Protein AF-0000000080281221 (afdb_homodimer)

Radius of gyration: 30.7 Å; Cα contacts (8 Å, |Δi|>4): 871; chains: 2; bounding box: 110×99×77 Å

pLDDT: mean 84.86, std 16.42, range [33.06, 98.38]

Organism: Amycolatopsis orientalis (NCBI:txid31958)

InterPro domains:
  IPR000515 ABC transporter type 1, transmembrane domain MetI-like [PF00528] (114-313)
  IPR000515 ABC transporter type 1, transmembrane domain MetI-like [PS50928] (89-315)
  IPR000515 ABC transporter type 1, transmembrane domain MetI-like [cd06261] (89-308)
  IPR035906 MetI-like superfamily [G3DSA:1.10.3720.10] (68-326)
  IPR035906 MetI-like superfamily [SSF161098] (72-314)
  IPR051393 ABC transporter permease component [PTHR30193] (21-325)

Sequence (658 aa):
MTSTLESRAAASPSASTRTRKGNAARRRRTVFYFIAPAMLGFLIFFGYPLIATVYYSFTRYDLINAPEFIGFDNYIRMFTSEQLVGTAAYNTLWLVIVLTFCRVVFSLGVASIISRLKSGIGLVRTLCYLPSLAPPAAATLAFVFLFNPEYGPVNAFLRAVGIDGGLWFNDPAMSKPALTLLVMWGSGELMIIILAALLDVPQEQYEAAQLDGAGPVRRFWHVTLPSISPVLLFGVVNSMIFALQFFTQAIVAGSAAAGAADVAGNTRFIGAPQNSTLTYPVWLYVQGFRYFNMGYAAAMAVLLFIVSAGFTWILVRQLRKSQHQEEGGMTSTLESRAAASPSASTRTRKGNAARRRRTVFYFIAPAMLGFLIFFGYPLIATVYYSFTRYDLINAPEFIGFDNYIRMFTSEQLVGTAAYNTLWLVIVLTFCRVVFSLGVASIISRLKSGIGLVRTLCYLPSLAPPAAATLAFVFLFNPEYGPVNAFLRAVGIDGGLWFNDPAMSKPALTLLVMWGSGELMIIILAALLDVPQEQYEAAQLDGAGPVRRFWHVTLPSISPVLLFGVVNSMIFALQFFTQAIVAGSAAAGAADVAGNTRFIGAPQNSTLTYPVWLYVQGFRYFNMGYAAAMAVLLFIVSAGFTWILVRQLRKSQHQEEGG

Solvent-accessible surface area (backbone atoms only — not comparable to full-atom values): 33668 Å² total; per-residue (Å²): 140,82,82,78,80,75,80,78,77,79,79,77,74,61,66,68,59,51,56,51,49,53,50,50,52,50,48,48,50,50,52,45,60,64,43,41,60,55,48,50,51,47,50,46,64,46,46,42,48,56,52,49,30,56,55,39,18,27,21,53,26,52,88,79,54,76,71,38,83,54,54,63,51,39,57,50,37,57,76,72,71,43,64,64,53,51,48,10,45,48,39,25,50,49,36,27,51,52,36,22,51,51,38,46,53,48,26,49,51,52,20,55,56,56,73,68,51,88,69,65,55,68,59,53,52,45,48,45,35,51,44,44,49,39,37,57,60,44,48,41,51,30,48,54,49,37,43,27,56,85,80,8,62,53,29,52,52,30,46,74,73,72,38,85,65,63,47,29,46,58,26,53,84,33,27,56,58,46,52,36,52,54,51,46,49,36,37,16,65,58,18,51,53,48,29,54,45,59,70,62,52,58,64,63,59,55,51,54,39,42,73,74,65,46,49,74,69,52,41,41,66,68,45,50,47,62,73,34,39,68,60,50,50,46,48,44,36,54,34,31,49,51,31,63,50,44,37,62,47,33,54,53,46,4,30,49,24,29,50,73,65,44,81,80,72,67,87,73,46,82,10,18,27,92,45,44,37,21,18,45,45,45,49,34,46,41,34,32,49,70,67,32,38,32,6,46,22,26,34,49,32,51,53,50,32,53,54,37,42,52,48,47,51,54,42,52,54,51,54,50,51,51,51,48,48,59,69,70,94,139,83,82,77,80,76,80,79,75,79,77,77,75,62,65,68,58,51,55,53,50,53,49,48,50,51,50,48,49,48,51,46,60,64,43,41,61,55,48,51,50,46,49,46,62,46,46,42,50,56,52,49,30,55,54,39,17,26,20,52,26,51,86,78,54,78,71,38,82,55,55,63,51,40,58,51,37,57,75,72,70,42,64,63,54,52,48,10,44,48,41,26,49,48,37,26,52,52,37,22,51,52,38,46,53,48,25,50,52,52,21,55,54,56,73,69,52,89,67,64,57,67,59,53,52,46,50,43,35,52,43,42,50,39,39,56,60,45,46,42,53,30,49,52,48,37,44,26,55,86,80,10,61,53,29,53,53,31,46,75,73,74,39,85,62,63,45,30,45,59,24,54,84,33,26,55,56,46,51,38,52,55,51,47,48,36,37,17,67,59,18,50,53,49,29,52,45,58,70,63,53,59,66,64,60,56,52,54,40,43,73,73,63,46,50,72,69,52,40,43,68,68,45,50,47,63,71,36,38,69,59,50,49,45,47,44,38,54,33,31,49,51,31,62,51,42,36,60,48,33,54,54,46,5,30,50,23,29,50,71,66,44,82,81,72,68,87,72,47,82,10,18,26,92,47,42,36,21,19,44,46,45,48,33,46,41,34,31,47,70,69,33,38,33,6,46,23,26,33,48,32,50,52,53,31,53,54,37,42,50,47,48,50,53,43,51,53,51,53,50,52,52,52,49,47,58,68,72,93

Foldseek 3Di:
DPPPPPPPPDPPPPPVVVVVVVVVVVVVVVVCVVCVVVVVVVCCVPPVVLVVLVVLLQWFFQPPDDTDGNGCVLVVCLVPPDPLSVLQAVLLVCCLPVLLVCLLVLLLVLLVVLLPDDPPSVVSLCQQQVLLPDDLLRLLVVLLQQQCQPRHPVQVVCVVVPHRSDHQLLDLVRPSVSVSVSVSSNSSVLSVLLNVQQNPQDPVLVVVCVVVVDDPVRCCVPRRCVSCVLSSLLSSLVSSLCSLQPASSLQSSQVSNVVVVCVPPPNPDRCPPVNSSNHLVNVLCCCCPVVSSNSSSSSSVSVSVVVSVVSVVVNVVSVVVVVVVVVVD/DPPPPPPPPDPDPPPVVVVVVVVVVVVVVVVCVVCVVVVVVVCCVPPVVLVVLVVLLQWQFQPPDDTDGNGCVLVVCLPPPDDLSVVQAVLLVCCLPVLLVCLLVLLLVLLVVLLPDDPPSVVSLCQQQVLLPDDLLRLLVVLLQQQCQPRHPVQVVCVVVPHRSDHQLLDLVRPSVSVSVSVSSNSSVLSVLLNVQQNPQDVVLVVVCVVVVDDPVRCCVPRRCVSCVLSSLLSSLVSSLCSLQDASSLQSSQQSNVVVVCVPPPNPDRCPPVNSSNHLVNVLCCCCPVVSSNSSSSSSVSVSVVVSVVSVVVNVVSVVVVVVVVVVD

Nearest PDB structures (foldseek):
  7cad-assembly1_A  TM=8.422E-01  e=4.019E-13  Mycolicibacterium smegmatis MC2 155
  8hps-assembly1_A  TM=8.258E-01  e=4.380E-13  Mycolicibacterium smegmatis MC2 155
  8ja7-assembly1_A  TM=8.636E-01  e=4.681E-12  Mycobacterium tuberculosis H37Rv
  8hpl-assembly1_A  TM=8.543E-01  e=1.745E-10  Mycolicibacterium smegmatis MC2 155
  4tqv-assembly4_M  TM=8.030E-01  e=1.086E-10  Sphingomonas sp.

Secondary structure (DSSP, 8-state):
------------THHHHHHHHHHHHHHHHHHHHHHHHHHHHHHHHHHHHHHHHHHHTTEE--SSSPPEE-TTHHHHHHHHT-HHHHHHHHHHHHIIIIIHHHHHHHHHHHHHHHHT--S-HHHHHHHHHGGGGS-HHHHHHHHHHHT-TTT-HHHHHHHHTT-----GGGSHHHHHHHHHHHHHHT-HHHHHHHHHHHHTS-HHHHHHHHHTT--HHHHIIIIIHHHTHHHHHHHHHHHHHHHHT--HHHHHHHHHHHHHH-TT--TT-TT-STTTT--HHHHHHHHHHTS--HHHHHHHHHHHHHHHHHHHHHHHHHHHHH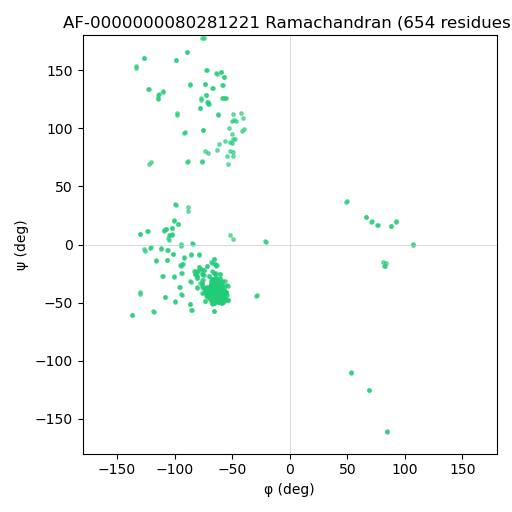HHHHHH-/------------THHHHHHHHHHHHHHHHHHHHHHHHHHHHHHHHHHHHHHHHHHHTTEE--SSSPPEE-TTHHHHHHHHT-HHHHHHHHHHHHIIIIIHHHHHHHHHHHHHHHHT--S-HHHHHHHHHGGGGS-HHHHHHHHHHHT-TTT-HHHHHHHHTT-----GGGSHHHHHHHHHHHHHHT-HHHHHHHHHHHHTS-HHHHHHHHHTT--HHHHIIIIIHHHTHHHHHHHHHHHHHHHHT--HHHHHHHHHHHHHH-TT--TT-TT-STTTT--HHHHHHHHHHTS--HHHHHHHHHHHHHHHHHHHHHHHHHHHHHHHHHHH-

Structure (mmCIF, N/CA/C/O backbone):
data_AF-0000000080281221-model_v1
#
loop_
_entity.id
_entity.type
_entity.pdbx_description
1 polymer 'Sugar ABC transporter permease'
#
loop_
_atom_site.group_PDB
_atom_site.id
_atom_site.type_symbol
_atom_site.label_atom_id
_atom_site.label_alt_id
_atom_site.label_comp_id
_atom_site.label_asym_id
_atom_site.label_entity_id
_atom_site.label_seq_id
_atom_site.pdbx_PDB_ins_code
_atom_site.Cartn_x
_atom_site.Cartn_y
_atom_site.Cartn_z
_atom_site.occupancy
_atom_site.B_iso_or_equiv
_atom_site.auth_seq_id
_atom_site.auth_comp_id
_atom_site.auth_asym_id
_atom_site.auth_atom_id
_atom_site.pdbx_PDB_model_num
ATOM 1 N N . MET A 1 1 ? 64.438 72.125 10.664 1 33.06 1 MET A N 1
ATOM 2 C CA . MET A 1 1 ? 64.062 70.875 11.328 1 33.06 1 MET A CA 1
ATOM 3 C C . MET A 1 1 ? 62.844 70.188 10.688 1 33.06 1 MET A C 1
ATOM 5 O O . MET A 1 1 ? 61.719 70.562 11.031 1 33.06 1 MET A O 1
ATOM 9 N N . THR A 1 2 ? 62.844 69.875 9.312 1 38.03 2 THR A N 1
ATOM 10 C CA . THR A 1 2 ? 61.938 69.312 8.305 1 38.03 2 THR A CA 1
ATOM 11 C C . THR A 1 2 ? 61.531 67.875 8.664 1 38.03 2 THR A C 1
ATOM 13 O O . THR A 1 2 ? 62.375 67 8.758 1 38.03 2 THR A O 1
ATOM 16 N N . SER A 1 3 ? 60.438 67.688 9.5 1 39.53 3 SER A N 1
ATOM 17 C CA . SER A 1 3 ? 59.812 66.438 9.938 1 39.53 3 SER A CA 1
ATOM 18 C C . SER A 1 3 ? 59.406 65.625 8.742 1 39.53 3 SER A C 1
ATOM 20 O O . SER A 1 3 ? 58.656 66.062 7.863 1 39.53 3 SER A O 1
ATOM 22 N N . THR A 1 4 ? 60.281 64.75 8.203 1 40.38 4 THR A N 1
ATOM 23 C CA . THR A 1 4 ? 60.125 63.688 7.188 1 40.38 4 THR A CA 1
ATOM 24 C C 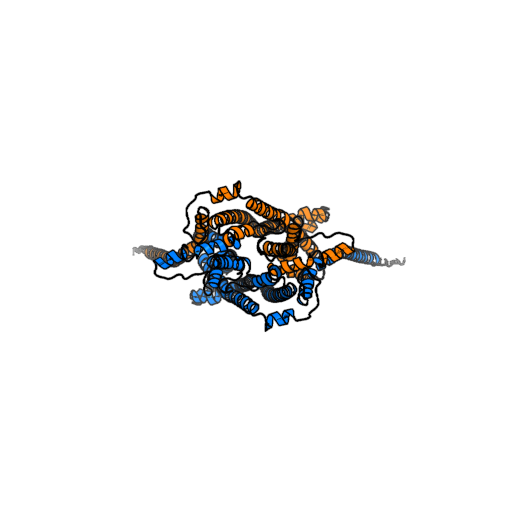. THR A 1 4 ? 59 62.719 7.586 1 40.38 4 THR A C 1
ATOM 26 O O . THR A 1 4 ? 59.125 62 8.57 1 40.38 4 THR A O 1
ATOM 29 N N . LEU A 1 5 ? 57.719 63.062 7.449 1 38.41 5 LEU A N 1
ATOM 30 C CA . LEU A 1 5 ? 56.531 62.188 7.562 1 38.41 5 LEU A CA 1
ATOM 31 C C . LEU A 1 5 ? 56.719 60.938 6.707 1 38.41 5 LEU A C 1
ATOM 33 O O . LEU A 1 5 ? 56.812 61.031 5.48 1 38.41 5 LEU A O 1
ATOM 37 N N . GLU A 1 6 ? 57.531 59.906 7.098 1 38.5 6 GLU A N 1
ATOM 38 C CA . GLU A 1 6 ? 57.656 58.594 6.465 1 38.5 6 GLU A CA 1
ATOM 39 C C . GLU A 1 6 ? 56.312 57.969 6.246 1 38.5 6 GLU A C 1
ATOM 41 O O . GLU A 1 6 ? 55.469 57.906 7.168 1 38.5 6 GLU A O 1
ATOM 46 N N . SER A 1 7 ? 55.781 57.906 5.012 1 40.94 7 SER A N 1
ATOM 47 C CA . SER A 1 7 ? 54.594 57.219 4.453 1 40.94 7 SER A CA 1
ATOM 48 C C . SER A 1 7 ? 54.562 55.75 4.848 1 40.94 7 SER A C 1
ATOM 50 O O . SER A 1 7 ? 55.531 55 4.59 1 40.94 7 SER A O 1
ATOM 52 N N . ARG A 1 8 ? 53.969 55.375 6.031 1 42.5 8 ARG A N 1
ATOM 53 C CA . ARG A 1 8 ? 53.625 54 6.387 1 42.5 8 ARG A CA 1
ATOM 54 C C . ARG A 1 8 ? 53.031 53.281 5.199 1 42.5 8 ARG A C 1
ATOM 56 O O . ARG A 1 8 ? 52 53.656 4.664 1 42.5 8 ARG A O 1
ATOM 63 N N . ALA A 1 9 ? 53.844 52.469 4.445 1 39.56 9 ALA A N 1
ATOM 64 C CA . ALA A 1 9 ? 53.5 51.5 3.406 1 39.56 9 ALA A CA 1
ATOM 65 C C . ALA A 1 9 ? 52.375 50.562 3.865 1 39.56 9 ALA A C 1
ATOM 67 O O . ALA A 1 9 ? 52.438 50 4.957 1 39.56 9 ALA A O 1
ATOM 68 N N . ALA A 1 10 ? 51.188 50.719 3.355 1 41.38 10 ALA A N 1
ATOM 69 C CA . ALA A 1 10 ? 50 49.875 3.438 1 41.38 10 ALA A CA 1
ATOM 70 C C . ALA A 1 10 ? 50.344 48.406 3.15 1 41.38 10 ALA A C 1
ATOM 72 O O . ALA A 1 10 ? 50.969 48.094 2.133 1 41.38 10 ALA A O 1
ATOM 73 N N . ALA A 1 11 ? 50.688 47.562 4.191 1 42.25 11 ALA A N 1
ATOM 74 C CA . ALA A 1 11 ? 50.844 46.094 4.121 1 42.25 11 ALA A CA 1
ATOM 75 C C . ALA A 1 11 ? 49.75 45.469 3.26 1 42.25 11 ALA A C 1
ATOM 77 O O . ALA A 1 11 ? 48.562 45.812 3.395 1 42.25 11 ALA A O 1
ATOM 78 N N . SER A 1 12 ? 50.062 44.969 2.062 1 40.88 12 SER A N 1
ATOM 79 C CA . SER A 1 12 ? 49.219 44.281 1.075 1 40.88 12 SER A CA 1
ATOM 80 C C . SER A 1 12 ? 48.469 43.125 1.696 1 40.88 12 SER A C 1
ATOM 82 O O . SER A 1 12 ? 49.062 42.25 2.334 1 40.88 12 SER A O 1
ATOM 84 N N . PRO A 1 13 ? 47.125 43.25 2.062 1 48.91 13 PRO A N 1
ATOM 85 C CA . PRO A 1 13 ? 46.25 42.188 2.559 1 48.91 13 PRO A CA 1
ATOM 86 C C . PRO A 1 13 ? 46.25 40.969 1.664 1 48.91 13 PRO A C 1
ATOM 88 O O . PRO A 1 13 ? 45.438 40.062 1.854 1 48.91 13 PRO A O 1
ATOM 91 N N . SER A 1 14 ? 47.094 40.812 0.634 1 47.09 14 SER A N 1
ATOM 92 C CA . SER A 1 14 ? 46.781 39.906 -0.45 1 47.09 14 SER A CA 1
ATOM 93 C C . SER A 1 14 ? 47 38.469 -0.034 1 47.09 14 SER A C 1
ATOM 95 O O . SER A 1 14 ? 46.406 37.531 -0.62 1 47.09 14 SER A O 1
ATOM 97 N N . ALA A 1 15 ? 48 38.125 0.758 1 53.97 15 ALA A N 1
ATOM 98 C CA . ALA A 1 15 ? 48.438 36.719 0.797 1 53.97 15 ALA A CA 1
ATOM 99 C C . ALA A 1 15 ? 47.469 35.906 1.645 1 53.97 15 ALA A C 1
ATOM 101 O O . ALA A 1 15 ? 47.219 34.719 1.342 1 53.97 15 ALA A O 1
ATOM 102 N N . SER A 1 16 ? 46.875 36.469 2.684 1 52.03 16 SER A N 1
ATOM 103 C CA . SER A 1 16 ? 46.125 35.656 3.641 1 52.03 16 SER A CA 1
ATOM 104 C C . SER A 1 16 ? 44.75 35.25 3.072 1 52.03 16 SER A C 1
ATOM 106 O O . SER A 1 16 ? 44.25 34.156 3.379 1 52.03 16 SER A O 1
ATOM 108 N N . THR A 1 17 ? 44.25 36.094 2.117 1 55.31 17 THR A N 1
ATOM 109 C CA . THR A 1 17 ? 42.938 35.781 1.586 1 55.31 17 THR A CA 1
ATOM 110 C C . THR A 1 17 ? 43.031 34.688 0.528 1 55.31 17 THR A C 1
ATOM 112 O O . THR A 1 17 ? 42.062 33.938 0.327 1 55.31 17 THR A O 1
ATOM 115 N N . ARG A 1 18 ? 44.25 34.625 -0.186 1 54.06 18 ARG A N 1
ATOM 116 C CA . ARG A 1 18 ? 44.406 33.625 -1.233 1 54.06 18 ARG A CA 1
ATOM 117 C C . ARG A 1 18 ? 44.562 32.25 -0.635 1 54.06 18 ARG A C 1
ATOM 119 O O . ARG A 1 18 ? 44.062 31.25 -1.187 1 54.06 18 ARG A O 1
ATOM 126 N N . THR A 1 19 ? 45.281 32.125 0.452 1 52.47 19 THR A N 1
ATOM 127 C CA . THR A 1 19 ? 45.531 30.828 1.073 1 52.47 19 THR A CA 1
ATOM 128 C C . THR A 1 19 ? 44.25 30.25 1.67 1 52.47 19 THR A C 1
ATOM 130 O O . THR A 1 19 ? 44.062 29.031 1.641 1 52.47 19 THR A O 1
ATOM 133 N N . ARG A 1 20 ? 43.375 31.125 2.096 1 57.66 20 ARG A N 1
ATOM 134 C CA . ARG A 1 20 ? 42.125 30.672 2.688 1 57.66 20 ARG A CA 1
ATOM 135 C C . ARG A 1 20 ? 41.156 30.188 1.612 1 57.66 20 ARG A C 1
ATOM 137 O O . ARG A 1 20 ? 40.438 29.219 1.82 1 57.66 20 ARG A O 1
ATOM 144 N N . LYS A 1 21 ? 41.25 30.859 0.473 1 60.06 21 LYS A N 1
ATOM 145 C CA . LYS A 1 21 ? 40.375 30.453 -0.631 1 60.06 21 LYS A CA 1
ATOM 146 C C . LYS A 1 21 ? 40.844 29.141 -1.257 1 60.06 21 LYS A C 1
ATOM 148 O O . LYS A 1 21 ? 40.031 28.312 -1.642 1 60.06 21 LYS A O 1
ATOM 153 N N . GLY A 1 22 ? 42.125 29 -1.42 1 56.84 22 GLY A N 1
ATOM 154 C CA . GLY A 1 22 ? 42.719 27.781 -1.947 1 56.84 22 GLY A CA 1
ATOM 155 C C . GLY A 1 22 ? 42.438 26.562 -1.086 1 56.84 22 GLY A C 1
ATOM 156 O O . GLY A 1 22 ? 42.156 25.469 -1.604 1 56.84 22 GLY A O 1
ATOM 157 N N . ASN A 1 23 ? 42.469 26.766 0.201 1 60.56 23 ASN A N 1
ATOM 158 C CA . ASN A 1 23 ? 42.219 25.688 1.15 1 60.56 23 ASN A CA 1
ATOM 159 C C . ASN A 1 23 ? 40.719 25.312 1.166 1 60.56 23 ASN A C 1
ATOM 161 O O . ASN A 1 23 ? 40.375 24.141 1.307 1 60.56 23 ASN A O 1
ATOM 165 N N . ALA A 1 24 ? 39.938 26.359 1.022 1 64.44 24 ALA A N 1
ATOM 166 C CA . ALA A 1 24 ? 38.5 26.078 0.96 1 64.44 24 ALA A CA 1
ATOM 167 C C . ALA A 1 24 ? 38.156 25.266 -0.28 1 64.44 24 ALA A C 1
ATOM 169 O O . ALA A 1 24 ? 37.344 24.359 -0.218 1 64.44 24 ALA A O 1
ATOM 170 N N . ALA A 1 25 ? 38.812 25.656 -1.381 1 63.56 25 ALA A N 1
ATOM 171 C CA . ALA A 1 25 ? 38.594 24.906 -2.617 1 63.56 25 ALA A CA 1
ATOM 172 C C . ALA A 1 25 ? 39.094 23.484 -2.494 1 63.56 25 ALA A C 1
ATOM 174 O O . ALA A 1 25 ? 38.469 22.547 -2.977 1 63.56 25 ALA A O 1
ATOM 175 N N . ARG A 1 26 ? 40.188 23.297 -1.937 1 61.19 26 ARG A N 1
ATOM 176 C CA . ARG A 1 26 ? 40.75 21.969 -1.719 1 61.19 26 ARG A CA 1
ATOM 177 C C . ARG A 1 26 ? 39.875 21.141 -0.781 1 61.19 26 ARG A C 1
ATOM 179 O O . ARG A 1 26 ? 39.688 19.953 -0.998 1 61.19 26 ARG A O 1
ATOM 186 N N . ARG A 1 27 ? 39.344 21.766 0.238 1 60.97 27 ARG A N 1
ATOM 187 C CA . ARG A 1 27 ? 38.469 21.094 1.167 1 60.97 27 ARG A CA 1
ATOM 188 C C . ARG A 1 27 ? 37.156 20.703 0.481 1 60.97 27 ARG A C 1
ATOM 190 O O . ARG A 1 27 ? 36.625 19.609 0.707 1 60.97 27 ARG A O 1
ATOM 197 N N . ARG A 1 28 ? 36.75 21.594 -0.352 1 62.09 28 ARG A N 1
ATOM 198 C CA . ARG A 1 28 ? 35.531 21.312 -1.094 1 62.09 28 ARG A CA 1
ATOM 199 C C . ARG A 1 28 ? 35.75 20.156 -2.057 1 62.09 28 ARG A C 1
ATOM 201 O O . ARG A 1 28 ? 34.844 19.312 -2.205 1 62.09 28 ARG A O 1
ATOM 208 N N . ARG A 1 29 ? 36.844 20.203 -2.697 1 61.72 29 ARG A N 1
ATOM 209 C CA . ARG A 1 29 ? 37.156 19.109 -3.613 1 61.72 29 ARG A CA 1
ATOM 210 C C . ARG A 1 29 ? 37.281 17.781 -2.865 1 61.72 29 ARG A C 1
ATOM 212 O O . ARG A 1 29 ? 36.875 16.734 -3.363 1 61.72 29 ARG A O 1
ATOM 219 N N . THR A 1 30 ? 37.812 17.812 -1.705 1 59.97 30 THR A N 1
ATOM 220 C CA . THR A 1 30 ? 37.938 16.609 -0.902 1 59.97 30 THR A CA 1
ATOM 221 C C . THR A 1 30 ? 36.594 16.078 -0.467 1 59.97 30 THR A C 1
ATOM 223 O O . THR A 1 30 ? 36.344 14.875 -0.513 1 59.97 30 THR A O 1
ATOM 226 N N . VAL A 1 31 ? 35.75 17 -0.066 1 60.19 31 VAL A N 1
ATOM 227 C CA . VAL A 1 31 ? 34.406 16.594 0.337 1 60.19 31 VAL A CA 1
ATOM 228 C C . VAL A 1 31 ? 33.688 16 -0.86 1 60.19 31 VAL A C 1
ATOM 230 O O . VAL A 1 31 ? 33 14.977 -0.74 1 60.19 31 VAL A O 1
ATOM 233 N N . PHE A 1 32 ? 33.969 16.688 -1.976 1 61.5 32 PHE A N 1
ATOM 234 C CA . PHE A 1 32 ? 33.312 16.188 -3.189 1 61.5 32 PHE A CA 1
ATOM 235 C C . PHE A 1 32 ? 33.875 14.805 -3.551 1 61.5 32 PHE A C 1
ATOM 237 O O . PHE A 1 32 ? 33.094 13.93 -3.982 1 61.5 32 PHE A O 1
ATOM 244 N N . TYR A 1 33 ? 35.125 14.641 -3.438 1 62.09 33 TYR A N 1
ATOM 245 C CA . TYR A 1 33 ? 35.719 13.359 -3.76 1 62.09 33 TYR A CA 1
ATOM 246 C C . TYR A 1 33 ? 35.25 12.266 -2.807 1 62.09 33 TYR A C 1
ATOM 248 O O . TYR A 1 33 ? 35.125 11.109 -3.197 1 62.09 33 TYR A O 1
ATOM 256 N N . PHE A 1 34 ? 34.938 12.633 -1.631 1 63.38 34 PHE A N 1
ATOM 257 C CA . PHE A 1 34 ? 34.469 11.633 -0.667 1 63.38 34 PHE A CA 1
ATOM 258 C C . PHE A 1 34 ? 33 11.336 -0.851 1 63.38 34 PHE A C 1
ATOM 260 O O . PHE A 1 34 ? 32.562 10.203 -0.623 1 63.38 34 PHE A O 1
ATOM 267 N N . ILE A 1 35 ? 32.375 12.32 -1.402 1 66.06 35 ILE A N 1
ATOM 268 C CA . ILE A 1 35 ? 30.922 12.141 -1.536 1 66.06 35 ILE A CA 1
ATOM 269 C C . ILE A 1 35 ? 30.609 11.555 -2.91 1 66.06 35 ILE A C 1
ATOM 271 O O . ILE A 1 35 ? 29.594 10.859 -3.076 1 66.06 35 ILE A O 1
ATOM 275 N N . ALA A 1 36 ? 31.594 11.648 -3.799 1 70.94 36 ALA A N 1
ATOM 276 C CA . ALA A 1 36 ? 31.344 11.273 -5.188 1 70.94 36 ALA A CA 1
ATOM 277 C C . ALA A 1 36 ? 31.109 9.773 -5.316 1 70.94 36 ALA A C 1
ATOM 279 O O . ALA A 1 36 ? 30.156 9.352 -5.969 1 70.94 36 ALA A O 1
ATOM 280 N N . PRO A 1 37 ? 31.969 8.969 -4.727 1 72.25 37 PRO A N 1
ATOM 281 C CA . PRO A 1 37 ? 31.672 7.535 -4.848 1 72.25 37 PRO A CA 1
ATOM 282 C C . PRO A 1 37 ? 30.312 7.152 -4.273 1 72.25 37 PRO A C 1
ATOM 284 O O . PRO A 1 37 ? 29.625 6.297 -4.836 1 72.25 37 PRO A O 1
ATOM 287 N N . ALA A 1 38 ? 30.031 7.781 -3.234 1 71.69 38 ALA A N 1
ATOM 288 C CA . ALA A 1 38 ? 28.734 7.512 -2.621 1 71.69 38 ALA A CA 1
ATOM 289 C C . ALA A 1 38 ? 27.594 7.98 -3.52 1 71.69 38 ALA A C 1
ATOM 291 O O . ALA A 1 38 ? 26.594 7.281 -3.678 1 71.69 38 ALA A O 1
ATOM 292 N N . MET A 1 39 ? 27.844 9.031 -4.148 1 75.88 39 MET A N 1
ATOM 293 C CA . MET A 1 39 ? 26.828 9.586 -5.039 1 75.88 39 MET A CA 1
ATOM 294 C C . MET A 1 39 ? 26.641 8.703 -6.27 1 75.88 39 MET A C 1
ATOM 296 O O . MET A 1 39 ? 25.516 8.484 -6.727 1 75.88 39 MET A O 1
ATOM 300 N N . LEU A 1 40 ? 27.75 8.273 -6.742 1 77.88 40 LEU A N 1
ATOM 301 C CA . LEU A 1 40 ? 27.672 7.383 -7.895 1 77.88 40 LEU A CA 1
ATOM 302 C C . LEU A 1 40 ? 26.969 6.078 -7.527 1 77.88 40 LEU A C 1
ATOM 304 O O . LEU A 1 40 ? 26.156 5.574 -8.297 1 77.88 40 LEU A O 1
ATOM 308 N N . GLY A 1 41 ? 27.328 5.594 -6.395 1 78.19 41 GLY A N 1
ATOM 309 C CA . GLY A 1 41 ? 26.656 4.398 -5.91 1 78.19 41 GLY A CA 1
ATOM 310 C C . GLY A 1 41 ? 25.156 4.574 -5.754 1 78.19 41 GLY A C 1
ATOM 311 O O . GLY A 1 41 ? 24.375 3.697 -6.137 1 78.19 41 GLY A O 1
ATOM 312 N N . PHE A 1 42 ? 24.828 5.715 -5.367 1 78.06 42 PHE A N 1
ATOM 313 C CA . PHE A 1 42 ? 23.406 6.016 -5.18 1 78.06 42 PHE A CA 1
ATOM 314 C C . PHE A 1 42 ? 22.703 6.133 -6.523 1 78.06 42 PHE A C 1
ATOM 316 O O . PHE A 1 42 ? 21.609 5.605 -6.695 1 78.06 42 PHE A O 1
ATOM 323 N N . LEU A 1 43 ? 23.391 6.801 -7.395 1 78.62 43 LEU A N 1
ATOM 324 C CA . LEU A 1 43 ? 22.797 6.98 -8.711 1 78.62 43 LEU A CA 1
ATOM 325 C C . LEU A 1 43 ? 22.594 5.637 -9.406 1 78.62 43 LEU A C 1
ATOM 327 O O . LEU A 1 43 ? 21.547 5.414 -10.031 1 78.62 43 LEU A O 1
ATOM 331 N N . ILE A 1 44 ? 23.484 4.793 -9.133 1 84.5 44 ILE A N 1
ATOM 332 C CA . ILE A 1 44 ? 23.391 3.467 -9.727 1 84.5 44 ILE A CA 1
ATOM 333 C C . ILE A 1 44 ? 22.312 2.654 -9.016 1 84.5 44 ILE A C 1
ATOM 335 O O . ILE A 1 44 ? 21.516 1.97 -9.664 1 84.5 44 ILE A O 1
ATOM 339 N N . PHE A 1 45 ? 22.281 2.771 -7.77 1 86.12 45 PHE A N 1
ATOM 340 C CA . PHE A 1 45 ? 21.328 2.01 -6.984 1 86.12 45 PHE A CA 1
ATOM 341 C C . PHE A 1 45 ? 19.891 2.41 -7.344 1 86.12 45 PHE A C 1
ATOM 343 O O . PHE A 1 45 ? 19.016 1.554 -7.453 1 86.12 45 PHE A O 1
ATOM 350 N N . PHE A 1 46 ? 19.672 3.652 -7.66 1 88.75 46 PHE A N 1
ATOM 351 C CA . PHE A 1 46 ? 18.312 4.137 -7.887 1 88.75 46 PHE A CA 1
ATOM 352 C C . PHE A 1 46 ? 17.969 4.117 -9.375 1 88.75 46 PHE A C 1
ATOM 354 O O . PHE A 1 46 ? 16.844 3.787 -9.75 1 88.75 46 PHE A O 1
ATOM 361 N N . GLY A 1 47 ? 18.953 4.418 -10.203 1 89.38 47 GLY A N 1
ATOM 362 C CA . GLY A 1 47 ? 18.703 4.57 -11.625 1 89.38 47 GLY A CA 1
ATOM 363 C C . GLY A 1 47 ? 18.781 3.264 -12.391 1 89.38 47 GLY A C 1
ATOM 364 O O . GLY A 1 47 ? 18.016 3.041 -13.328 1 89.38 47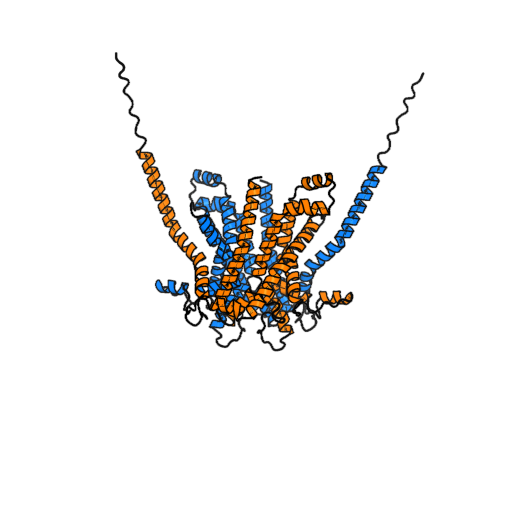 GLY A O 1
ATOM 365 N N . TYR A 1 48 ? 19.547 2.42 -11.984 1 90.38 48 TYR A N 1
ATOM 366 C CA . TYR A 1 48 ? 19.875 1.236 -12.766 1 90.38 48 TYR A CA 1
ATOM 367 C C . TYR A 1 48 ? 18.672 0.317 -12.906 1 90.38 48 TYR A C 1
ATOM 369 O O . TYR A 1 48 ? 18.391 -0.18 -13.992 1 90.38 48 TYR A O 1
ATOM 377 N N . PRO A 1 49 ? 17.969 0.012 -11.805 1 92.31 49 PRO A N 1
ATOM 378 C CA . PRO A 1 49 ? 16.812 -0.869 -11.953 1 92.31 49 PRO A CA 1
ATOM 379 C C . PRO A 1 49 ? 15.789 -0.337 -12.961 1 92.31 49 PRO A C 1
ATOM 381 O O . PRO A 1 49 ? 15.188 -1.115 -13.703 1 92.31 49 PRO A O 1
ATOM 384 N N . LEU A 1 50 ? 15.633 0.927 -12.992 1 91.56 50 LEU A N 1
ATOM 385 C CA . LEU A 1 50 ? 14.695 1.543 -13.93 1 91.56 50 LEU A CA 1
ATOM 386 C C . LEU A 1 50 ? 15.172 1.382 -15.367 1 91.56 50 LEU A C 1
ATOM 388 O O . LEU A 1 50 ? 14.398 1 -16.25 1 91.56 50 LEU A O 1
ATOM 392 N N . ILE A 1 51 ? 16.453 1.638 -15.555 1 92.56 51 ILE A N 1
ATOM 393 C CA . ILE A 1 51 ? 17.047 1.532 -16.891 1 92.56 51 ILE A CA 1
ATOM 394 C C . ILE A 1 51 ? 17 0.079 -17.344 1 92.56 51 ILE A C 1
ATOM 396 O O . ILE A 1 51 ? 16.719 -0.197 -18.516 1 92.56 51 ILE A O 1
ATOM 400 N N . ALA A 1 52 ? 17.312 -0.8 -16.484 1 92.06 52 ALA A N 1
ATOM 401 C CA . ALA A 1 52 ? 17.281 -2.225 -16.812 1 92.06 52 ALA A CA 1
ATOM 402 C C . ALA A 1 52 ? 15.883 -2.656 -17.219 1 92.06 52 ALA A C 1
ATOM 404 O O . ALA A 1 52 ? 15.719 -3.418 -18.188 1 92.06 52 ALA A O 1
ATOM 405 N N . THR A 1 53 ? 14.898 -2.232 -16.5 1 93.81 53 THR A N 1
ATOM 406 C CA . THR A 1 53 ? 13.516 -2.582 -16.828 1 93.81 53 THR A CA 1
ATOM 407 C C . THR A 1 53 ? 13.156 -2.08 -18.219 1 93.81 53 THR A C 1
ATOM 409 O O . THR A 1 53 ? 12.516 -2.791 -19 1 93.81 53 THR A O 1
ATOM 412 N N . VAL A 1 54 ? 13.562 -0.859 -18.547 1 95.69 54 VAL A N 1
ATOM 413 C CA . VAL A 1 54 ? 13.328 -0.298 -19.875 1 95.69 54 VAL A CA 1
ATOM 414 C C . VAL A 1 54 ? 14.039 -1.138 -20.938 1 95.69 54 VAL A C 1
ATOM 416 O O . VAL A 1 54 ? 13.469 -1.449 -21.984 1 95.69 54 VAL A O 1
ATOM 419 N N . TYR A 1 55 ? 15.234 -1.514 -20.641 1 95 55 TYR A N 1
ATOM 420 C CA . TYR A 1 55 ? 15.992 -2.35 -21.562 1 95 55 TYR A CA 1
ATOM 421 C C . TYR A 1 55 ? 15.273 -3.668 -21.828 1 95 55 TYR A C 1
ATOM 423 O O . TYR A 1 55 ? 15.094 -4.066 -22.984 1 95 55 TYR A O 1
ATOM 431 N N . TYR A 1 56 ? 14.844 -4.387 -20.797 1 95.12 56 TYR A N 1
ATOM 432 C CA . TYR A 1 56 ? 14.219 -5.695 -20.938 1 95.12 56 TYR A CA 1
ATOM 433 C C . TYR A 1 56 ? 12.867 -5.586 -21.625 1 95.12 56 TYR A C 1
ATOM 435 O O . TYR A 1 56 ? 12.383 -6.555 -22.219 1 95.12 56 TYR A O 1
ATOM 443 N N . SER A 1 57 ? 12.25 -4.367 -21.547 1 97 57 SER A N 1
ATOM 444 C CA . SER A 1 57 ? 10.969 -4.168 -22.219 1 97 57 SER A CA 1
ATOM 445 C C . SER A 1 57 ? 11.117 -4.277 -23.734 1 97 57 SER A C 1
ATOM 447 O O . SER A 1 57 ? 10.125 -4.48 -24.438 1 97 57 SER A O 1
ATOM 449 N N . PHE A 1 58 ? 12.336 -4.176 -24.234 1 97.75 58 PHE A N 1
ATOM 450 C CA . PHE A 1 58 ? 12.594 -4.285 -25.672 1 97.75 58 PHE A CA 1
ATOM 451 C C . PHE A 1 58 ? 13.156 -5.656 -26.016 1 97.75 58 PHE A C 1
ATOM 453 O O . PHE A 1 58 ? 13.664 -5.863 -27.125 1 97.75 58 PHE A O 1
ATOM 460 N N . THR A 1 59 ? 13.062 -6.617 -25.109 1 96.5 59 THR A N 1
ATOM 461 C CA . THR A 1 59 ? 13.656 -7.93 -25.328 1 96.5 59 THR A CA 1
ATOM 462 C C . THR A 1 59 ? 12.617 -9.031 -25.125 1 96.5 59 THR A C 1
ATOM 464 O O . THR A 1 59 ? 11.547 -8.789 -24.578 1 96.5 59 THR A O 1
ATOM 467 N N . ARG A 1 60 ? 13.016 -10.164 -25.719 1 95.31 60 ARG A N 1
ATOM 468 C CA . ARG A 1 60 ? 12.367 -11.414 -25.344 1 95.31 60 ARG A CA 1
ATOM 469 C C . ARG A 1 60 ? 13.117 -12.102 -24.203 1 95.31 60 ARG A C 1
ATOM 471 O O . ARG A 1 60 ? 14.211 -12.625 -24.422 1 95.31 60 ARG A O 1
ATOM 478 N N . TYR A 1 61 ? 12.68 -11.891 -23.047 1 91.69 61 TYR A N 1
ATOM 479 C CA . TYR A 1 61 ? 13.32 -12.445 -21.859 1 91.69 61 TYR A CA 1
ATOM 480 C C . TYR A 1 61 ? 12.344 -13.297 -21.062 1 91.69 61 TYR A C 1
ATOM 482 O O . TYR A 1 61 ? 11.188 -12.922 -20.875 1 91.69 61 TYR A O 1
ATOM 490 N N . ASP A 1 62 ? 12.797 -14.492 -20.641 1 88.56 62 ASP A N 1
ATOM 491 C CA . ASP A 1 62 ? 11.914 -15.391 -19.891 1 88.56 62 ASP A CA 1
ATOM 492 C C . ASP A 1 62 ? 12.594 -15.883 -18.609 1 88.56 62 ASP A C 1
ATOM 494 O O . ASP A 1 62 ? 12.125 -16.828 -17.984 1 88.56 62 ASP A O 1
ATOM 498 N N . LEU A 1 63 ? 13.75 -15.344 -18.219 1 82.56 63 LEU A N 1
ATOM 499 C CA . LEU A 1 63 ? 14.516 -15.641 -17.016 1 82.56 63 LEU A CA 1
ATOM 500 C C . LEU A 1 63 ? 15.375 -16.891 -17.203 1 82.56 63 LEU A C 1
ATOM 502 O O . LEU A 1 63 ? 16.312 -17.125 -16.438 1 82.56 63 LEU A O 1
ATOM 506 N N . ILE A 1 64 ? 15.07 -17.656 -18.141 1 82.75 64 ILE A N 1
ATOM 507 C CA . ILE A 1 64 ? 15.766 -18.922 -18.391 1 82.75 64 ILE A CA 1
ATOM 508 C C . ILE A 1 64 ? 16.781 -18.734 -19.516 1 82.75 64 ILE A C 1
ATOM 510 O O . ILE A 1 64 ? 17.953 -19.125 -19.375 1 82.75 64 ILE A O 1
ATOM 514 N N . ASN A 1 65 ? 16.297 -18.172 -20.547 1 88.19 65 ASN A N 1
ATOM 515 C CA . ASN A 1 65 ? 17.156 -17.906 -21.688 1 88.19 65 ASN A CA 1
ATOM 516 C C . ASN A 1 65 ? 17.656 -16.453 -21.703 1 88.19 65 ASN A C 1
ATOM 518 O O . ASN A 1 65 ? 17.047 -15.578 -21.094 1 88.19 65 ASN A O 1
ATOM 522 N N . ALA A 1 66 ? 18.734 -16.281 -22.406 1 90.69 66 ALA A N 1
ATOM 523 C CA . ALA A 1 66 ? 19.281 -14.938 -22.531 1 90.69 66 ALA A CA 1
ATOM 524 C C . ALA A 1 66 ? 18.312 -14.008 -23.25 1 90.69 66 ALA A C 1
ATOM 526 O O . ALA A 1 66 ? 17.609 -14.43 -24.156 1 90.69 66 ALA A O 1
ATOM 527 N N . PRO A 1 67 ? 18.375 -12.734 -22.812 1 93.19 67 PRO A N 1
ATOM 528 C CA . PRO A 1 67 ? 17.5 -11.766 -23.484 1 93.19 67 PRO A CA 1
ATOM 529 C C . PRO A 1 67 ? 17.875 -11.523 -24.938 1 93.19 67 PRO A C 1
ATOM 531 O O . PRO A 1 67 ? 19.062 -11.438 -25.266 1 93.19 67 PRO A O 1
ATOM 534 N N . GLU A 1 68 ? 16.844 -11.516 -25.766 1 96.25 68 GLU A N 1
ATOM 535 C CA . GLU A 1 68 ? 17 -11.195 -27.188 1 96.25 68 GLU A CA 1
ATOM 536 C C . GLU A 1 68 ? 16.281 -9.891 -27.547 1 96.25 68 GLU A C 1
ATOM 538 O O . GLU A 1 68 ? 15.102 -9.719 -27.234 1 96.25 68 GLU A O 1
ATOM 543 N N . PHE A 1 69 ? 17.047 -9.016 -28.203 1 97 69 PHE A N 1
ATOM 544 C CA . PHE A 1 69 ? 16.453 -7.734 -28.562 1 97 69 PHE A CA 1
ATOM 545 C C . PHE A 1 69 ? 15.43 -7.906 -29.688 1 97 69 PHE A C 1
ATOM 547 O O . PHE A 1 69 ? 15.742 -8.461 -30.734 1 97 69 PHE A O 1
ATOM 554 N N . ILE A 1 70 ? 14.203 -7.5 -29.453 1 97.56 70 ILE A N 1
ATOM 555 C CA . ILE A 1 70 ? 13.133 -7.676 -30.438 1 97.56 70 ILE A CA 1
ATOM 556 C C . ILE A 1 70 ? 12.508 -6.324 -30.766 1 97.56 70 ILE A C 1
ATOM 558 O O . ILE A 1 70 ? 11.406 -6.258 -31.312 1 97.56 70 ILE A O 1
ATOM 562 N N . GLY A 1 71 ? 13.172 -5.25 -30.312 1 96.62 71 GLY A N 1
ATOM 563 C CA . GLY A 1 71 ? 12.672 -3.916 -30.609 1 96.62 71 GLY A CA 1
ATOM 564 C C . GLY A 1 71 ? 11.375 -3.59 -29.906 1 96.62 71 GLY A C 1
ATOM 565 O O . GLY A 1 71 ? 11.273 -3.766 -28.688 1 96.62 71 GLY A O 1
ATOM 566 N N . PHE A 1 72 ? 10.344 -3.188 -30.781 1 96.94 72 PHE A N 1
ATOM 567 C CA . PHE A 1 72 ? 9.109 -2.691 -30.188 1 96.94 72 PHE A CA 1
ATOM 568 C C . PHE A 1 72 ? 8.031 -3.771 -30.203 1 96.94 72 PHE A C 1
ATOM 570 O O . PHE A 1 72 ? 6.852 -3.48 -29.984 1 96.94 72 PHE A O 1
ATOM 577 N N . ASP A 1 73 ? 8.352 -5.027 -30.297 1 96.5 73 ASP A N 1
ATOM 578 C CA . ASP A 1 73 ? 7.395 -6.113 -30.469 1 96.5 73 ASP A CA 1
ATOM 579 C C . ASP A 1 73 ? 6.504 -6.254 -29.234 1 96.5 73 ASP A C 1
ATOM 581 O O . ASP A 1 73 ? 5.305 -6.512 -29.359 1 96.5 73 ASP A O 1
ATOM 585 N N . ASN A 1 74 ? 7.129 -6.102 -28.047 1 97.06 74 ASN A N 1
ATOM 586 C CA . ASN A 1 74 ? 6.332 -6.184 -26.828 1 97.06 74 ASN A CA 1
ATOM 587 C C . ASN A 1 74 ? 5.258 -5.098 -26.781 1 97.06 74 ASN A C 1
ATOM 589 O O . ASN A 1 74 ? 4.129 -5.352 -26.359 1 97.06 74 ASN A O 1
ATOM 593 N N . TYR A 1 75 ? 5.617 -3.943 -27.266 1 96.44 75 TYR A N 1
ATOM 594 C CA . TYR A 1 75 ? 4.684 -2.822 -27.266 1 96.44 75 TYR A CA 1
ATOM 595 C C . TYR A 1 75 ? 3.617 -2.992 -28.328 1 96.44 75 TYR A C 1
ATOM 597 O O . TYR A 1 75 ? 2.449 -2.66 -28.125 1 96.44 75 TYR A O 1
ATOM 605 N N . ILE A 1 76 ? 3.988 -3.506 -29.453 1 95.44 76 ILE A N 1
ATOM 606 C CA . ILE A 1 76 ? 3.031 -3.771 -30.531 1 95.44 76 ILE A CA 1
ATOM 607 C C . ILE A 1 76 ? 2.033 -4.832 -30.062 1 95.44 76 ILE A C 1
ATOM 609 O O . ILE A 1 76 ? 0.823 -4.676 -30.25 1 95.44 76 ILE A O 1
ATOM 613 N N . ARG A 1 77 ? 2.523 -5.812 -29.438 1 93.62 77 ARG A N 1
ATOM 614 C CA . ARG A 1 77 ? 1.672 -6.871 -28.891 1 93.62 77 ARG A CA 1
ATOM 615 C C . ARG A 1 77 ? 0.683 -6.309 -27.875 1 93.62 77 ARG A C 1
ATOM 617 O O . ARG A 1 77 ? -0.498 -6.664 -27.891 1 93.62 77 ARG A O 1
ATOM 624 N N . MET A 1 78 ? 1.12 -5.508 -27.016 1 94.38 78 MET A N 1
ATOM 625 C CA . MET A 1 78 ? 0.314 -4.934 -25.953 1 94.38 78 MET A CA 1
ATOM 626 C C . MET A 1 78 ? -0.864 -4.148 -26.516 1 94.38 78 MET A C 1
ATOM 628 O O . MET A 1 78 ? -1.965 -4.188 -25.953 1 94.38 78 MET A O 1
ATOM 632 N N . PHE A 1 79 ? -0.719 -3.508 -27.703 1 92.75 79 PHE A N 1
ATOM 633 C CA . PHE A 1 79 ? -1.74 -2.594 -28.203 1 92.75 79 PHE A CA 1
ATOM 634 C C . PHE A 1 79 ? -2.521 -3.227 -29.344 1 92.75 79 PHE A C 1
ATOM 636 O O . PHE A 1 79 ? -3.529 -2.676 -29.797 1 92.75 79 PHE A O 1
ATOM 643 N N . THR A 1 80 ? -2.225 -4.406 -29.859 1 88.88 80 THR A N 1
ATOM 644 C CA . THR A 1 80 ? -2.896 -4.934 -31.047 1 88.88 80 THR A CA 1
ATOM 645 C C . THR A 1 80 ? -3.387 -6.355 -30.797 1 88.88 80 THR A C 1
ATOM 647 O O . THR A 1 80 ? -4.492 -6.719 -31.219 1 88.88 80 THR A O 1
ATOM 650 N N . SER A 1 81 ? -2.703 -7.227 -30.203 1 84 81 SER A N 1
ATOM 651 C CA . SER A 1 81 ? -2.984 -8.656 -30.266 1 84 81 SER A CA 1
ATOM 652 C C . SER A 1 81 ? -3.506 -9.18 -28.922 1 84 81 SER A C 1
ATOM 654 O O . SER A 1 81 ? -4.223 -10.18 -28.891 1 84 81 SER A O 1
ATOM 656 N N . GLU A 1 82 ? -3.184 -8.602 -27.938 1 84.75 82 GLU A N 1
ATOM 657 C CA . GLU A 1 82 ? -3.541 -9.195 -26.641 1 84.75 82 GLU A CA 1
ATOM 658 C C . GLU A 1 82 ? -4.812 -8.57 -26.078 1 84.75 82 GLU A C 1
ATOM 660 O O . GLU A 1 82 ? -4.809 -7.414 -25.672 1 84.75 82 GLU A O 1
ATOM 665 N N . GLN A 1 83 ? -5.832 -9.367 -26.047 1 84.56 83 GLN A N 1
ATOM 666 C CA . GLN A 1 83 ? -7.141 -8.859 -25.656 1 84.56 83 GLN A CA 1
ATOM 667 C C . GLN A 1 83 ? -7.219 -8.633 -24.141 1 84.56 83 GLN A C 1
ATOM 669 O O . GLN A 1 83 ? -7.812 -7.656 -23.688 1 84.56 83 GLN A O 1
ATOM 674 N N . LEU A 1 84 ? -6.531 -9.375 -23.375 1 91.94 84 LEU A N 1
ATOM 675 C CA . LEU A 1 84 ? -6.715 -9.312 -21.922 1 91.94 84 LEU A CA 1
ATOM 676 C C . LEU A 1 84 ? -6 -8.102 -21.344 1 91.94 84 LEU A C 1
ATOM 678 O O . LEU A 1 84 ? -6.371 -7.617 -20.266 1 91.94 84 LEU A O 1
ATOM 682 N N . VAL A 1 85 ? -5.078 -7.609 -22.125 1 93.69 85 VAL A N 1
ATOM 683 C CA . VAL A 1 85 ? -4.434 -6.391 -21.641 1 93.69 85 VAL A CA 1
ATOM 684 C C . VAL A 1 85 ? -5.414 -5.223 -21.719 1 93.69 85 VAL A C 1
ATOM 686 O O . VAL A 1 85 ? -5.418 -4.355 -20.844 1 93.69 85 VAL A O 1
ATOM 689 N N . GLY A 1 86 ? -6.215 -5.211 -22.734 1 94.19 86 GLY A N 1
ATOM 690 C CA . GLY A 1 86 ? -7.254 -4.199 -22.828 1 94.19 86 GLY A CA 1
ATOM 691 C C . GLY A 1 86 ? -8.273 -4.277 -21.703 1 94.19 86 GLY A C 1
ATOM 692 O O . GLY A 1 86 ? -8.664 -3.25 -21.156 1 94.19 86 GLY A O 1
ATOM 693 N N . THR A 1 87 ? -8.656 -5.5 -21.406 1 95.06 87 THR A N 1
ATOM 694 C CA . THR A 1 87 ? -9.594 -5.719 -20.312 1 95.06 87 THR A CA 1
ATOM 695 C C . THR A 1 87 ? -8.984 -5.258 -18.984 1 95.06 87 THR A C 1
ATOM 697 O O . THR A 1 87 ? -9.648 -4.59 -18.188 1 95.06 87 THR A O 1
ATOM 700 N N . ALA A 1 88 ? -7.742 -5.629 -18.781 1 96.69 88 ALA A N 1
ATOM 701 C CA . ALA A 1 88 ? -7.043 -5.238 -17.562 1 96.69 88 ALA A CA 1
ATOM 702 C C . ALA A 1 88 ? -6.914 -3.721 -17.469 1 96.69 88 ALA A C 1
ATOM 704 O O . ALA A 1 88 ? -7.117 -3.141 -16.391 1 96.69 88 ALA A O 1
ATOM 705 N N . ALA A 1 89 ? -6.598 -3.109 -18.594 1 96.19 89 ALA A N 1
ATOM 706 C CA . ALA A 1 89 ? -6.477 -1.654 -18.641 1 96.19 89 ALA A CA 1
ATOM 707 C C . ALA A 1 89 ? -7.816 -0.983 -18.359 1 96.19 89 ALA A C 1
ATOM 709 O O . ALA A 1 89 ? -7.887 0.013 -17.641 1 96.19 89 ALA A O 1
ATOM 710 N N . TYR A 1 90 ? -8.828 -1.525 -18.938 1 96.31 90 TYR A N 1
ATOM 711 C CA . TYR A 1 90 ? -10.164 -0.98 -18.734 1 96.31 90 TYR A CA 1
ATOM 712 C C . TYR A 1 90 ? -10.578 -1.069 -17.266 1 96.31 90 TYR A C 1
ATOM 714 O O . TYR A 1 90 ? -11.086 -0.101 -16.703 1 96.31 90 TYR A O 1
ATOM 722 N N . ASN A 1 91 ? -10.43 -2.213 -16.688 1 97.5 91 ASN A N 1
ATOM 723 C CA . ASN A 1 91 ? -10.766 -2.391 -15.281 1 97.5 91 ASN A CA 1
ATOM 724 C C . ASN A 1 91 ? -10 -1.419 -14.391 1 97.5 91 ASN A C 1
ATOM 726 O O . ASN A 1 91 ? -10.562 -0.847 -13.461 1 97.5 91 ASN A O 1
ATOM 730 N N . THR A 1 92 ? -8.75 -1.281 -14.688 1 97.5 92 THR A N 1
ATOM 731 C CA . THR A 1 92 ? -7.922 -0.364 -13.922 1 97.5 92 THR A CA 1
ATOM 732 C C . THR A 1 92 ? -8.391 1.076 -14.102 1 97.5 92 THR A C 1
ATOM 734 O O . THR A 1 92 ? -8.492 1.832 -13.133 1 97.5 92 THR A O 1
ATOM 737 N N . LEU A 1 93 ? -8.672 1.456 -15.297 1 97.38 93 LEU A N 1
ATOM 738 C CA . LEU A 1 93 ? -9.172 2.801 -15.57 1 97.38 93 LEU A CA 1
ATOM 739 C C . LEU A 1 93 ? -10.5 3.041 -14.867 1 97.38 93 LEU A C 1
ATOM 741 O O . LEU A 1 93 ? -10.742 4.133 -14.352 1 97.38 93 LEU A O 1
ATOM 745 N N . TRP A 1 94 ? -11.367 2.049 -14.953 1 98 94 TRP A N 1
ATOM 746 C CA . TRP A 1 94 ? -12.633 2.135 -14.234 1 98 94 TRP A CA 1
ATOM 747 C C . TRP A 1 94 ? -12.406 2.424 -12.758 1 98 94 TRP A C 1
ATOM 749 O O . TRP A 1 94 ? -13.047 3.305 -12.18 1 98 94 TRP A O 1
ATOM 759 N N . LEU A 1 95 ? -11.523 1.704 -12.148 1 97.88 95 LEU A N 1
ATOM 760 C CA . LEU A 1 95 ? -11.211 1.908 -10.742 1 97.88 95 LEU A CA 1
ATOM 761 C C . LEU A 1 95 ? -10.602 3.287 -10.516 1 97.88 95 LEU A C 1
ATOM 763 O O . LEU A 1 95 ? -10.93 3.963 -9.539 1 97.88 95 LEU A O 1
ATOM 767 N N . VAL A 1 96 ? -9.711 3.678 -11.383 1 97.62 96 VAL A N 1
ATOM 768 C CA . VAL A 1 96 ? -9.07 4.98 -11.25 1 97.62 96 VAL A CA 1
ATOM 769 C C . VAL A 1 96 ? -10.133 6.078 -11.195 1 97.62 96 VAL A C 1
ATOM 771 O O . VAL A 1 96 ? -10.062 6.977 -10.359 1 97.62 96 VAL A O 1
ATOM 774 N N . ILE A 1 97 ? -11.109 5.977 -11.992 1 97.88 97 ILE A N 1
ATOM 775 C CA . ILE A 1 97 ? -12.109 7.035 -12.109 1 97.88 97 ILE A CA 1
ATOM 776 C C . ILE A 1 97 ? -13.18 6.859 -11.031 1 97.88 97 ILE A C 1
ATOM 778 O O . ILE A 1 97 ? -13.383 7.742 -10.203 1 97.88 97 ILE A O 1
ATOM 782 N N . VAL A 1 98 ? -13.812 5.711 -11 1 98.31 98 VAL A N 1
ATOM 783 C CA . VAL A 1 98 ? -14.984 5.496 -10.156 1 98.31 98 VAL A CA 1
ATOM 784 C C . VAL A 1 98 ? -14.555 5.383 -8.695 1 98.31 98 VAL A C 1
ATOM 786 O O . VAL A 1 98 ? -15.148 6.016 -7.816 1 98.31 98 VAL A O 1
ATOM 789 N N . LEU A 1 99 ? -13.562 4.562 -8.438 1 98.06 99 LEU A N 1
ATOM 790 C CA . LEU A 1 99 ? -13.078 4.422 -7.07 1 98.06 99 LEU A CA 1
ATOM 791 C C . LEU A 1 99 ? -12.609 5.762 -6.516 1 98.06 99 LEU A C 1
ATOM 793 O O . LEU A 1 99 ? -12.906 6.105 -5.371 1 98.06 99 LEU A O 1
ATOM 797 N N . THR A 1 100 ? -11.891 6.496 -7.363 1 98.06 100 THR A N 1
ATOM 798 C CA . THR A 1 100 ? -11.406 7.801 -6.938 1 98.06 100 THR A CA 1
ATOM 799 C C . THR A 1 100 ? -12.57 8.727 -6.605 1 98.06 100 THR A C 1
ATOM 801 O O . THR A 1 100 ? -12.594 9.344 -5.535 1 98.06 100 THR A O 1
ATOM 804 N N . PHE A 1 101 ? -13.484 8.789 -7.477 1 98.31 101 PHE A N 1
ATOM 805 C CA . PHE A 1 101 ? -14.648 9.641 -7.273 1 98.31 101 PHE A CA 1
ATOM 806 C C . PHE A 1 101 ? -15.383 9.258 -5.992 1 98.31 101 PHE A C 1
ATOM 808 O O . PHE A 1 101 ? -15.656 10.117 -5.148 1 98.31 101 PHE A O 1
ATOM 815 N N . CYS A 1 102 ? -15.648 8.062 -5.809 1 98.25 102 CYS A N 1
ATOM 816 C CA . CYS A 1 102 ? -16.391 7.582 -4.656 1 98.25 102 CYS A CA 1
ATOM 817 C C . CYS A 1 102 ? -15.609 7.785 -3.369 1 98.25 102 CYS A C 1
ATOM 819 O O . CYS A 1 102 ? -16.156 8.203 -2.352 1 98.25 102 CYS A O 1
ATOM 821 N N . ARG A 1 103 ? -14.32 7.469 -3.416 1 98.06 103 ARG A N 1
ATOM 822 C CA . ARG A 1 103 ? -13.469 7.582 -2.236 1 98.06 103 ARG A CA 1
ATOM 823 C C . ARG A 1 103 ? -13.375 9.031 -1.768 1 98.06 103 ARG A C 1
ATOM 825 O O . ARG A 1 103 ? -13.516 9.312 -0.576 1 98.06 103 ARG A O 1
ATOM 832 N N . VAL A 1 104 ? -13.219 9.953 -2.697 1 98.06 104 VAL A N 1
ATOM 833 C CA . VAL A 1 104 ? -13.055 11.359 -2.346 1 98.06 104 VAL A CA 1
ATOM 834 C C . VAL A 1 104 ? -14.375 11.938 -1.852 1 98.06 104 VAL A C 1
ATOM 836 O O . VAL A 1 104 ? -14.422 12.617 -0.822 1 98.06 104 VAL A O 1
ATOM 839 N N . VAL A 1 105 ? -15.445 11.641 -2.535 1 97.69 105 VAL A N 1
ATOM 840 C CA . VAL A 1 105 ? -16.766 12.148 -2.158 1 97.69 105 VAL A CA 1
ATOM 841 C C . VAL A 1 105 ? -17.172 11.57 -0.802 1 97.69 105 VAL A C 1
ATOM 843 O O . VAL A 1 105 ? -17.672 12.297 0.059 1 97.69 105 VAL A O 1
ATOM 846 N N . PHE A 1 106 ? -16.953 10.359 -0.628 1 96.56 106 PHE A N 1
ATOM 847 C CA . PHE A 1 106 ? -17.281 9.711 0.632 1 96.56 106 PHE A CA 1
ATOM 848 C C . PHE A 1 106 ? -16.469 10.297 1.778 1 96.56 106 PHE A C 1
ATOM 850 O O . PHE A 1 106 ? -17.016 10.609 2.84 1 96.56 106 PHE A O 1
ATOM 857 N N . SER A 1 107 ? -15.148 10.406 1.562 1 97.06 107 SER A N 1
ATOM 858 C CA . SER A 1 107 ? -14.281 10.953 2.596 1 97.06 107 SER A CA 1
ATOM 859 C C . SER A 1 107 ? -14.664 12.383 2.943 1 97.06 107 SER A C 1
ATOM 861 O O . SER A 1 107 ? -14.656 12.773 4.113 1 97.06 107 SER A O 1
ATOM 863 N N . LEU A 1 108 ? -14.984 13.148 1.9 1 96.69 108 LEU A N 1
ATOM 864 C CA . LEU A 1 108 ? -15.445 14.516 2.125 1 96.69 108 LEU A CA 1
ATOM 865 C C . LEU A 1 108 ? -16.75 14.531 2.918 1 96.69 108 LEU A C 1
ATOM 867 O O . LEU A 1 108 ? -16.922 15.336 3.83 1 96.69 108 LEU A O 1
ATOM 871 N N . GLY A 1 109 ? -17.672 13.664 2.555 1 93.81 109 GLY A N 1
ATOM 872 C CA . GLY A 1 109 ? -18.938 13.562 3.27 1 93.81 109 GLY A CA 1
ATOM 873 C C . GLY A 1 109 ? -18.766 13.211 4.734 1 93.81 109 GLY A C 1
ATOM 874 O O . GLY A 1 109 ? -19.328 13.875 5.609 1 93.81 109 GLY A O 1
ATOM 875 N N . VAL A 1 110 ? -17.984 12.234 5.012 1 92.75 110 VAL A N 1
ATOM 876 C CA . VAL A 1 110 ? -17.75 11.789 6.383 1 92.75 110 VAL A CA 1
ATOM 877 C C . VAL A 1 110 ? -17.047 12.891 7.176 1 92.75 110 VAL A C 1
ATOM 879 O O . VAL A 1 110 ? -17.453 13.211 8.297 1 92.75 110 VAL A O 1
ATOM 882 N N . ALA A 1 111 ? -16.016 13.477 6.586 1 94.12 111 ALA A N 1
ATOM 883 C CA . ALA A 1 111 ? -15.297 14.562 7.246 1 94.12 111 ALA A CA 1
ATOM 884 C C . ALA A 1 111 ? -16.219 15.734 7.555 1 94.12 111 ALA A C 1
ATOM 886 O O . ALA A 1 111 ? -16.125 16.344 8.617 1 94.12 111 ALA A O 1
ATOM 887 N N . SER A 1 112 ? -17.109 16.047 6.637 1 92.06 112 SER A N 1
ATOM 888 C CA . SER A 1 112 ? -18.031 17.156 6.82 1 92.06 112 SER A CA 1
ATOM 889 C C . SER A 1 112 ? -18.984 16.891 7.984 1 92.06 112 SER A C 1
ATOM 891 O O . SER A 1 112 ? -19.312 17.797 8.75 1 92.06 112 SER A O 1
ATOM 893 N N . ILE A 1 113 ? -19.391 15.664 8.109 1 88.62 113 ILE A N 1
ATOM 894 C CA . ILE A 1 113 ? -20.297 15.289 9.203 1 88.62 113 ILE A CA 1
ATOM 895 C C . ILE A 1 113 ? -19.547 15.375 10.531 1 88.62 113 ILE A C 1
ATOM 897 O O . ILE A 1 113 ? -20.047 15.945 11.5 1 88.62 113 ILE A O 1
ATOM 901 N N . ILE A 1 114 ? -18.359 14.93 10.547 1 88.94 114 ILE A N 1
ATOM 902 C CA . ILE A 1 114 ? -17.562 14.922 11.773 1 88.94 114 ILE A CA 1
ATOM 903 C C . ILE A 1 114 ? -17.234 16.359 12.18 1 88.94 114 ILE A C 1
ATOM 905 O O . ILE A 1 114 ? -17.203 16.672 13.367 1 88.94 114 ILE A O 1
ATOM 909 N N . SER A 1 115 ? -16.984 17.25 11.234 1 89.06 115 SER A N 1
ATOM 910 C CA . SER A 1 115 ? -16.625 18.641 11.508 1 89.06 115 SER A CA 1
ATOM 911 C C . SER A 1 115 ? -17.766 19.375 12.211 1 89.06 115 SER A C 1
ATOM 913 O O . SER A 1 115 ? -17.531 20.422 12.836 1 89.06 115 SER A O 1
ATOM 915 N N . ARG A 1 116 ? -18.953 18.859 12.156 1 84.19 116 ARG A N 1
ATOM 916 C CA . ARG A 1 116 ? -20.109 19.516 12.742 1 84.19 116 ARG A CA 1
ATOM 917 C C . ARG A 1 116 ? -20.484 18.891 14.086 1 84.19 116 ARG A C 1
ATOM 919 O O . ARG A 1 116 ? -21.359 19.391 14.789 1 84.19 116 ARG A O 1
ATOM 926 N N . LEU A 1 117 ? -19.812 17.812 14.359 1 83.62 117 LEU A N 1
ATOM 927 C CA . LEU A 1 117 ? -20.141 17.109 15.602 1 83.62 117 LEU A CA 1
ATOM 928 C C . LEU A 1 117 ? -19.609 17.875 16.812 1 83.62 117 LEU A C 1
ATOM 930 O O . LEU A 1 117 ? -18.5 18.438 16.766 1 83.62 117 LEU A O 1
ATOM 934 N N . LYS A 1 118 ? -20.422 17.953 17.859 1 79 118 LYS A N 1
ATOM 935 C CA . LYS A 1 118 ? -20.031 18.672 19.078 1 79 118 LYS A CA 1
ATOM 936 C C . LYS A 1 118 ? -19.562 17.719 20.172 1 79 118 LYS A C 1
ATOM 938 O O . LYS A 1 118 ? -18.828 18.109 21.062 1 79 118 LYS A O 1
ATOM 943 N N . SER A 1 119 ? -20.062 16.469 20.156 1 81.75 119 SER A N 1
ATOM 944 C CA . SER A 1 119 ? -19.672 15.492 21.172 1 81.75 119 SER A CA 1
ATOM 945 C C . SER A 1 119 ? -19.328 14.148 20.531 1 81.75 119 SER A C 1
ATOM 947 O O . SER A 1 119 ? -19.766 13.852 19.406 1 81.75 119 SER A O 1
ATOM 949 N N . GLY A 1 120 ? -18.5 13.398 21.188 1 81.06 120 GLY A N 1
ATOM 950 C CA . GLY A 1 120 ? -18.156 12.055 20.719 1 81.06 120 GLY A CA 1
ATOM 951 C C . GLY A 1 120 ? -17.188 12.055 19.547 1 81.06 120 GLY A C 1
ATOM 952 O O . GLY A 1 120 ? -17.125 11.094 18.797 1 81.06 120 GLY A O 1
ATOM 953 N N . ILE A 1 121 ? -16.547 13.141 19.344 1 83.62 121 ILE A N 1
ATOM 954 C CA . ILE A 1 121 ? -15.664 13.328 18.188 1 83.62 121 ILE A CA 1
ATOM 955 C C . ILE A 1 121 ? -14.523 12.32 18.234 1 83.62 121 ILE A C 1
ATOM 957 O O . ILE A 1 121 ? -14.148 11.742 17.219 1 83.62 121 ILE A O 1
ATOM 961 N N . GLY A 1 122 ? -14.055 12.039 19.391 1 83.19 122 GLY A N 1
ATOM 962 C CA . GLY A 1 122 ? -12.977 11.086 19.562 1 83.19 122 GLY A CA 1
ATOM 963 C C . GLY A 1 122 ? -13.352 9.68 19.109 1 83.19 122 GLY A C 1
ATOM 964 O O . GLY A 1 122 ? -12.594 9.023 18.391 1 83.19 122 GLY A O 1
ATOM 965 N N . LEU A 1 123 ? -14.5 9.281 19.484 1 82.88 123 LEU A N 1
ATOM 966 C CA . LEU A 1 123 ? -14.969 7.945 19.141 1 82.88 123 LEU A CA 1
ATOM 967 C C . LEU A 1 123 ? -15.203 7.824 17.641 1 82.88 123 LEU A C 1
ATOM 969 O O . LEU A 1 123 ? -14.836 6.816 17.031 1 82.88 123 LEU A O 1
ATOM 973 N N . VAL A 1 124 ? -15.781 8.844 17.062 1 84.12 124 VAL A N 1
ATOM 974 C CA . VAL A 1 124 ? -16.094 8.805 15.633 1 84.12 124 VAL A CA 1
ATOM 975 C C . VAL A 1 124 ? -14.805 8.82 14.82 1 84.12 124 VAL A C 1
ATOM 977 O O . VAL A 1 124 ? -14.672 8.07 13.852 1 84.12 124 VAL A O 1
ATOM 980 N N . ARG A 1 125 ? -13.906 9.586 15.242 1 85.5 125 ARG A N 1
ATOM 981 C CA . ARG A 1 125 ? -12.617 9.648 14.57 1 85.5 125 ARG A CA 1
ATOM 982 C C . ARG A 1 125 ? -11.898 8.297 14.641 1 85.5 125 ARG A C 1
ATOM 984 O O . ARG A 1 125 ? -11.312 7.852 13.656 1 85.5 125 ARG A O 1
ATOM 991 N N . THR A 1 126 ? -12.031 7.688 15.727 1 83.81 126 THR A N 1
ATOM 992 C CA . THR A 1 126 ? -11.375 6.402 15.922 1 83.81 126 THR A CA 1
ATOM 993 C C . THR A 1 126 ? -12.016 5.328 15.047 1 83.81 126 THR A C 1
ATOM 995 O O . THR A 1 126 ? -11.32 4.551 14.391 1 83.81 126 THR A O 1
ATOM 998 N N . LEU A 1 127 ? -13.273 5.336 15 1 85.69 127 LEU A N 1
ATOM 999 C CA . LEU A 1 127 ? -13.984 4.32 14.242 1 85.69 127 LEU A CA 1
ATOM 1000 C C . LEU A 1 127 ? -13.734 4.484 12.742 1 85.69 127 LEU A C 1
ATOM 1002 O O . LEU A 1 127 ? -13.68 3.496 12.008 1 85.69 127 LEU A O 1
ATOM 1006 N N . CYS A 1 128 ? -13.602 5.727 12.359 1 88.12 128 CYS A N 1
ATOM 1007 C CA . CYS A 1 128 ? -13.375 5.98 10.945 1 88.12 128 CYS A CA 1
ATOM 1008 C C . CYS A 1 128 ? -11.945 5.625 10.547 1 88.12 128 CYS A C 1
ATOM 1010 O O . CYS A 1 128 ? -11.688 5.238 9.406 1 88.12 128 CYS A O 1
ATOM 1012 N N . TYR A 1 129 ? -11.086 5.684 11.469 1 87.19 129 TYR A N 1
ATOM 1013 C CA . TYR A 1 129 ? -9.68 5.5 11.148 1 87.19 129 TYR A CA 1
ATOM 1014 C C . TYR A 1 129 ? -9.258 4.043 11.336 1 87.19 129 TYR A C 1
ATOM 1016 O O . TYR A 1 129 ? -8.336 3.566 10.672 1 87.19 129 TYR A O 1
ATOM 1024 N N . LEU A 1 130 ? -9.93 3.318 12.141 1 86.75 130 LEU A N 1
ATOM 1025 C CA . LEU A 1 130 ? -9.555 1.964 12.531 1 86.75 130 LEU A CA 1
ATOM 1026 C C . LEU A 1 130 ? -9.445 1.055 11.312 1 86.75 130 LEU A C 1
ATOM 1028 O O . LEU A 1 130 ? -8.492 0.286 11.188 1 86.75 130 LEU A O 1
ATOM 1032 N N . PRO A 1 131 ? -10.367 1.071 10.375 1 91.56 131 PRO A N 1
ATOM 1033 C CA . PRO A 1 131 ? -10.289 0.188 9.203 1 91.56 131 PRO A CA 1
ATOM 1034 C C . PRO A 1 131 ? -9.039 0.43 8.359 1 91.56 131 PRO A C 1
ATOM 1036 O O . PRO A 1 131 ? -8.578 -0.477 7.668 1 91.56 131 PRO A O 1
ATOM 1039 N N . SER A 1 132 ? -8.586 1.663 8.406 1 88.81 132 SER A N 1
ATOM 1040 C CA . SER A 1 132 ? -7.406 1.992 7.609 1 88.81 132 SER A CA 1
ATOM 1041 C C . SER A 1 132 ? -6.172 1.25 8.117 1 88.81 132 SER A C 1
ATOM 1043 O O . SER A 1 132 ? -5.164 1.165 7.41 1 88.81 132 SER A O 1
ATOM 1045 N N . LEU A 1 133 ? -6.289 0.67 9.273 1 84.56 133 LEU A N 1
ATOM 1046 C CA . LEU A 1 133 ? -5.168 -0.043 9.867 1 84.56 133 LEU A CA 1
ATOM 1047 C C . LEU A 1 133 ? -5.195 -1.519 9.484 1 84.56 133 LEU A C 1
ATOM 1049 O O . LEU A 1 133 ? -4.227 -2.244 9.727 1 84.56 133 LEU A O 1
ATOM 1053 N N . ALA A 1 134 ? -6.254 -1.925 8.93 1 88.38 134 ALA A N 1
ATOM 1054 C CA . ALA A 1 134 ? -6.375 -3.32 8.516 1 88.38 134 ALA A CA 1
ATOM 1055 C C . ALA A 1 134 ? -5.516 -3.609 7.289 1 88.38 134 ALA A C 1
ATOM 1057 O O . ALA A 1 134 ? -5.551 -2.863 6.309 1 88.38 134 ALA A O 1
ATOM 1058 N N . PRO A 1 135 ? -4.699 -4.668 7.402 1 89.12 135 PRO A N 1
ATOM 1059 C CA . PRO A 1 135 ? -3.979 -5.066 6.188 1 89.12 135 PRO A CA 1
ATOM 1060 C C . PRO A 1 135 ? -4.914 -5.367 5.02 1 89.12 135 PRO A C 1
ATOM 1062 O O . PRO A 1 135 ? -5.996 -5.926 5.223 1 89.12 135 PRO A O 1
ATOM 1065 N N . PRO A 1 136 ? -4.496 -5.031 3.875 1 91.94 136 PRO A N 1
ATOM 1066 C CA . PRO A 1 136 ? -5.367 -5.164 2.703 1 91.94 136 PRO A CA 1
ATOM 1067 C C . PRO A 1 136 ? -5.891 -6.586 2.516 1 91.94 136 PRO A C 1
ATOM 1069 O O . PRO A 1 136 ? -7.062 -6.777 2.188 1 91.94 136 PRO A O 1
ATOM 1072 N N . ALA A 1 137 ? -5.043 -7.547 2.729 1 90.19 137 ALA A N 1
ATOM 1073 C CA . ALA A 1 137 ? -5.48 -8.93 2.574 1 90.19 137 ALA A CA 1
ATOM 1074 C C . ALA A 1 137 ? -6.562 -9.281 3.592 1 90.19 137 ALA A C 1
ATOM 1076 O O . ALA A 1 137 ? -7.574 -9.898 3.244 1 90.19 137 ALA A O 1
ATOM 1077 N N . ALA A 1 138 ? -6.355 -8.836 4.801 1 91.56 138 ALA A N 1
ATOM 1078 C CA . ALA A 1 138 ? -7.309 -9.094 5.875 1 91.56 138 ALA A CA 1
ATOM 1079 C C . ALA A 1 138 ? -8.602 -8.312 5.66 1 91.56 138 ALA A C 1
ATOM 1081 O O . ALA A 1 138 ? -9.695 -8.828 5.918 1 91.56 138 ALA A O 1
ATOM 1082 N N . ALA A 1 139 ? -8.414 -7.129 5.219 1 94.62 139 ALA A N 1
ATOM 1083 C CA . ALA A 1 139 ? -9.594 -6.312 4.938 1 94.62 139 ALA A CA 1
ATOM 1084 C C . ALA A 1 139 ? -10.453 -6.941 3.846 1 94.62 139 ALA A C 1
ATOM 1086 O O . ALA A 1 139 ? -11.688 -6.934 3.934 1 94.62 139 ALA A O 1
ATOM 1087 N N . THR A 1 140 ? -9.82 -7.434 2.832 1 94.62 140 THR A N 1
ATOM 1088 C CA . THR A 1 140 ? -10.562 -8.055 1.737 1 94.62 140 THR A CA 1
ATOM 1089 C C . THR A 1 140 ? -11.289 -9.305 2.217 1 94.62 140 THR A C 1
ATOM 1091 O O . THR A 1 140 ? -12.422 -9.57 1.814 1 94.62 140 THR A O 1
ATOM 1094 N N . LEU A 1 141 ? -10.664 -10.062 3.078 1 92.5 141 LEU A N 1
ATOM 1095 C CA . LEU A 1 141 ? -11.297 -11.234 3.674 1 92.5 141 LEU A CA 1
ATOM 1096 C C . LEU A 1 141 ? -12.586 -10.844 4.391 1 92.5 141 LEU A C 1
ATOM 1098 O O . LEU A 1 141 ? -13.609 -11.516 4.238 1 92.5 141 LEU A O 1
ATOM 1102 N N . ALA A 1 142 ? -12.516 -9.805 5.109 1 93.44 142 ALA A N 1
ATOM 1103 C CA . ALA A 1 142 ? -13.68 -9.328 5.848 1 93.44 142 ALA A CA 1
ATOM 1104 C C . ALA A 1 142 ? -14.844 -9.023 4.902 1 93.44 142 ALA A C 1
ATOM 1106 O O . ALA A 1 142 ? -15.992 -9.383 5.184 1 93.44 142 ALA A O 1
ATOM 1107 N N . PHE A 1 143 ? -14.555 -8.484 3.816 1 95.62 143 PHE A N 1
ATOM 1108 C CA . PHE A 1 143 ? -15.617 -8.086 2.9 1 95.62 143 PHE A CA 1
ATOM 1109 C C . PHE A 1 143 ? -16.109 -9.281 2.102 1 95.62 143 PHE A C 1
ATOM 1111 O O . PHE A 1 143 ? -17.25 -9.281 1.616 1 95.62 143 PHE A O 1
ATOM 1118 N N . VAL A 1 144 ? -15.258 -10.25 1.915 1 92.81 144 VAL A N 1
ATOM 1119 C CA . VAL A 1 144 ? -15.727 -11.484 1.302 1 92.81 144 VAL A CA 1
ATOM 1120 C C . VAL A 1 144 ? -16.766 -12.148 2.199 1 92.81 144 VAL A C 1
ATOM 1122 O O . VAL A 1 144 ? -17.766 -12.68 1.712 1 92.81 144 VAL A O 1
ATOM 1125 N N . PHE A 1 145 ? -16.594 -11.977 3.504 1 91.06 145 PHE A N 1
ATOM 1126 C CA . PHE A 1 145 ? -17.578 -12.484 4.461 1 91.06 145 PHE A CA 1
ATOM 1127 C C . PHE A 1 145 ? -18.859 -11.672 4.398 1 91.06 145 PHE A C 1
ATOM 1129 O O . PHE A 1 145 ? -19.953 -12.242 4.312 1 91.06 145 PHE A O 1
ATOM 1136 N N . LEU A 1 146 ? -18.688 -10.477 4.371 1 92.56 146 LEU A N 1
ATOM 1137 C CA . LEU A 1 146 ? -19.828 -9.57 4.445 1 92.56 146 LEU A CA 1
ATOM 1138 C C . LEU A 1 146 ? -20.703 -9.711 3.211 1 92.56 146 LEU A C 1
ATOM 1140 O O . LEU A 1 146 ? -21.938 -9.664 3.314 1 92.56 146 LEU A O 1
ATOM 1144 N N . PHE A 1 147 ? -20.047 -9.938 2.078 1 94.06 147 PHE A N 1
ATOM 1145 C CA . PHE A 1 147 ? -20.766 -9.875 0.812 1 94.06 147 PHE A CA 1
ATOM 1146 C C . PHE A 1 147 ? -21.078 -11.273 0.292 1 94.06 147 PHE A C 1
ATOM 1148 O O . PHE A 1 147 ? -21.469 -11.445 -0.865 1 94.06 147 PHE A O 1
ATOM 1155 N N . ASN A 1 148 ? -20.797 -12.258 1.16 1 92 148 ASN A N 1
ATOM 1156 C CA . ASN A 1 148 ? -21.234 -13.594 0.745 1 92 148 ASN A CA 1
ATOM 1157 C C . ASN A 1 148 ? -22.719 -13.625 0.425 1 92 148 ASN A C 1
ATOM 1159 O O . ASN A 1 148 ? -23.547 -13.211 1.242 1 92 148 ASN A O 1
ATOM 1163 N N . PRO A 1 149 ? -23.031 -14.086 -0.717 1 91.88 149 PRO A N 1
ATOM 1164 C CA . PRO A 1 149 ? -24.438 -13.992 -1.138 1 91.88 149 PRO A CA 1
ATOM 1165 C C . PRO A 1 149 ? -25.359 -14.883 -0.304 1 91.88 149 PRO A C 1
ATOM 1167 O O . PRO A 1 149 ? -26.531 -14.562 -0.132 1 91.88 149 PRO A O 1
ATOM 1170 N N . GLU A 1 150 ? -24.891 -15.953 0.191 1 89.62 150 GLU A N 1
ATOM 1171 C CA . GLU A 1 150 ? -25.75 -16.938 0.867 1 89.62 150 GLU A CA 1
ATOM 1172 C C . GLU A 1 150 ? -25.766 -16.703 2.375 1 89.62 150 GLU A C 1
ATOM 1174 O O . GLU A 1 150 ? -26.828 -16.672 2.996 1 89.62 150 GLU A O 1
ATOM 1179 N N . TYR A 1 151 ? -24.609 -16.422 2.963 1 87.94 151 TYR A N 1
ATOM 1180 C CA . TYR A 1 151 ? -24.547 -16.438 4.418 1 87.94 151 TYR A CA 1
ATOM 1181 C C . TYR A 1 151 ? -24.094 -15.078 4.949 1 87.94 151 TYR A C 1
ATOM 1183 O O . TYR A 1 151 ? -24.031 -14.867 6.164 1 87.94 151 TYR A O 1
ATOM 1191 N N . GLY A 1 152 ? -23.781 -14.156 4.07 1 90.19 152 GLY A N 1
ATOM 1192 C CA . GLY A 1 152 ? -23.297 -12.859 4.5 1 90.19 152 GLY A CA 1
ATOM 1193 C C . GLY A 1 152 ? -24.375 -11.992 5.129 1 90.19 152 GLY A C 1
ATOM 1194 O O . GLY A 1 152 ? -25.547 -12.078 4.758 1 90.19 152 GLY A O 1
ATOM 1195 N N . PRO A 1 153 ? -23.984 -11.156 6.02 1 89.12 153 PRO A N 1
ATOM 1196 C CA . PRO A 1 153 ? -24.953 -10.312 6.727 1 89.12 153 PRO A CA 1
ATOM 1197 C C . PRO A 1 153 ? -25.562 -9.234 5.832 1 89.12 153 PRO A C 1
ATOM 1199 O O . PRO A 1 153 ? -26.688 -8.797 6.07 1 89.12 153 PRO A O 1
ATOM 1202 N N . VAL A 1 154 ? -24.891 -8.789 4.82 1 92.31 154 VAL A N 1
ATOM 1203 C CA . VAL A 1 154 ? -25.406 -7.73 3.957 1 92.31 154 VAL A CA 1
ATOM 1204 C C . VAL A 1 154 ? -26.609 -8.234 3.184 1 92.31 154 VAL A C 1
ATOM 1206 O O . VAL A 1 154 ? -27.672 -7.59 3.182 1 92.31 154 VAL A O 1
ATOM 1209 N N . ASN A 1 155 ? -26.406 -9.352 2.588 1 93.75 155 ASN A N 1
ATOM 1210 C CA . ASN A 1 155 ? -27.531 -9.906 1.838 1 93.75 155 ASN A CA 1
ATOM 1211 C C . ASN A 1 155 ? -28.656 -10.359 2.766 1 93.75 155 ASN A C 1
ATOM 1213 O O . ASN A 1 155 ? -29.828 -10.312 2.396 1 93.75 155 ASN A O 1
ATOM 1217 N N . ALA A 1 156 ? -28.344 -10.844 3.969 1 91.19 156 ALA A N 1
ATOM 1218 C CA . ALA A 1 156 ? -29.375 -11.18 4.945 1 91.19 156 ALA A CA 1
ATOM 1219 C C . ALA A 1 156 ? -30.234 -9.969 5.273 1 91.19 156 ALA A C 1
ATOM 1221 O O . ALA A 1 156 ? -31.469 -10.07 5.324 1 91.19 156 ALA A O 1
ATOM 1222 N N . PHE A 1 157 ? -29.625 -8.875 5.48 1 90.5 157 PHE A N 1
ATOM 1223 C CA . PHE A 1 157 ? -30.344 -7.637 5.773 1 90.5 157 PHE A CA 1
ATOM 1224 C C . PHE A 1 157 ? -31.172 -7.191 4.574 1 90.5 157 PHE A C 1
ATOM 1226 O O . PHE A 1 157 ? -32.344 -6.785 4.73 1 90.5 157 PHE A O 1
ATOM 1233 N N . LEU A 1 158 ? -30.547 -7.188 3.404 1 93.25 158 LEU A N 1
ATOM 1234 C CA . LEU A 1 158 ? -31.266 -6.766 2.199 1 93.25 158 LEU A CA 1
ATOM 1235 C C . LEU A 1 158 ? -32.469 -7.645 1.949 1 93.25 158 LEU A C 1
ATOM 1237 O O . LEU A 1 158 ? -33.531 -7.145 1.58 1 93.25 158 LEU A O 1
ATOM 1241 N N . ARG A 1 159 ? -32.312 -8.898 2.172 1 94.31 159 ARG A N 1
ATOM 1242 C CA . ARG A 1 159 ? -33.438 -9.82 2.023 1 94.31 159 ARG A CA 1
ATOM 1243 C C . ARG A 1 159 ? -34.562 -9.477 3.006 1 94.31 159 ARG A C 1
ATOM 1245 O O . ARG A 1 159 ? -35.75 -9.578 2.67 1 94.31 159 ARG A O 1
ATOM 1252 N N . ALA A 1 160 ? -34.188 -9.133 4.199 1 93.69 160 ALA A N 1
ATOM 1253 C CA . ALA A 1 160 ? -35.188 -8.789 5.234 1 93.69 160 ALA A CA 1
ATOM 1254 C C . ALA A 1 160 ? -36.031 -7.598 4.809 1 93.69 160 ALA A C 1
ATOM 1256 O O . ALA A 1 160 ? -37.188 -7.484 5.219 1 93.69 160 ALA A O 1
ATOM 1257 N N . VAL A 1 161 ? -35.5 -6.773 3.953 1 93.88 161 VAL A N 1
ATOM 1258 C CA . VAL A 1 161 ? -36.25 -5.605 3.527 1 93.88 161 VAL A CA 1
ATOM 1259 C C . VAL A 1 161 ? -36.781 -5.812 2.102 1 93.88 161 VAL A C 1
ATOM 1261 O O . VAL A 1 161 ? -37.219 -4.863 1.453 1 93.88 161 VAL A O 1
ATOM 1264 N N . GLY A 1 162 ? -36.594 -6.941 1.524 1 94.44 162 GLY A N 1
ATOM 1265 C CA . GLY A 1 162 ? -37.188 -7.324 0.257 1 94.44 162 GLY A CA 1
ATOM 1266 C C . GLY A 1 162 ? -36.312 -7 -0.939 1 94.44 162 GLY A C 1
ATOM 1267 O O . GLY A 1 162 ? -36.812 -6.93 -2.07 1 94.44 162 GLY A O 1
ATOM 1268 N N . ILE A 1 163 ? -35.094 -6.801 -0.772 1 94.81 163 ILE A N 1
ATOM 1269 C CA . ILE A 1 163 ? -34.188 -6.453 -1.856 1 94.81 163 ILE A CA 1
ATOM 1270 C C . ILE A 1 163 ? -33.25 -7.625 -2.135 1 94.81 163 ILE A C 1
ATOM 1272 O O . ILE A 1 163 ? -32.719 -8.227 -1.205 1 94.81 163 ILE A O 1
ATOM 1276 N N . ASP A 1 164 ? -33.156 -7.934 -3.355 1 94.19 164 ASP A N 1
ATOM 1277 C CA . ASP A 1 164 ? -32.156 -8.922 -3.748 1 94.19 164 ASP A CA 1
ATOM 1278 C C . ASP A 1 164 ? -30.75 -8.312 -3.793 1 94.19 164 ASP A C 1
ATOM 1280 O O . ASP A 1 164 ? -30.484 -7.418 -4.602 1 94.19 164 ASP A O 1
ATOM 1284 N N . GLY A 1 165 ? -29.859 -8.742 -3.031 1 93.44 165 GLY A N 1
ATOM 1285 C CA . GLY A 1 165 ? -28.547 -8.156 -2.869 1 93.44 165 GLY A CA 1
ATOM 1286 C C . GLY A 1 165 ? -27.594 -8.492 -4 1 93.44 165 GLY A C 1
ATOM 1287 O O . GLY A 1 165 ? -26.547 -7.855 -4.156 1 93.44 165 GLY A O 1
ATOM 1288 N N . GLY A 1 166 ? -27.891 -9.594 -4.754 1 94.06 166 GLY A N 1
ATOM 1289 C CA . GLY A 1 166 ? -27.016 -10.008 -5.84 1 94.06 166 GLY A CA 1
ATOM 1290 C C . GLY A 1 166 ? -25.859 -10.875 -5.379 1 94.06 166 GLY A C 1
ATOM 1291 O O . GLY A 1 166 ? -25.922 -11.477 -4.305 1 94.06 166 GLY A O 1
ATOM 1292 N N . LEU A 1 167 ? -24.781 -10.961 -6.246 1 94.69 167 LEU A N 1
ATOM 1293 C CA . LEU A 1 167 ? -23.703 -11.914 -5.973 1 94.69 167 LEU A CA 1
ATOM 1294 C C . LEU A 1 167 ? -22.422 -11.188 -5.602 1 94.69 167 LEU A C 1
ATOM 1296 O O . LEU A 1 167 ? -21.406 -11.828 -5.312 1 94.69 167 LEU A O 1
ATOM 1300 N N . TRP A 1 168 ? -22.391 -9.875 -5.637 1 95.75 168 TRP A N 1
ATOM 1301 C CA . TRP A 1 168 ? -21.266 -9.047 -5.191 1 95.75 168 TRP A CA 1
ATOM 1302 C C . TRP A 1 168 ? -19.969 -9.469 -5.867 1 95.75 168 TRP A C 1
ATOM 1304 O O . TRP A 1 168 ? -19.844 -9.367 -7.09 1 95.75 168 TRP A O 1
ATOM 1314 N N . PHE A 1 169 ? -19.016 -10.07 -5.172 1 93.81 169 PHE A N 1
ATOM 1315 C CA . PHE A 1 169 ? -17.703 -10.414 -5.738 1 93.81 169 PHE A CA 1
ATOM 1316 C C . PHE A 1 169 ? -17.844 -11.516 -6.777 1 93.81 169 PHE A C 1
ATOM 1318 O O . PHE A 1 169 ? -16.938 -11.742 -7.582 1 93.81 169 PHE A O 1
ATOM 1325 N N . ASN A 1 170 ? -18.969 -12.188 -6.797 1 92.19 170 ASN A N 1
ATOM 1326 C CA . ASN A 1 170 ? -19.172 -13.312 -7.707 1 92.19 170 ASN A CA 1
ATOM 1327 C C . ASN A 1 170 ? -19.859 -12.875 -8.992 1 92.19 170 ASN A C 1
ATOM 1329 O O . ASN A 1 170 ? -20.125 -13.695 -9.875 1 92.19 170 ASN A O 1
ATOM 1333 N N . ASP A 1 171 ? -20.156 -11.625 -9.055 1 94.81 171 ASP A N 1
ATOM 1334 C CA . ASP A 1 171 ? -20.797 -11.039 -10.227 1 94.81 171 ASP A CA 1
ATOM 1335 C C . ASP A 1 171 ? -19.875 -10.039 -10.914 1 94.81 171 ASP A C 1
ATOM 1337 O O . ASP A 1 171 ? -19.391 -9.102 -10.281 1 94.81 171 ASP A O 1
ATOM 1341 N N . PRO A 1 172 ? -19.672 -10.281 -12.227 1 94.75 172 PRO A N 1
ATOM 1342 C CA . PRO A 1 172 ? -18.766 -9.383 -12.953 1 94.75 172 PRO A CA 1
ATOM 1343 C C . PRO A 1 172 ? -19.188 -7.918 -12.867 1 94.75 172 PRO A C 1
ATOM 1345 O O . PRO A 1 172 ? -18.344 -7.027 -12.852 1 94.75 172 PRO A O 1
ATOM 1348 N N . ALA A 1 173 ? -20.438 -7.66 -12.773 1 95.44 173 ALA A N 1
ATOM 1349 C CA . ALA A 1 173 ? -20.938 -6.285 -12.75 1 95.44 173 ALA A CA 1
ATOM 1350 C C . ALA A 1 173 ? -20.797 -5.676 -11.359 1 95.44 173 ALA A C 1
ATOM 1352 O O . ALA A 1 173 ? -20.656 -4.457 -11.211 1 95.44 173 ALA A O 1
ATOM 1353 N N . MET A 1 174 ? -20.734 -6.527 -10.305 1 96.5 174 MET A N 1
ATOM 1354 C CA . MET A 1 174 ? -20.766 -6.012 -8.938 1 96.5 174 MET A CA 1
ATOM 1355 C C . MET A 1 174 ? -19.391 -6.105 -8.289 1 96.5 174 MET A C 1
ATOM 1357 O O . MET A 1 174 ? -19.156 -5.496 -7.242 1 96.5 174 MET A O 1
ATOM 1361 N N . SER A 1 175 ? -18.5 -6.852 -8.906 1 96.69 175 SER A N 1
ATOM 1362 C CA . SER A 1 175 ? -17.219 -7.105 -8.273 1 96.69 175 SER A CA 1
ATOM 1363 C C . SER A 1 175 ? -16.438 -5.812 -8.062 1 96.69 175 SER A C 1
ATOM 1365 O O . SER A 1 175 ? -15.922 -5.559 -6.973 1 96.69 175 SER A O 1
ATOM 1367 N N . LYS A 1 176 ? -16.312 -4.91 -9.078 1 97.62 176 LYS A N 1
ATOM 1368 C CA . LYS A 1 176 ? -15.555 -3.67 -8.953 1 97.62 176 LYS A CA 1
ATOM 1369 C C . LYS A 1 176 ? -16.234 -2.701 -7.988 1 97.62 176 LYS A C 1
ATOM 1371 O O . LYS A 1 176 ? -15.578 -2.092 -7.145 1 97.62 176 LYS A O 1
ATOM 1376 N N . PRO A 1 177 ? -17.562 -2.572 -8.008 1 97.69 177 PRO A N 1
ATOM 1377 C CA . PRO A 1 177 ? -18.219 -1.763 -6.984 1 97.69 177 PRO A CA 1
ATOM 1378 C C . PRO A 1 177 ? -17.984 -2.289 -5.57 1 97.69 177 PRO A C 1
ATOM 1380 O O . PRO A 1 177 ? -17.828 -1.502 -4.633 1 97.69 177 PRO A O 1
ATOM 1383 N N . ALA A 1 178 ? -18 -3.602 -5.445 1 97.38 178 ALA A N 1
ATOM 1384 C CA . ALA A 1 178 ? -17.719 -4.195 -4.141 1 97.38 178 ALA A CA 1
ATOM 1385 C C . ALA A 1 178 ? -16.312 -3.85 -3.668 1 97.38 178 ALA A C 1
ATOM 1387 O O . ALA A 1 178 ? -16.109 -3.537 -2.492 1 97.38 178 ALA A O 1
ATOM 1388 N N . LEU A 1 179 ? -15.352 -3.918 -4.59 1 97.75 179 LEU A N 1
ATOM 1389 C CA . LEU A 1 179 ? -13.992 -3.508 -4.281 1 97.75 179 LEU A CA 1
ATOM 1390 C C . LEU A 1 179 ? -13.945 -2.039 -3.871 1 97.75 179 LEU A C 1
ATOM 1392 O O . LEU A 1 179 ? -13.188 -1.665 -2.969 1 97.75 179 LEU A O 1
ATOM 1396 N N . THR A 1 180 ? -14.75 -1.231 -4.555 1 98.25 180 THR A N 1
ATOM 1397 C CA . THR A 1 180 ? -14.805 0.196 -4.258 1 98.25 180 THR A CA 1
ATOM 1398 C C . THR A 1 180 ? -15.32 0.438 -2.844 1 98.25 180 THR A C 1
ATOM 1400 O O . THR A 1 180 ? -14.773 1.261 -2.107 1 98.25 180 THR A O 1
ATOM 1403 N N . LEU A 1 181 ? -16.312 -0.305 -2.424 1 96.94 181 LEU A N 1
ATOM 1404 C CA . LEU A 1 181 ? -16.844 -0.191 -1.071 1 96.94 181 LEU A CA 1
ATOM 1405 C C . LEU A 1 181 ? -15.781 -0.573 -0.038 1 96.94 181 LEU A C 1
ATOM 1407 O O . LEU A 1 181 ? -15.688 0.058 1.017 1 96.94 181 LEU A O 1
ATOM 1411 N N . LEU A 1 182 ? -15.055 -1.598 -0.334 1 97.06 182 LEU A N 1
ATOM 1412 C CA . LEU A 1 182 ? -13.961 -2.043 0.525 1 97.06 182 LEU A CA 1
ATOM 1413 C C . LEU A 1 182 ? -12.938 -0.928 0.728 1 97.06 182 LEU A C 1
ATOM 1415 O O . LEU A 1 182 ? -12.523 -0.657 1.857 1 97.06 182 LEU A O 1
ATOM 1419 N N . VAL A 1 183 ? -12.578 -0.267 -0.355 1 97.44 183 VAL A N 1
ATOM 1420 C CA . VAL A 1 183 ? -11.578 0.798 -0.288 1 97.44 183 VAL A CA 1
ATOM 1421 C C . VAL A 1 183 ? -12.141 1.982 0.494 1 97.44 183 VAL A C 1
ATOM 1423 O O . VAL A 1 183 ? -11.43 2.605 1.285 1 97.44 183 VAL A O 1
ATOM 1426 N N . MET A 1 184 ? -13.391 2.273 0.287 1 96.75 184 MET A N 1
ATOM 1427 C CA . MET A 1 184 ? -14.023 3.352 1.039 1 96.75 184 MET A CA 1
ATOM 1428 C C . MET A 1 184 ? -13.977 3.072 2.537 1 96.75 184 MET A C 1
ATOM 1430 O O . MET A 1 184 ? -13.695 3.971 3.332 1 96.75 184 MET A O 1
ATOM 1434 N N . TRP A 1 185 ? -14.211 1.87 2.85 1 96.25 185 TRP A N 1
ATOM 1435 C CA . TRP A 1 185 ? -14.188 1.438 4.246 1 96.25 185 TRP A CA 1
ATOM 1436 C C . TRP A 1 185 ? -12.812 1.69 4.867 1 96.25 185 TRP A C 1
ATOM 1438 O O . TRP A 1 185 ? -12.719 2.104 6.027 1 96.25 185 TRP A O 1
ATOM 1448 N N . GLY A 1 186 ? -11.766 1.541 4.117 1 95 186 GLY A N 1
ATOM 1449 C CA . GLY A 1 186 ? -10.406 1.683 4.621 1 95 186 GLY A CA 1
ATOM 1450 C C . GLY A 1 186 ? -9.812 3.057 4.367 1 95 186 GLY A C 1
ATOM 1451 O O . GLY A 1 186 ? -8.602 3.244 4.461 1 95 186 GLY A O 1
ATOM 1452 N N . SER A 1 187 ? -10.586 4.066 4.07 1 95.94 187 SER A N 1
ATOM 1453 C CA . SER A 1 187 ? -10.07 5.363 3.645 1 95.94 187 SER A CA 1
ATOM 1454 C C . SER A 1 187 ? -10.047 6.355 4.801 1 95.94 187 SER A C 1
ATOM 1456 O O . SER A 1 187 ? -10.25 7.555 4.598 1 95.94 187 SER A O 1
ATOM 1458 N N . GLY A 1 188 ? -9.797 5.891 5.969 1 93.31 188 GLY A N 1
ATOM 1459 C CA . GLY A 1 188 ? -9.781 6.754 7.137 1 93.31 188 GLY A CA 1
ATOM 1460 C C . GLY A 1 188 ? -8.695 7.816 7.078 1 93.31 188 GLY A C 1
ATOM 1461 O O . GLY A 1 188 ? -8.891 8.93 7.57 1 93.31 188 GLY A O 1
ATOM 1462 N N . GLU A 1 189 ? -7.566 7.531 6.504 1 90 189 GLU A N 1
ATOM 1463 C CA . GLU A 1 189 ? -6.477 8.5 6.406 1 90 189 GLU A CA 1
ATOM 1464 C C . GLU A 1 189 ? -6.906 9.734 5.613 1 90 189 GLU A C 1
ATOM 1466 O O . GLU A 1 189 ? -6.645 10.867 6.027 1 90 189 GLU A O 1
ATOM 1471 N N . LEU A 1 190 ? -7.582 9.477 4.504 1 95.19 190 LEU A N 1
ATOM 1472 C CA . LEU A 1 190 ? -8.031 10.602 3.689 1 95.19 190 LEU A CA 1
ATOM 1473 C C . LEU A 1 190 ? -9.117 11.391 4.41 1 95.19 190 LEU A C 1
ATOM 1475 O O . LEU A 1 190 ? -9.141 12.625 4.34 1 95.19 190 LEU A O 1
ATOM 1479 N N . MET A 1 191 ? -9.961 10.711 5.129 1 95.12 191 MET A N 1
ATOM 1480 C CA . MET A 1 191 ? -11.023 11.367 5.887 1 95.12 191 MET A CA 1
ATOM 1481 C C . MET A 1 191 ? -10.438 12.328 6.914 1 95.12 191 MET A C 1
ATOM 1483 O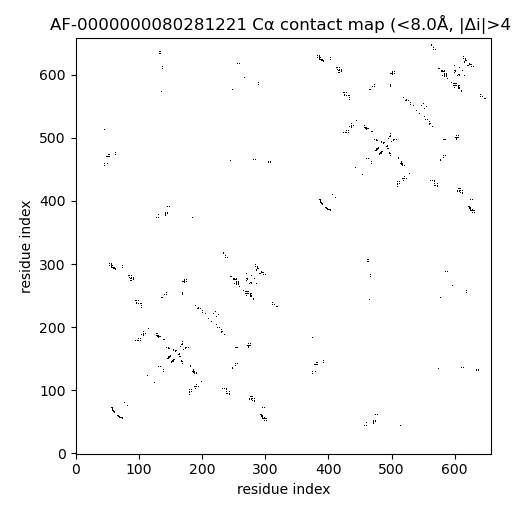 O . MET A 1 191 ? -10.891 13.469 7.035 1 95.12 191 MET A O 1
ATOM 1487 N N . ILE A 1 192 ? -9.477 11.906 7.551 1 91.81 192 ILE A N 1
ATOM 1488 C CA . ILE A 1 192 ? -8.875 12.711 8.609 1 91.81 192 ILE A CA 1
ATOM 1489 C C . ILE A 1 192 ? -8.125 13.891 7.992 1 91.81 192 ILE A C 1
ATOM 1491 O O . ILE A 1 192 ? -8.141 15 8.531 1 91.81 192 ILE A O 1
ATOM 1495 N N . ILE A 1 193 ? -7.496 13.633 6.887 1 91.25 193 ILE A N 1
ATOM 1496 C CA . ILE A 1 193 ? -6.777 14.703 6.195 1 91.25 193 ILE A CA 1
ATOM 1497 C C . ILE A 1 193 ? -7.762 15.789 5.762 1 91.25 193 ILE A C 1
ATOM 1499 O O . ILE A 1 193 ? -7.523 16.969 5.984 1 91.25 193 ILE A O 1
ATOM 1503 N N . ILE A 1 194 ? -8.859 15.422 5.246 1 96.31 194 ILE A N 1
ATOM 1504 C CA . ILE A 1 194 ? -9.867 16.375 4.793 1 96.31 194 ILE A CA 1
ATOM 1505 C C . ILE A 1 194 ? -10.5 17.062 6 1 96.31 194 ILE A C 1
ATOM 1507 O O . ILE A 1 194 ? -10.773 18.266 5.969 1 96.31 194 ILE A O 1
ATOM 1511 N N . LEU A 1 195 ? -10.727 16.312 7.047 1 94.44 195 LEU A N 1
ATOM 1512 C CA . LEU A 1 195 ? -11.281 16.875 8.273 1 94.44 195 LEU A CA 1
ATOM 1513 C C . LEU A 1 195 ? -10.391 18 8.805 1 94.44 195 LEU A C 1
ATOM 1515 O O . LEU A 1 195 ? -10.883 19.062 9.164 1 94.44 195 LEU A O 1
ATOM 1519 N N . ALA A 1 196 ? -9.117 17.734 8.836 1 91.19 196 ALA A N 1
ATOM 1520 C CA . ALA A 1 196 ? -8.172 18.75 9.305 1 91.19 196 ALA A CA 1
ATOM 1521 C C . ALA A 1 196 ? -8.25 20 8.453 1 91.19 196 ALA A C 1
ATOM 1523 O O . ALA A 1 196 ? -8.211 21.125 8.977 1 91.19 196 ALA A O 1
ATOM 1524 N N . ALA A 1 197 ? -8.328 19.781 7.195 1 93.62 197 ALA A N 1
ATOM 1525 C CA . ALA A 1 197 ? -8.43 20.922 6.285 1 93.62 197 ALA A CA 1
ATOM 1526 C C . ALA A 1 197 ? -9.727 21.703 6.523 1 93.62 197 ALA A C 1
ATOM 1528 O O . ALA A 1 197 ? -9.734 22.938 6.48 1 93.62 197 ALA A O 1
ATOM 1529 N N . LEU A 1 198 ? -10.797 21.047 6.746 1 94.81 198 LEU A N 1
ATOM 1530 C CA . LEU A 1 198 ? -12.086 21.672 7.004 1 94.81 198 LEU A CA 1
ATOM 1531 C C . LEU A 1 198 ? -12.047 22.5 8.289 1 94.81 198 LEU A C 1
ATOM 1533 O O . LEU A 1 198 ? -12.594 23.594 8.336 1 94.81 198 LEU A O 1
ATOM 1537 N N . LEU A 1 199 ? -11.406 21.938 9.25 1 91.88 199 LEU A N 1
ATOM 1538 C CA . LEU A 1 199 ? -11.336 22.609 10.547 1 91.88 199 LEU A CA 1
ATOM 1539 C C . LEU A 1 199 ? -10.414 23.828 10.492 1 91.88 199 LEU A C 1
ATOM 1541 O O . LEU A 1 199 ? -10.5 24.703 11.336 1 91.88 199 LEU A O 1
ATOM 1545 N N . ASP A 1 200 ? -9.602 23.812 9.469 1 91.44 200 ASP A N 1
ATOM 1546 C CA . ASP A 1 200 ? -8.633 24.891 9.336 1 91.44 200 ASP A CA 1
ATOM 1547 C C . ASP A 1 200 ? -9.242 26.094 8.609 1 91.44 200 ASP A C 1
ATOM 1549 O O . ASP A 1 200 ? -8.648 27.172 8.57 1 91.44 200 ASP A O 1
ATOM 1553 N N . VAL A 1 201 ? -10.398 25.953 8.086 1 91.88 201 VAL A N 1
ATOM 1554 C CA . VAL A 1 201 ? -11.055 27.062 7.422 1 91.88 201 VAL A CA 1
ATOM 1555 C C . VAL A 1 201 ? -11.492 28.094 8.461 1 91.88 201 VAL A C 1
ATOM 1557 O O . VAL A 1 201 ? -12.242 27.781 9.383 1 91.88 201 VAL A O 1
ATOM 1560 N N . PRO A 1 202 ? -11.008 29.297 8.336 1 92.69 202 PRO A N 1
ATOM 1561 C CA . PRO A 1 202 ? -11.359 30.312 9.328 1 92.69 202 PRO A CA 1
ATOM 1562 C C . PRO A 1 202 ? -12.867 30.547 9.43 1 92.69 202 PRO A C 1
ATOM 1564 O O . PRO A 1 202 ? -13.547 30.672 8.406 1 92.69 202 PRO A O 1
ATOM 1567 N N . GLN A 1 203 ? -13.273 30.656 10.586 1 90.38 203 GLN A N 1
ATOM 1568 C CA . GLN A 1 203 ? -14.695 30.875 10.844 1 90.38 203 GLN A CA 1
ATOM 1569 C C . GLN A 1 203 ? -15.164 32.219 10.289 1 90.38 203 GLN A C 1
ATOM 1571 O O . GLN A 1 203 ? -16.328 32.344 9.922 1 90.38 203 GLN A O 1
ATOM 1576 N N . GLU A 1 204 ? -14.258 33.062 10.195 1 92.25 204 GLU A N 1
ATOM 1577 C CA . GLU A 1 204 ? -14.555 34.406 9.703 1 92.25 204 GLU A CA 1
ATOM 1578 C C . GLU A 1 204 ? -15.078 34.344 8.273 1 92.25 204 GLU A C 1
ATOM 1580 O O . GLU A 1 204 ? -15.922 35.156 7.887 1 92.25 204 GLU A O 1
ATOM 1585 N N . GLN A 1 205 ? -14.586 33.406 7.574 1 91.88 205 GLN A N 1
ATOM 1586 C CA . GLN A 1 205 ? -15.039 33.281 6.191 1 91.88 205 GLN A CA 1
ATOM 1587 C C . GLN A 1 205 ? -16.5 32.844 6.125 1 91.88 205 GLN A C 1
ATOM 1589 O O . GLN A 1 205 ? -17.25 33.281 5.266 1 91.88 205 GLN A O 1
ATOM 1594 N N . TYR A 1 206 ? -16.891 32.062 7.012 1 89.81 206 TYR A N 1
ATOM 1595 C CA . TYR A 1 206 ? -18.266 31.609 7.055 1 89.81 206 TYR A CA 1
ATOM 1596 C C . TYR A 1 206 ? -19.188 32.719 7.527 1 89.81 206 TYR A C 1
ATOM 1598 O O . TYR A 1 206 ? -20.297 32.906 6.992 1 89.81 206 TYR A O 1
ATOM 1606 N N . GLU A 1 207 ? -18.703 33.5 8.461 1 91.44 207 GLU A N 1
ATOM 1607 C CA . GLU A 1 207 ? -19.484 34.594 8.992 1 91.44 207 GLU A CA 1
ATOM 1608 C C . GLU A 1 207 ? -19.688 35.688 7.938 1 91.44 207 GLU A C 1
ATOM 1610 O O . GLU A 1 207 ? -20.781 36.25 7.816 1 91.44 207 GLU A O 1
ATOM 1615 N N . ALA A 1 208 ? -18.656 35.906 7.254 1 92.75 208 ALA A N 1
ATOM 1616 C CA . ALA A 1 208 ? -18.734 36.906 6.184 1 92.75 208 ALA A CA 1
ATOM 1617 C C . ALA A 1 208 ? -19.75 36.469 5.117 1 92.75 208 ALA A C 1
ATOM 1619 O O . ALA A 1 208 ? -20.531 37.281 4.625 1 92.75 208 ALA A O 1
ATOM 1620 N N . ALA A 1 209 ? -19.75 35.219 4.812 1 92.12 209 ALA A N 1
ATOM 1621 C CA . ALA A 1 209 ? -20.672 34.688 3.816 1 92.12 209 ALA A CA 1
ATOM 1622 C C . ALA A 1 209 ? -22.109 34.75 4.328 1 92.12 209 ALA A C 1
ATOM 1624 O O . ALA A 1 209 ? -23.047 35 3.562 1 92.12 209 ALA A O 1
ATOM 1625 N N . GLN A 1 210 ? -22.219 34.531 5.555 1 90.56 210 GLN A N 1
ATOM 1626 C CA . GLN A 1 210 ? -23.547 34.594 6.168 1 90.56 210 GLN A CA 1
ATOM 1627 C C . GLN A 1 210 ? -24.094 36 6.152 1 90.56 210 GLN A C 1
ATOM 1629 O O . GLN A 1 210 ? -25.297 36.188 5.938 1 90.56 210 GLN A O 1
ATOM 1634 N N . LEU A 1 211 ? -23.25 36.875 6.383 1 92.5 211 LEU A N 1
ATOM 1635 C CA . LEU A 1 211 ? -23.641 38.281 6.348 1 92.5 211 LEU A CA 1
ATOM 1636 C C . LEU A 1 211 ? -24.094 38.688 4.949 1 92.5 211 LEU A C 1
ATOM 1638 O O . LEU A 1 211 ? -24.984 39.531 4.801 1 92.5 211 LEU A O 1
ATOM 1642 N N . ASP A 1 212 ? -23.594 38.062 3.941 1 93.38 212 ASP A N 1
ATOM 1643 C CA . ASP A 1 212 ? -23.953 38.312 2.551 1 93.38 212 ASP A CA 1
ATOM 1644 C C . ASP A 1 212 ? -25.203 37.531 2.162 1 93.38 212 ASP A C 1
ATOM 1646 O O . ASP A 1 212 ? -25.641 37.562 1.009 1 93.38 212 ASP A O 1
ATOM 1650 N N . GLY A 1 213 ? -25.75 36.812 3.115 1 91.81 213 GLY A N 1
ATOM 1651 C CA . GLY A 1 213 ? -27 36.094 2.879 1 91.81 213 GLY A CA 1
ATOM 1652 C C . GLY A 1 213 ? -26.797 34.719 2.322 1 91.81 213 GLY A C 1
ATOM 1653 O O . GLY A 1 213 ? -27.734 34.094 1.835 1 91.81 213 GLY A O 1
ATOM 1654 N N . ALA A 1 214 ? -25.641 34.219 2.402 1 91.94 214 ALA A N 1
ATOM 1655 C CA . ALA A 1 214 ? -25.344 32.906 1.832 1 91.94 214 ALA A CA 1
ATOM 1656 C C . ALA A 1 214 ? -25.875 31.781 2.73 1 91.94 214 ALA A C 1
ATOM 1658 O O . ALA A 1 214 ? -25.562 31.75 3.924 1 91.94 214 ALA A O 1
ATOM 1659 N N . GLY A 1 215 ? -26.672 30.938 2.15 1 92.12 215 GLY A N 1
ATOM 1660 C CA . GLY A 1 215 ? -27.156 29.75 2.855 1 92.12 215 GLY A CA 1
ATOM 1661 C C . GLY A 1 215 ? -26.094 28.672 2.998 1 92.12 215 GLY A C 1
ATOM 1662 O O . GLY A 1 215 ? -24.953 28.859 2.578 1 92.12 215 GLY A O 1
ATOM 1663 N N . PRO A 1 216 ? -26.438 27.578 3.664 1 89.88 216 PRO A N 1
ATOM 1664 C CA . PRO A 1 216 ? -25.469 26.516 3.922 1 89.88 216 PRO A CA 1
ATOM 1665 C C . PRO A 1 216 ? -24.922 25.891 2.639 1 89.88 216 PRO A C 1
ATOM 1667 O O . PRO A 1 216 ? -23.734 25.578 2.557 1 89.88 216 PRO A O 1
ATOM 1670 N N . VAL A 1 217 ? -25.703 25.688 1.706 1 92.88 217 VAL A N 1
ATOM 1671 C CA . VAL A 1 217 ? -25.297 25.062 0.451 1 92.88 217 VAL A CA 1
ATOM 1672 C C . VAL A 1 217 ? -24.359 26 -0.304 1 92.88 217 VAL A C 1
ATOM 1674 O O . VAL A 1 217 ? -23.344 25.547 -0.86 1 92.88 217 VAL A O 1
ATOM 1677 N N . ARG A 1 218 ? -24.625 27.25 -0.309 1 92.94 218 ARG A N 1
ATOM 1678 C CA . ARG A 1 218 ? -23.781 28.234 -0.975 1 92.94 218 ARG A CA 1
ATOM 1679 C C . ARG A 1 218 ? -22.438 28.391 -0.266 1 92.94 218 ARG A C 1
ATOM 1681 O O . ARG A 1 218 ? -21.406 28.547 -0.915 1 92.94 218 ARG A O 1
ATOM 1688 N N . ARG A 1 219 ? -22.516 28.375 1.044 1 93.75 219 ARG A N 1
ATOM 1689 C CA . ARG A 1 219 ? -21.266 28.469 1.81 1 93.75 219 ARG A CA 1
ATOM 1690 C C . ARG A 1 219 ? -20.375 27.266 1.544 1 93.75 219 ARG A C 1
ATOM 1692 O O . ARG A 1 219 ? -19.156 27.406 1.471 1 93.75 219 ARG A O 1
ATOM 1699 N N . PHE A 1 220 ? -21.016 26.109 1.409 1 93.56 220 PHE A N 1
ATOM 1700 C CA . PHE A 1 220 ? -20.25 24.906 1.133 1 93.56 220 PHE A CA 1
ATOM 1701 C C . PHE A 1 220 ? -19.547 25 -0.22 1 93.56 220 PHE A C 1
ATOM 1703 O O . PHE A 1 220 ? -18.344 24.75 -0.327 1 93.56 220 PHE A O 1
ATOM 1710 N N . TRP A 1 221 ? -20.203 25.469 -1.261 1 93.81 221 TRP A N 1
ATOM 1711 C CA . TRP A 1 221 ? -19.688 25.453 -2.631 1 93.81 221 TRP A CA 1
ATOM 1712 C C . TRP A 1 221 ? -18.766 26.641 -2.881 1 93.81 221 TRP A C 1
ATOM 1714 O O . TRP A 1 221 ? -17.844 26.547 -3.689 1 93.81 221 TRP A O 1
ATOM 1724 N N . HIS A 1 222 ? -18.922 27.734 -2.08 1 93.5 222 HIS A N 1
ATOM 1725 C CA . HIS A 1 222 ? -18.172 28.938 -2.432 1 93.5 222 HIS A CA 1
ATOM 1726 C C . HIS A 1 222 ? -17.156 29.297 -1.354 1 93.5 222 HIS A C 1
ATOM 1728 O O . HIS A 1 222 ? -16.281 30.125 -1.58 1 93.5 222 HIS A O 1
ATOM 1734 N N . VAL A 1 223 ? -17.25 28.719 -0.238 1 93.5 223 VAL A N 1
ATOM 1735 C CA . VAL A 1 223 ? -16.297 29 0.825 1 93.5 223 VAL A CA 1
ATOM 1736 C C . VAL A 1 223 ? -15.523 27.734 1.187 1 93.5 223 VAL A C 1
ATOM 1738 O O . VAL A 1 223 ? -14.312 27.656 0.988 1 93.5 223 VAL A O 1
ATOM 1741 N N . THR A 1 224 ? -16.219 26.688 1.575 1 94.31 224 THR A N 1
ATOM 1742 C CA . THR A 1 224 ? -15.602 25.469 2.086 1 94.31 224 THR A CA 1
ATOM 1743 C C . THR A 1 224 ? -14.789 24.781 0.994 1 94.31 224 THR A C 1
ATOM 1745 O O . THR A 1 224 ? -13.586 24.562 1.146 1 94.31 224 THR A O 1
ATOM 1748 N N . LEU A 1 225 ? -15.406 24.453 -0.101 1 94.94 225 LEU A N 1
ATOM 1749 C CA . LEU A 1 225 ? -14.797 23.641 -1.146 1 94.94 225 LEU A CA 1
ATOM 1750 C C . LEU A 1 225 ? -13.594 24.344 -1.754 1 94.94 225 LEU A C 1
ATOM 1752 O O . LEU A 1 225 ? -12.523 23.75 -1.9 1 94.94 225 LEU A O 1
ATOM 1756 N N . PRO A 1 226 ? -13.75 25.625 -2.027 1 93.88 226 PRO A N 1
ATOM 1757 C CA . PRO A 1 226 ? -12.578 26.328 -2.559 1 93.88 226 PRO A CA 1
ATOM 1758 C C . PRO A 1 226 ? -11.438 26.422 -1.546 1 93.88 226 PRO A C 1
ATOM 1760 O O . PRO A 1 226 ? -10.266 26.359 -1.923 1 93.88 226 PRO A O 1
ATOM 1763 N N . SER A 1 227 ? -11.758 26.578 -0.307 1 93.88 227 SER A N 1
ATOM 1764 C CA . SER A 1 227 ? -10.742 26.719 0.727 1 93.88 227 SER A CA 1
ATOM 1765 C C . SER A 1 227 ? -9.938 25.438 0.899 1 93.88 227 SER A C 1
ATOM 1767 O O . SER A 1 227 ? -8.742 25.469 1.195 1 93.88 227 SER A O 1
ATOM 1769 N N . ILE A 1 228 ? -10.555 24.297 0.654 1 95.31 228 ILE A N 1
ATOM 1770 C CA . ILE A 1 228 ? -9.852 23.047 0.909 1 95.31 228 ILE A CA 1
ATOM 1771 C C . ILE A 1 228 ? -9.492 22.375 -0.416 1 95.31 228 ILE A C 1
ATOM 1773 O O . ILE A 1 228 ? -9.102 21.219 -0.442 1 95.31 228 ILE A O 1
ATOM 1777 N N . SER A 1 229 ? -9.617 23.078 -1.51 1 94.19 229 SER A N 1
ATOM 1778 C CA . SER A 1 229 ? -9.43 22.531 -2.852 1 94.19 229 SER A CA 1
ATOM 1779 C C . SER A 1 229 ? -8.047 21.906 -3.01 1 94.19 229 SER A C 1
ATOM 1781 O O . SER A 1 229 ? -7.895 20.875 -3.656 1 94.19 229 SER A O 1
ATOM 1783 N N . PRO A 1 230 ? -7.035 22.453 -2.488 1 91.44 230 PRO A N 1
ATOM 1784 C CA . PRO A 1 230 ? -5.73 21.797 -2.623 1 91.44 230 PRO A CA 1
ATOM 1785 C C . PRO A 1 230 ? -5.688 20.438 -1.95 1 91.44 230 PRO A C 1
ATOM 1787 O O . PRO A 1 230 ? -5.07 19.5 -2.475 1 91.44 230 PRO A O 1
ATOM 1790 N N . VAL A 1 231 ? -6.309 20.344 -0.833 1 92.88 231 VAL A N 1
ATOM 1791 C CA . VAL A 1 231 ? -6.344 19.078 -0.105 1 92.88 231 VAL A CA 1
ATOM 1792 C C . VAL A 1 231 ? -7.188 18.078 -0.872 1 92.88 231 VAL A C 1
ATOM 1794 O O . VAL A 1 231 ? -6.859 16.891 -0.913 1 92.88 231 VAL A O 1
ATOM 1797 N N . LEU A 1 232 ? -8.258 18.516 -1.477 1 95.69 232 LEU A N 1
ATOM 1798 C CA . LEU A 1 232 ? -9.094 17.625 -2.279 1 95.69 232 LEU A CA 1
ATOM 1799 C C . LEU A 1 232 ? -8.336 17.125 -3.504 1 95.69 232 LEU A C 1
ATOM 1801 O O . LEU A 1 232 ? -8.469 15.961 -3.891 1 95.69 232 LEU A O 1
ATOM 1805 N N . LEU A 1 233 ? -7.598 18.031 -4.105 1 93.12 233 LEU A N 1
ATOM 1806 C CA . LEU A 1 233 ? -6.785 17.609 -5.246 1 93.12 233 LEU A CA 1
ATOM 1807 C C . LEU A 1 233 ? -5.762 16.562 -4.832 1 93.12 233 LEU A C 1
ATOM 1809 O O . LEU A 1 233 ? -5.516 15.609 -5.57 1 93.12 233 LEU A O 1
ATOM 1813 N N . PHE A 1 234 ? -5.164 16.766 -3.678 1 90.25 234 PHE A N 1
ATOM 1814 C CA . PHE A 1 234 ? -4.289 15.75 -3.121 1 90.25 234 PHE A CA 1
ATOM 1815 C C . PHE A 1 234 ? -5.016 14.414 -3 1 90.25 234 PHE A C 1
ATOM 1817 O O . PHE A 1 234 ? -4.477 13.367 -3.373 1 90.25 234 PHE A O 1
ATOM 1824 N N . GLY A 1 235 ? -6.203 14.453 -2.467 1 95.12 235 GLY A N 1
ATOM 1825 C CA . GLY A 1 235 ? -7 13.242 -2.322 1 95.12 235 GLY A CA 1
ATOM 1826 C C . GLY A 1 235 ? -7.293 12.562 -3.645 1 95.12 235 GLY A C 1
ATOM 1827 O O . GLY A 1 235 ? -7.207 11.336 -3.746 1 95.12 235 GLY A O 1
ATOM 1828 N N . VAL A 1 236 ? -7.582 13.359 -4.629 1 96.25 236 VAL A N 1
ATOM 1829 C CA . VAL A 1 236 ? -7.906 12.836 -5.949 1 96.25 236 VAL A CA 1
ATOM 1830 C C . VAL A 1 236 ? -6.68 12.148 -6.547 1 96.25 236 VAL A C 1
ATOM 1832 O O . VAL A 1 236 ? -6.75 11 -6.98 1 96.25 236 VAL A O 1
ATOM 1835 N N . VAL A 1 237 ? -5.559 12.812 -6.531 1 93.38 237 VAL A N 1
ATOM 1836 C CA . VAL A 1 237 ? -4.348 12.289 -7.152 1 93.38 237 VAL A CA 1
ATOM 1837 C C . VAL A 1 237 ? -3.855 11.07 -6.375 1 93.38 237 VAL A C 1
ATOM 1839 O O . VAL A 1 237 ? -3.469 10.062 -6.969 1 93.38 237 VAL A O 1
ATOM 1842 N N . ASN A 1 238 ? -3.848 11.195 -5.059 1 91.75 238 ASN A N 1
ATOM 1843 C CA . ASN A 1 238 ? -3.469 10.062 -4.211 1 91.75 238 ASN A CA 1
ATOM 1844 C C . ASN A 1 238 ? -4.324 8.836 -4.5 1 91.75 238 ASN A C 1
ATOM 1846 O O . ASN A 1 238 ? -3.812 7.715 -4.555 1 91.75 238 ASN A O 1
ATOM 1850 N N . SER A 1 239 ? -5.613 9.031 -4.699 1 96.81 239 SER A N 1
ATOM 1851 C CA . SER A 1 239 ? -6.535 7.941 -4.98 1 96.81 239 SER A CA 1
ATOM 1852 C C . SER A 1 239 ? -6.277 7.34 -6.359 1 96.81 239 SER A C 1
ATOM 1854 O O . SER A 1 239 ? -6.391 6.129 -6.547 1 96.81 239 SER A O 1
ATOM 1856 N N . MET A 1 240 ? -5.945 8.195 -7.27 1 95.56 240 MET A N 1
ATOM 1857 C CA . MET A 1 240 ? -5.656 7.719 -8.617 1 95.56 240 MET A CA 1
ATOM 1858 C C . MET A 1 240 ? -4.406 6.848 -8.633 1 95.56 240 MET A C 1
ATOM 1860 O O . MET A 1 240 ? -4.379 5.797 -9.273 1 95.56 240 MET A O 1
ATOM 1864 N N . ILE A 1 241 ? -3.404 7.297 -7.969 1 92.19 241 ILE A N 1
ATOM 1865 C CA . ILE A 1 241 ? -2.168 6.527 -7.883 1 92.19 241 ILE A CA 1
ATOM 1866 C C . ILE A 1 241 ? -2.439 5.191 -7.195 1 92.19 241 ILE A C 1
ATOM 1868 O O . ILE A 1 241 ? -1.972 4.145 -7.652 1 92.19 241 ILE A O 1
ATOM 1872 N N . PHE A 1 242 ? -3.201 5.234 -6.133 1 93.31 242 PHE A N 1
ATOM 1873 C CA . PHE A 1 242 ? -3.59 4.031 -5.402 1 93.31 242 PHE A CA 1
ATOM 1874 C C . PHE A 1 242 ? -4.301 3.047 -6.324 1 93.31 242 PHE A C 1
ATOM 1876 O O . PHE A 1 242 ? -3.986 1.854 -6.328 1 93.31 242 PHE A O 1
ATOM 1883 N N . ALA A 1 243 ? -5.234 3.521 -7.121 1 96.38 243 ALA A N 1
ATOM 1884 C CA . ALA A 1 243 ? -6.02 2.684 -8.016 1 96.38 243 ALA A CA 1
ATOM 1885 C C . ALA A 1 243 ? -5.148 2.09 -9.125 1 96.38 243 ALA A C 1
ATOM 1887 O O . ALA A 1 243 ? -5.375 0.96 -9.562 1 96.38 243 ALA A O 1
ATOM 1888 N N . LEU A 1 244 ? -4.176 2.824 -9.562 1 95.06 244 LEU A N 1
ATOM 1889 C CA . LEU A 1 244 ? -3.271 2.354 -10.602 1 95.06 244 LEU A CA 1
ATOM 1890 C C . LEU A 1 244 ? -2.459 1.159 -10.117 1 95.06 244 LEU A C 1
ATOM 1892 O O . LEU A 1 244 ? -2.039 0.321 -10.922 1 95.06 244 LEU A O 1
ATOM 1896 N N . GLN A 1 245 ? -2.275 1.04 -8.82 1 93.38 245 GLN A N 1
ATOM 1897 C CA . GLN A 1 245 ? -1.418 0.003 -8.258 1 93.38 245 GLN A CA 1
ATOM 1898 C C . GLN A 1 245 ? -2.246 -1.084 -7.578 1 93.38 245 GLN A C 1
ATOM 1900 O O . GLN A 1 245 ? -1.716 -1.88 -6.801 1 93.38 245 GLN A O 1
ATOM 1905 N N . PHE A 1 246 ? -3.506 -1.042 -7.852 1 95 246 PHE A N 1
ATOM 1906 C CA . PHE A 1 246 ? -4.465 -1.92 -7.191 1 95 246 PHE A CA 1
ATOM 1907 C C . PHE A 1 246 ? -4.168 -3.381 -7.504 1 95 246 PHE A C 1
ATOM 1909 O O . PHE A 1 246 ? -4.316 -3.818 -8.648 1 95 246 PHE A O 1
ATOM 1916 N N . PHE A 1 247 ? -3.725 -4.184 -6.504 1 94.44 247 PHE A N 1
ATOM 1917 C CA . PHE A 1 247 ? -3.244 -5.539 -6.754 1 94.44 247 PHE A CA 1
ATOM 1918 C C . PHE A 1 247 ? -3.781 -6.504 -5.707 1 94.44 247 PHE A C 1
ATOM 1920 O O . PHE A 1 247 ? -4.559 -7.406 -6.027 1 94.44 247 PHE A O 1
ATOM 1927 N N . THR A 1 248 ? -3.482 -6.332 -4.363 1 92.56 248 THR A N 1
ATOM 1928 C CA . THR A 1 248 ? -3.748 -7.281 -3.285 1 92.56 248 THR A CA 1
ATOM 1929 C C . THR A 1 248 ? -5.242 -7.57 -3.178 1 92.56 248 THR A C 1
ATOM 1931 O O . THR A 1 248 ? -5.66 -8.727 -3.223 1 92.56 248 THR A O 1
ATOM 1934 N N . GLN A 1 249 ? -5.996 -6.547 -3.143 1 94.69 249 GLN A N 1
ATOM 1935 C CA . GLN A 1 249 ? -7.434 -6.723 -2.959 1 94.69 249 GLN A CA 1
ATOM 1936 C C . GLN A 1 249 ? -8.062 -7.391 -4.176 1 94.69 249 GLN A C 1
ATOM 1938 O O . GLN A 1 249 ? -8.984 -8.195 -4.039 1 94.69 249 GLN A O 1
ATOM 1943 N N . ALA A 1 250 ? -7.539 -7.055 -5.336 1 94.62 250 ALA A N 1
ATOM 1944 C CA . ALA A 1 250 ? -8.062 -7.641 -6.566 1 94.62 250 ALA A CA 1
ATOM 1945 C C . ALA A 1 250 ? -7.781 -9.141 -6.621 1 94.62 250 ALA A C 1
ATOM 1947 O O . ALA A 1 250 ? -8.672 -9.93 -6.953 1 94.62 250 ALA A O 1
ATOM 1948 N N . ILE A 1 251 ? -6.59 -9.555 -6.262 1 91.19 251 ILE A N 1
ATOM 1949 C CA . ILE A 1 251 ? -6.215 -10.961 -6.297 1 91.19 251 ILE A CA 1
ATOM 1950 C C . ILE A 1 251 ? -7.023 -11.734 -5.258 1 91.19 251 ILE A C 1
ATOM 1952 O O . ILE A 1 251 ? -7.551 -12.812 -5.547 1 91.19 251 ILE A O 1
ATOM 1956 N N . VAL A 1 252 ? -7.168 -11.172 -4.102 1 90.69 252 VAL A N 1
ATOM 1957 C CA . VAL A 1 252 ? -7.844 -11.852 -3 1 90.69 252 VAL A CA 1
ATOM 1958 C C . VAL A 1 252 ? -9.336 -11.984 -3.311 1 90.69 252 VAL A C 1
ATOM 1960 O O . VAL A 1 252 ? -9.898 -13.078 -3.223 1 90.69 252 VAL A O 1
ATOM 1963 N N . ALA A 1 253 ? -9.953 -10.922 -3.754 1 91.19 253 ALA A N 1
ATOM 1964 C CA . ALA A 1 253 ? -11.375 -10.953 -4.09 1 91.19 253 ALA A CA 1
ATOM 1965 C C . ALA A 1 253 ? -11.641 -11.891 -5.266 1 91.19 253 ALA A C 1
ATOM 1967 O O . ALA A 1 253 ? -12.617 -12.633 -5.266 1 91.19 253 ALA A O 1
ATOM 1968 N N . GLY A 1 254 ? -10.781 -11.82 -6.242 1 90.06 254 GLY A N 1
ATOM 1969 C CA . GLY A 1 254 ? -10.922 -12.688 -7.398 1 90.06 254 GLY A CA 1
ATOM 1970 C C . GLY A 1 254 ? -10.828 -14.164 -7.051 1 90.06 254 GLY A C 1
ATOM 1971 O O . GLY A 1 254 ? -11.523 -14.992 -7.641 1 90.06 254 GLY A O 1
ATOM 1972 N N . SER A 1 255 ? -9.977 -14.461 -6.102 1 85.56 255 SER A N 1
ATOM 1973 C CA . SER A 1 255 ? -9.805 -15.844 -5.672 1 85.56 255 SER A CA 1
ATOM 1974 C C . SER A 1 255 ? -11.047 -16.359 -4.957 1 85.56 255 SER A C 1
ATOM 1976 O O . SER A 1 255 ? -11.406 -17.531 -5.086 1 85.56 255 SER A O 1
ATOM 1978 N N . ALA A 1 256 ? -11.633 -15.5 -4.207 1 82.12 256 ALA A N 1
ATOM 1979 C CA . ALA A 1 256 ? -12.875 -15.875 -3.533 1 82.12 256 ALA A CA 1
ATOM 1980 C C . ALA A 1 256 ? -13.961 -16.234 -4.543 1 82.12 256 ALA A C 1
ATOM 1982 O O . ALA A 1 256 ? -14.703 -17.203 -4.355 1 82.12 256 ALA A O 1
ATOM 1983 N N . ALA A 1 257 ? -14 -15.461 -5.578 1 80.12 257 ALA A N 1
ATOM 1984 C CA . ALA A 1 257 ? -14.984 -15.688 -6.629 1 80.12 257 ALA A CA 1
ATOM 1985 C C . ALA A 1 257 ? -14.68 -16.953 -7.41 1 80.12 257 ALA A C 1
ATOM 1987 O O . ALA A 1 257 ? -15.594 -17.688 -7.809 1 80.12 257 ALA A O 1
ATOM 1988 N N . ALA A 1 258 ? -13.398 -17.188 -7.645 1 75.25 258 ALA A N 1
ATOM 1989 C CA . ALA A 1 258 ? -12.977 -18.375 -8.391 1 75.25 258 ALA A CA 1
ATOM 1990 C C . ALA A 1 258 ? -13.297 -19.656 -7.625 1 75.25 258 ALA A C 1
ATOM 1992 O O . ALA A 1 258 ? -13.68 -20.672 -8.219 1 75.25 258 ALA A O 1
ATOM 1993 N N . GLY A 1 259 ? -12.883 -19.656 -6.375 1 64.5 259 GLY A N 1
ATOM 1994 C CA . GLY A 1 259 ? -13.203 -20.812 -5.555 1 64.5 259 GLY A CA 1
ATOM 1995 C C . GLY A 1 259 ? -14.68 -21.141 -5.543 1 64.5 259 GLY A C 1
ATOM 1996 O O . GLY A 1 259 ? -15.055 -22.312 -5.531 1 64.5 259 GLY A O 1
ATOM 1997 N N . ALA A 1 260 ? -15.383 -20.156 -5.57 1 52.34 260 ALA A N 1
ATOM 1998 C CA . ALA A 1 260 ? -16.828 -20.391 -5.629 1 52.34 260 ALA A CA 1
ATOM 1999 C C . ALA A 1 260 ? -17.219 -21.062 -6.945 1 52.34 260 ALA A C 1
ATOM 2001 O O . ALA A 1 260 ? -18.188 -21.828 -6.996 1 52.34 260 ALA A O 1
ATOM 2002 N N . ALA A 1 261 ? -16.391 -20.688 -7.973 1 47.53 261 ALA A N 1
ATOM 2003 C CA . ALA A 1 261 ? -16.703 -21.266 -9.281 1 47.53 261 ALA A CA 1
ATOM 2004 C C . ALA A 1 261 ? -16.031 -22.625 -9.453 1 47.53 261 ALA A C 1
ATOM 2006 O O . ALA A 1 261 ? -16.578 -23.5 -10.125 1 47.53 261 ALA A O 1
ATOM 2007 N N . ASP A 1 262 ? -14.68 -22.734 -9.211 1 47.97 262 ASP A N 1
ATOM 2008 C CA . ASP A 1 262 ? -13.93 -23.938 -9.508 1 47.97 262 ASP A CA 1
ATOM 2009 C C . ASP A 1 262 ? -13.938 -24.906 -8.328 1 47.97 262 ASP A C 1
ATOM 2011 O O . ASP A 1 262 ? -13.25 -24.672 -7.328 1 47.97 262 ASP A O 1
ATOM 2015 N N . VAL A 1 263 ? -15.008 -25.562 -7.965 1 35.81 263 VAL A N 1
ATOM 2016 C CA . VAL A 1 263 ? -14.898 -26.734 -7.105 1 35.81 263 VAL A CA 1
ATOM 2017 C C . VAL A 1 263 ? -13.547 -27.406 -7.312 1 35.81 263 VAL A C 1
ATOM 2019 O O . VAL A 1 263 ? -13.102 -28.188 -6.477 1 35.81 263 VAL A O 1
ATOM 2022 N N . ALA A 1 264 ? -13.055 -27.578 -8.453 1 33.09 264 ALA A N 1
ATOM 2023 C CA . ALA A 1 264 ? -12.023 -28.547 -8.812 1 33.09 264 ALA A CA 1
ATOM 2024 C C . ALA A 1 264 ? -10.633 -27.953 -8.625 1 33.09 264 ALA A C 1
ATOM 2026 O O . ALA A 1 264 ? -9.625 -28.578 -8.977 1 33.09 264 ALA A O 1
ATOM 2027 N N . GLY A 1 265 ? -10.219 -27.062 -7.734 1 34.59 265 GLY A N 1
ATOM 2028 C CA . GLY A 1 265 ? -8.867 -26.812 -7.254 1 34.59 265 GLY A CA 1
ATOM 2029 C C . GLY A 1 265 ? -8.055 -25.938 -8.195 1 34.59 265 GLY A C 1
ATOM 2030 O O . GLY A 1 265 ? -6.836 -25.828 -8.055 1 34.59 265 GLY A O 1
ATOM 2031 N N . ASN A 1 266 ? -8.367 -25.656 -9.445 1 36.56 266 ASN A N 1
ATOM 2032 C CA . ASN A 1 266 ? -7.453 -25.078 -10.414 1 36.56 266 ASN A CA 1
ATOM 2033 C C . ASN A 1 266 ? -7.191 -23.609 -10.133 1 36.56 266 ASN A C 1
ATOM 2035 O O . ASN A 1 266 ? -8.117 -22.781 -10.164 1 36.56 266 ASN A O 1
ATOM 2039 N N . THR A 1 267 ? -6.336 -23.188 -9.219 1 45.41 267 THR A N 1
ATOM 2040 C CA . THR A 1 267 ? -5.68 -21.938 -8.891 1 45.41 267 THR A CA 1
ATOM 2041 C C . THR A 1 267 ? -5.668 -21 -10.102 1 45.41 267 THR A C 1
ATOM 2043 O O . THR A 1 267 ? -4.977 -19.969 -10.094 1 45.41 267 THR A O 1
ATOM 2046 N N . ARG A 1 268 ? -6.273 -21.375 -11.273 1 49.31 268 ARG A N 1
ATOM 2047 C CA . ARG A 1 268 ? -6.066 -20.875 -12.625 1 49.31 268 ARG A CA 1
ATOM 2048 C C . ARG A 1 268 ? -6.801 -19.547 -12.828 1 49.31 268 ARG A C 1
ATOM 2050 O O . ARG A 1 268 ? -6.5 -18.812 -13.766 1 49.31 268 ARG A O 1
ATOM 2057 N N . PHE A 1 269 ? -7.66 -19.031 -11.906 1 63.47 269 PHE A N 1
ATOM 2058 C CA . PHE A 1 269 ? -8.375 -17.984 -12.625 1 63.47 269 PHE A CA 1
ATOM 2059 C C . PHE A 1 269 ? -8.195 -16.641 -11.914 1 63.47 269 PHE A C 1
ATOM 2061 O O . PHE A 1 269 ? -9.07 -16.219 -11.164 1 63.47 269 PHE A O 1
ATOM 2068 N N . ILE A 1 270 ? -7.047 -16.219 -11.992 1 81 270 ILE A N 1
ATOM 2069 C CA . ILE A 1 270 ? -6.793 -14.836 -11.594 1 81 270 ILE A CA 1
ATOM 2070 C C . ILE A 1 270 ? -7.652 -13.891 -12.438 1 81 270 ILE A C 1
ATOM 2072 O O . ILE A 1 270 ? -7.762 -14.062 -13.656 1 81 270 ILE A O 1
ATOM 2076 N N . GLY A 1 271 ? -8.438 -13.008 -11.719 1 86.94 271 GLY A N 1
ATOM 2077 C CA . GLY A 1 271 ? -9.266 -12.016 -12.383 1 86.94 271 GLY A CA 1
ATOM 2078 C C . GLY A 1 271 ? -10.742 -12.344 -12.328 1 86.94 271 GLY A C 1
ATOM 2079 O O . GLY A 1 271 ? -11.57 -11.617 -12.883 1 86.94 271 GLY A O 1
ATOM 2080 N N . ALA A 1 272 ? -11.133 -13.492 -11.695 1 87.62 272 ALA A N 1
ATOM 2081 C CA . ALA A 1 272 ? -12.531 -13.875 -11.578 1 87.62 272 ALA A CA 1
ATOM 2082 C C . ALA A 1 272 ? -13.336 -12.812 -10.836 1 87.62 272 ALA A C 1
ATOM 2084 O O . ALA A 1 272 ? -12.797 -12.102 -9.984 1 87.62 272 ALA A O 1
ATOM 2085 N N . PRO A 1 273 ? -14.664 -12.664 -11.203 1 91.19 273 PRO A N 1
ATOM 2086 C CA . PRO A 1 273 ? -15.414 -13.43 -12.203 1 91.19 273 PRO A CA 1
ATOM 2087 C C . PRO A 1 273 ? -15.266 -12.859 -13.609 1 91.19 273 PRO A C 1
ATOM 2089 O O . PRO A 1 273 ? -15.336 -11.641 -13.797 1 91.19 273 PRO A O 1
ATOM 2092 N N . GLN A 1 274 ? -15.086 -13.617 -14.609 1 91.81 274 GLN A N 1
ATOM 2093 C CA . GLN A 1 274 ? -15.016 -13.242 -16.016 1 91.81 274 GLN A CA 1
ATOM 2094 C C . GLN A 1 274 ? -14.039 -12.086 -16.219 1 91.81 274 GLN A C 1
ATOM 2096 O O . GLN A 1 274 ? -14.375 -11.094 -16.875 1 91.81 274 GLN A O 1
ATOM 2101 N N . ASN A 1 275 ? -12.945 -12.039 -15.523 1 92.75 275 ASN A N 1
ATOM 2102 C CA . ASN A 1 275 ? -11.836 -11.102 -15.648 1 92.75 275 ASN A CA 1
ATOM 2103 C C . ASN A 1 275 ? -12.227 -9.711 -15.172 1 92.75 275 ASN A C 1
ATOM 2105 O O . ASN A 1 275 ? -11.562 -8.727 -15.5 1 92.75 275 ASN A O 1
ATOM 2109 N N . SER A 1 276 ? -13.273 -9.625 -14.398 1 94.75 276 SER A N 1
ATOM 2110 C CA . SER A 1 276 ? -13.742 -8.312 -13.953 1 94.75 276 SER A CA 1
ATOM 2111 C C . SER A 1 276 ? -12.828 -7.73 -12.883 1 94.75 276 SER A C 1
ATOM 2113 O O . SER A 1 276 ? -12.773 -6.512 -12.695 1 94.75 276 SER A O 1
ATOM 2115 N N . THR A 1 277 ? -12.055 -8.562 -12.18 1 94.62 277 THR A N 1
ATOM 2116 C CA . THR A 1 277 ? -11.156 -8.062 -11.148 1 94.62 277 THR A CA 1
ATOM 2117 C C . THR A 1 277 ? -9.711 -8.078 -11.641 1 94.62 277 THR A C 1
ATOM 2119 O O . THR A 1 277 ? -8.781 -7.863 -10.859 1 94.62 277 THR A O 1
ATOM 2122 N N . LEU A 1 278 ? -9.594 -8.367 -12.953 1 95.75 278 LEU A N 1
ATOM 2123 C CA . LEU A 1 278 ? -8.266 -8.367 -13.562 1 95.75 278 LEU A CA 1
ATOM 2124 C C . LEU A 1 278 ? -7.77 -6.941 -13.766 1 95.75 278 LEU A C 1
ATOM 2126 O O . LEU A 1 278 ? -8.102 -6.301 -14.773 1 95.75 278 LEU A O 1
ATOM 2130 N N . THR A 1 279 ? -6.957 -6.5 -12.859 1 96.94 279 THR A N 1
ATOM 2131 C CA . THR A 1 279 ? -6.355 -5.18 -13 1 96.94 279 THR A CA 1
ATOM 2132 C C . THR A 1 279 ? -5.039 -5.262 -13.766 1 96.94 279 THR A C 1
ATOM 2134 O O . THR A 1 279 ? -4.512 -6.355 -13.992 1 96.94 279 THR A O 1
ATOM 2137 N N . TYR A 1 280 ? -4.543 -4.113 -14.219 1 96.56 280 TYR A N 1
ATOM 2138 C CA . TYR A 1 280 ? -3.314 -4.035 -15 1 96.56 280 TYR A CA 1
ATOM 2139 C C . TYR A 1 280 ? -2.137 -4.609 -14.219 1 96.56 280 TYR A C 1
ATOM 2141 O O . TYR A 1 280 ? -1.383 -5.438 -14.742 1 96.56 280 TYR A O 1
ATOM 2149 N N . PRO A 1 281 ? -1.957 -4.297 -12.875 1 95.62 281 PRO A N 1
ATOM 2150 C CA . PRO A 1 281 ? -0.848 -4.891 -12.125 1 95.62 281 PRO A CA 1
ATOM 2151 C C . PRO A 1 281 ? -0.994 -6.402 -11.961 1 95.62 281 PRO A C 1
ATOM 2153 O O . PRO A 1 281 ? 0.005 -7.125 -11.945 1 95.62 281 PRO A O 1
ATOM 2156 N N . VAL A 1 282 ? -2.211 -6.867 -11.844 1 94.12 282 VAL A N 1
ATOM 2157 C CA . VAL A 1 282 ? -2.439 -8.305 -11.734 1 94.12 282 VAL A CA 1
ATOM 2158 C C . VAL A 1 282 ? -2.055 -8.992 -13.039 1 94.12 282 VAL A C 1
ATOM 2160 O O . VAL A 1 282 ? -1.412 -10.039 -13.031 1 94.12 282 VAL A O 1
ATOM 2163 N N . TRP A 1 283 ? -2.438 -8.383 -14.133 1 94.75 283 TRP A N 1
ATOM 2164 C CA . TRP A 1 283 ? -2.098 -8.969 -15.422 1 94.75 283 TRP A CA 1
ATOM 2165 C C . TRP A 1 283 ? -0.592 -8.93 -15.664 1 94.75 283 TRP A C 1
ATOM 2167 O O . TRP A 1 283 ? -0.023 -9.867 -16.219 1 94.75 283 TRP A O 1
ATOM 2177 N N . LEU A 1 284 ? -0.006 -7.863 -15.266 1 94.69 284 LEU A N 1
ATOM 2178 C CA . LEU A 1 284 ? 1.45 -7.773 -15.297 1 94.69 284 LEU A CA 1
ATOM 2179 C C . LEU A 1 284 ? 2.082 -8.93 -14.539 1 94.69 284 LEU A C 1
ATOM 2181 O O . LEU A 1 284 ? 3.025 -9.562 -15.023 1 94.69 284 LEU A O 1
ATOM 2185 N N . TYR A 1 285 ? 1.555 -9.242 -13.406 1 91.38 285 TYR A N 1
ATOM 2186 C CA . TYR A 1 285 ? 2.031 -10.336 -12.57 1 91.38 285 TYR A CA 1
ATOM 2187 C C . TYR A 1 285 ? 1.858 -11.68 -13.266 1 91.38 285 TYR A C 1
ATOM 2189 O O . TYR A 1 285 ? 2.77 -12.508 -13.266 1 91.38 285 TYR A O 1
ATOM 2197 N N . VAL A 1 286 ? 0.717 -11.852 -13.867 1 91.38 286 VAL A N 1
ATOM 2198 C CA . VAL A 1 286 ? 0.428 -13.109 -14.555 1 91.38 286 VAL A CA 1
ATOM 2199 C C . VAL A 1 286 ? 1.387 -13.289 -15.727 1 91.38 286 VAL A C 1
ATOM 2201 O O . VAL A 1 286 ? 1.999 -14.352 -15.883 1 91.38 286 VAL A O 1
ATOM 2204 N N . GLN A 1 287 ? 1.557 -12.281 -16.484 1 92.06 287 GLN A N 1
ATOM 2205 C CA . GLN A 1 287 ? 2.443 -12.352 -17.641 1 92.06 287 GLN A CA 1
ATOM 2206 C C . GLN A 1 287 ? 3.887 -12.594 -17.203 1 92.06 287 GLN A C 1
ATOM 2208 O O . GLN A 1 287 ? 4.59 -13.406 -17.812 1 92.06 287 GLN A O 1
ATOM 2213 N N . GLY A 1 288 ? 4.297 -11.992 -16.219 1 89.44 288 GLY A N 1
ATOM 2214 C CA . GLY A 1 288 ? 5.688 -12.062 -15.797 1 89.44 288 GLY A CA 1
ATOM 2215 C C . GLY A 1 288 ? 6.008 -13.32 -15.016 1 89.44 288 GLY A C 1
ATOM 2216 O O . GLY A 1 288 ? 7.074 -13.914 -15.195 1 89.44 288 GLY A O 1
ATOM 2217 N N . PHE A 1 289 ? 5.09 -13.773 -14.195 1 87.12 289 PHE A N 1
ATOM 2218 C CA . PHE A 1 289 ? 5.52 -14.734 -13.188 1 87.12 289 PHE A CA 1
ATOM 2219 C C . PHE A 1 289 ? 4.668 -16 -13.25 1 87.12 289 PHE A C 1
ATOM 2221 O O . PHE A 1 289 ? 4.922 -16.953 -12.516 1 87.12 289 PHE A O 1
ATOM 2228 N N . ARG A 1 290 ? 3.695 -15.984 -14.055 1 84 290 ARG A N 1
ATOM 2229 C CA . ARG A 1 290 ? 2.947 -17.203 -14.336 1 84 290 ARG A CA 1
ATOM 2230 C C . ARG A 1 290 ? 3.246 -17.719 -15.742 1 84 290 ARG A C 1
ATOM 2232 O O . ARG A 1 290 ? 3.529 -18.906 -15.93 1 84 290 ARG A O 1
ATOM 2239 N N . TYR A 1 291 ? 3.236 -16.766 -16.688 1 87.94 291 TYR A N 1
ATOM 2240 C CA . TYR A 1 291 ? 3.494 -17.156 -18.062 1 87.94 291 TYR A CA 1
ATOM 2241 C C . TYR A 1 291 ? 4.965 -16.969 -18.422 1 87.94 291 TYR A C 1
ATOM 2243 O O . TYR A 1 291 ? 5.43 -17.469 -19.453 1 87.94 291 TYR A O 1
ATOM 2251 N N . PHE A 1 292 ? 5.672 -16.203 -17.641 1 89.19 292 PHE A N 1
ATOM 2252 C CA . PHE A 1 292 ? 7.105 -15.961 -17.766 1 89.19 292 PHE A CA 1
ATOM 2253 C C . PHE A 1 292 ? 7.422 -15.211 -19.047 1 89.19 292 PHE A C 1
ATOM 2255 O O . PHE A 1 292 ? 8.469 -15.438 -19.656 1 89.19 292 PHE A O 1
ATOM 2262 N N . ASN A 1 293 ? 6.438 -14.508 -19.547 1 92.69 293 ASN A N 1
ATOM 2263 C CA . ASN A 1 293 ? 6.695 -13.5 -20.562 1 92.69 293 ASN A CA 1
ATOM 2264 C C . ASN A 1 293 ? 7.305 -12.234 -19.969 1 92.69 293 ASN A C 1
ATOM 2266 O O . ASN A 1 293 ? 6.695 -11.164 -20.016 1 92.69 293 ASN A O 1
ATOM 2270 N N . MET A 1 294 ? 8.523 -12.383 -19.578 1 92.25 294 MET A N 1
ATOM 2271 C CA . MET A 1 294 ? 9.148 -11.352 -18.766 1 92.25 294 MET A CA 1
ATOM 2272 C C . MET A 1 294 ? 9.406 -10.086 -19.578 1 92.25 294 MET A C 1
ATOM 2274 O O . MET A 1 294 ? 9.273 -8.977 -19.062 1 92.25 294 MET A O 1
ATOM 2278 N N . GLY A 1 295 ? 9.844 -10.227 -20.734 1 95.62 295 GLY A N 1
ATOM 2279 C CA . GLY A 1 295 ? 10.016 -9.055 -21.578 1 95.62 295 GLY A CA 1
ATOM 2280 C C . GLY A 1 295 ? 8.742 -8.258 -21.766 1 95.62 295 GLY A C 1
ATOM 2281 O O . GLY A 1 295 ? 8.75 -7.027 -21.656 1 95.62 295 GLY A O 1
ATOM 2282 N N . TYR A 1 296 ? 7.668 -8.969 -22.062 1 95.75 296 TYR A N 1
ATOM 2283 C CA . TYR A 1 296 ? 6.367 -8.328 -22.203 1 95.75 296 TYR A CA 1
ATOM 2284 C C . TYR A 1 296 ? 5.922 -7.688 -20.891 1 95.75 296 TYR A C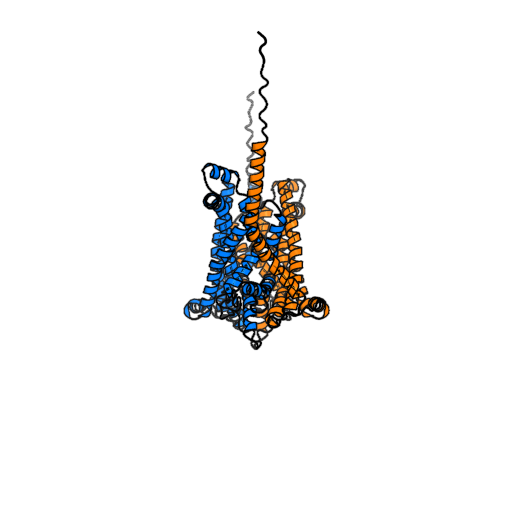 1
ATOM 2286 O O . TYR A 1 296 ? 5.406 -6.57 -20.891 1 95.75 296 TYR A O 1
ATOM 2294 N N . ALA A 1 297 ? 6.129 -8.383 -19.812 1 95.88 297 ALA A N 1
ATOM 2295 C CA . ALA A 1 297 ? 5.797 -7.84 -18.484 1 95.88 297 ALA A CA 1
ATOM 2296 C C . ALA A 1 297 ? 6.605 -6.578 -18.203 1 95.88 297 ALA A C 1
ATOM 2298 O O . ALA A 1 297 ? 6.105 -5.648 -17.562 1 95.88 297 ALA A O 1
ATOM 2299 N N . ALA A 1 298 ? 7.82 -6.582 -18.625 1 96.88 298 ALA A N 1
ATOM 2300 C CA . ALA A 1 298 ? 8.648 -5.391 -18.453 1 96.88 298 ALA A CA 1
ATOM 2301 C C . ALA A 1 298 ? 8.062 -4.203 -19.219 1 96.88 298 ALA A C 1
ATOM 2303 O O . ALA A 1 298 ? 8.055 -3.078 -18.703 1 96.88 298 ALA A O 1
ATOM 2304 N N . ALA A 1 299 ? 7.645 -4.457 -20.406 1 97.31 299 ALA A N 1
ATOM 2305 C CA . ALA A 1 299 ? 6.996 -3.402 -21.172 1 97.31 299 ALA A CA 1
ATOM 2306 C C . ALA A 1 299 ? 5.762 -2.873 -20.453 1 97.31 299 ALA A C 1
ATOM 2308 O O . ALA A 1 299 ? 5.535 -1.661 -20.406 1 97.31 299 ALA A O 1
ATOM 2309 N N . MET A 1 300 ? 4.977 -3.766 -19.906 1 96.75 300 MET A N 1
ATOM 2310 C CA . MET A 1 300 ? 3.803 -3.373 -19.141 1 96.75 300 MET A CA 1
ATOM 2311 C C . MET A 1 300 ? 4.203 -2.549 -17.922 1 96.75 300 MET A C 1
ATOM 2313 O O . MET A 1 300 ? 3.537 -1.569 -17.578 1 96.75 300 MET A O 1
ATOM 2317 N N . ALA A 1 301 ? 5.246 -2.959 -17.281 1 96.44 301 ALA A N 1
ATOM 2318 C CA . ALA A 1 301 ? 5.746 -2.256 -16.094 1 96.44 301 ALA A CA 1
ATOM 2319 C C . ALA A 1 301 ? 6.18 -0.834 -16.453 1 96.44 301 ALA A C 1
ATOM 2321 O O . ALA A 1 301 ? 5.91 0.107 -15.703 1 96.44 301 ALA A O 1
ATOM 2322 N N . VAL A 1 302 ? 6.828 -0.698 -17.547 1 96.19 302 VAL A N 1
ATOM 2323 C CA . VAL A 1 302 ? 7.297 0.611 -18 1 96.19 302 VAL A CA 1
ATOM 2324 C C . VAL A 1 302 ? 6.105 1.537 -18.219 1 96.19 302 VAL A C 1
ATOM 2326 O O . VAL A 1 302 ? 6.102 2.682 -17.766 1 96.19 302 VAL A O 1
ATOM 2329 N N . LEU A 1 303 ? 5.137 1.025 -18.891 1 95.75 303 LEU A N 1
ATOM 2330 C CA . LEU A 1 303 ? 3.951 1.834 -19.156 1 95.75 303 LEU A CA 1
ATOM 2331 C C . LEU A 1 303 ? 3.256 2.213 -17.844 1 95.75 303 LEU A C 1
ATOM 2333 O O . LEU A 1 303 ? 2.855 3.365 -17.672 1 95.75 303 LEU A O 1
ATOM 2337 N N . LEU A 1 304 ? 3.08 1.229 -17 1 94.62 304 LEU A N 1
ATOM 2338 C CA . LEU A 1 304 ? 2.463 1.483 -15.703 1 94.62 304 LEU A CA 1
ATOM 2339 C C . LEU A 1 304 ? 3.242 2.541 -14.93 1 94.62 304 LEU A C 1
ATOM 2341 O O . LEU A 1 304 ? 2.646 3.424 -14.305 1 94.62 304 LEU A O 1
ATOM 2345 N N . PHE A 1 305 ? 4.512 2.463 -14.938 1 92.94 305 PHE A N 1
ATOM 2346 C CA . PHE A 1 305 ? 5.379 3.418 -14.258 1 92.94 305 PHE A CA 1
ATOM 2347 C C . PHE A 1 305 ? 5.199 4.816 -14.836 1 92.94 305 PHE A C 1
ATOM 2349 O O . PHE A 1 305 ? 5.082 5.793 -14.094 1 92.94 305 PHE A O 1
ATOM 2356 N N . ILE A 1 306 ? 5.195 4.961 -16.109 1 93.75 306 ILE A N 1
ATOM 2357 C CA . ILE A 1 306 ? 5.082 6.25 -16.766 1 93.75 306 ILE A CA 1
ATOM 2358 C C . ILE A 1 306 ? 3.75 6.906 -16.406 1 93.75 306 ILE A C 1
ATOM 2360 O O . ILE A 1 306 ? 3.707 8.086 -16.062 1 93.75 306 ILE A O 1
ATOM 2364 N N . VAL A 1 307 ? 2.695 6.133 -16.406 1 93.56 307 VAL A N 1
ATOM 2365 C CA . VAL A 1 307 ? 1.376 6.664 -16.078 1 93.56 307 VAL A CA 1
ATOM 2366 C C . VAL A 1 307 ? 1.33 7.07 -14.617 1 93.56 307 VAL A C 1
ATOM 2368 O O . VAL A 1 307 ? 0.864 8.164 -14.281 1 93.56 307 VAL A O 1
ATOM 2371 N N . SER A 1 308 ? 1.848 6.191 -13.758 1 90.62 308 SER A N 1
ATOM 2372 C CA . SER A 1 308 ? 1.885 6.492 -12.328 1 90.62 308 SER A CA 1
ATOM 2373 C C . SER A 1 308 ? 2.734 7.727 -12.047 1 90.62 308 SER A C 1
ATOM 2375 O O . SER A 1 308 ? 2.363 8.562 -11.227 1 90.62 308 SER A O 1
ATOM 2377 N N . ALA A 1 309 ? 3.83 7.824 -12.742 1 88.94 309 ALA A N 1
ATOM 2378 C CA . ALA A 1 309 ? 4.715 8.977 -12.586 1 88.94 309 ALA A CA 1
ATOM 2379 C C . ALA A 1 309 ? 4.02 10.266 -13.031 1 88.94 309 ALA A C 1
ATOM 2381 O O . ALA A 1 309 ? 4.207 11.32 -12.43 1 88.94 309 ALA A O 1
ATOM 2382 N N . GLY A 1 310 ? 3.273 10.203 -14.07 1 91.19 310 GLY A N 1
ATOM 2383 C CA . GLY A 1 310 ? 2.51 11.352 -14.523 1 91.19 310 GLY A CA 1
ATOM 2384 C C . GLY A 1 310 ? 1.55 11.883 -13.477 1 91.19 310 GLY A C 1
ATOM 2385 O O . GLY A 1 310 ? 1.52 13.086 -13.211 1 91.19 310 GLY A O 1
ATOM 2386 N N . PHE A 1 311 ? 0.837 11.023 -12.836 1 87.94 311 PHE A N 1
ATOM 2387 C CA . PHE A 1 311 ? -0.089 11.438 -11.789 1 87.94 311 PHE A CA 1
ATOM 2388 C C . PHE A 1 311 ? 0.665 11.977 -10.578 1 87.94 311 PHE A C 1
ATOM 2390 O O . PHE A 1 311 ? 0.226 12.938 -9.945 1 87.94 311 PHE A O 1
ATOM 2397 N N . THR A 1 312 ? 1.708 11.375 -10.297 1 81.75 312 THR A N 1
ATOM 2398 C CA . THR A 1 312 ? 2.514 11.844 -9.172 1 81.75 312 THR A CA 1
ATOM 2399 C C . THR A 1 312 ? 3.066 13.234 -9.453 1 81.75 312 THR A C 1
ATOM 2401 O O . THR A 1 312 ? 3.105 14.086 -8.555 1 81.75 312 THR A O 1
ATOM 2404 N N . TRP A 1 313 ? 3.496 13.422 -10.68 1 85 313 TRP A N 1
ATOM 2405 C CA . TRP A 1 313 ? 4.004 14.727 -11.086 1 85 313 TRP A CA 1
ATOM 2406 C C . TRP A 1 313 ? 2.945 15.805 -10.891 1 85 313 TRP A C 1
ATOM 2408 O O . TRP A 1 313 ? 3.244 16.891 -10.398 1 85 313 TRP A O 1
ATOM 2418 N N . ILE A 1 314 ? 1.805 15.5 -11.18 1 85.62 314 ILE A N 1
ATOM 2419 C CA . ILE A 1 314 ? 0.698 16.438 -10.984 1 85.62 314 ILE A CA 1
ATOM 2420 C C . ILE A 1 314 ? 0.518 16.703 -9.492 1 85.62 314 ILE A C 1
ATOM 2422 O O . ILE A 1 314 ? 0.366 17.859 -9.078 1 85.62 314 ILE A O 1
ATOM 2426 N N . LEU A 1 315 ? 0.586 15.688 -8.734 1 81.69 315 LEU A N 1
ATOM 2427 C CA . LEU A 1 315 ? 0.416 15.797 -7.293 1 81.69 315 LEU A CA 1
ATOM 2428 C C . LEU A 1 315 ? 1.502 16.688 -6.688 1 81.69 315 LEU A C 1
ATOM 2430 O O . LEU A 1 315 ? 1.206 17.594 -5.906 1 81.69 315 LEU A O 1
ATOM 2434 N N . VAL A 1 316 ? 2.699 16.578 -7.086 1 75.56 316 VAL A N 1
ATOM 2435 C CA . VAL A 1 316 ? 3.83 17.312 -6.535 1 75.56 316 VAL A CA 1
ATOM 2436 C C . VAL A 1 316 ? 3.74 18.781 -6.957 1 75.56 316 VAL A C 1
ATOM 2438 O O . VAL A 1 316 ? 3.996 19.688 -6.152 1 75.56 316 VAL A O 1
ATOM 2441 N N . ARG A 1 317 ? 3.408 18.984 -8.125 1 80.25 317 ARG A N 1
ATOM 2442 C CA . ARG A 1 317 ? 3.268 20.359 -8.609 1 80.25 317 ARG A CA 1
ATOM 2443 C C . ARG A 1 317 ? 2.193 21.109 -7.832 1 80.25 317 ARG A C 1
ATOM 2445 O O . ARG A 1 317 ? 2.357 22.297 -7.523 1 80.25 317 ARG A O 1
ATOM 2452 N N . GLN A 1 318 ? 1.183 20.406 -7.547 1 76.44 318 GLN A N 1
ATOM 2453 C CA . GLN A 1 318 ? 0.09 21.016 -6.797 1 76.44 318 GLN A CA 1
ATOM 2454 C C . GLN A 1 318 ? 0.501 21.297 -5.355 1 76.44 318 GLN A C 1
ATOM 2456 O O . GLN A 1 318 ? 0.144 22.344 -4.797 1 76.44 318 GLN A O 1
ATOM 2461 N N . LEU A 1 319 ? 1.196 20.391 -4.781 1 71.69 319 LEU A N 1
ATOM 2462 C CA . LEU A 1 319 ? 1.655 20.562 -3.406 1 71.69 319 LEU A CA 1
ATOM 2463 C C . LEU A 1 319 ? 2.648 21.719 -3.312 1 71.69 319 LEU A C 1
ATOM 2465 O O . LEU A 1 319 ? 2.646 22.469 -2.332 1 71.69 319 LEU A O 1
ATOM 2469 N N . ARG A 1 320 ? 3.402 21.891 -4.305 1 70.25 320 ARG A N 1
ATOM 2470 C CA . ARG A 1 320 ? 4.379 22.984 -4.336 1 70.25 320 ARG A CA 1
ATOM 2471 C C . ARG A 1 320 ? 3.688 24.328 -4.496 1 70.25 320 ARG A C 1
ATOM 2473 O O . ARG A 1 320 ? 4.102 25.312 -3.889 1 70.25 320 ARG A O 1
ATOM 2480 N N . LYS A 1 321 ? 2.754 24.312 -5.25 1 71.38 321 LYS A N 1
ATOM 2481 C CA . LYS A 1 321 ? 2.014 25.562 -5.453 1 71.38 321 LYS A CA 1
ATOM 2482 C C . LYS A 1 321 ? 1.313 26 -4.172 1 71.38 321 LYS A C 1
ATOM 2484 O O . LYS A 1 321 ? 1.278 27.188 -3.852 1 71.38 321 LYS A O 1
ATOM 2489 N N . SER A 1 322 ? 0.851 25.016 -3.492 1 65.69 322 SER A N 1
ATOM 2490 C CA . SER A 1 322 ? 0.149 25.328 -2.25 1 65.69 322 SER A CA 1
ATOM 2491 C C . SER A 1 322 ? 1.114 25.812 -1.179 1 65.69 322 SER A C 1
ATOM 2493 O O . SER A 1 322 ? 0.746 26.641 -0.333 1 65.69 322 SER A O 1
ATOM 2495 N N . GLN A 1 323 ? 2.248 25.25 -1.097 1 58.75 323 GLN A N 1
ATOM 2496 C CA . GLN A 1 323 ? 3.25 25.703 -0.139 1 58.75 323 GLN A CA 1
ATOM 2497 C C . GLN A 1 323 ? 3.705 27.125 -0.455 1 58.75 323 GLN A C 1
ATOM 2499 O O . GLN A 1 323 ? 3.963 27.922 0.454 1 58.75 323 GLN A O 1
ATOM 2504 N N . HIS A 1 324 ? 3.838 27.422 -1.697 1 54.88 324 HIS A N 1
ATOM 2505 C CA . HIS A 1 324 ? 4.211 28.781 -2.072 1 54.88 324 HIS A CA 1
ATOM 2506 C C . HIS A 1 324 ? 3.102 29.766 -1.736 1 54.88 324 HIS A C 1
ATOM 2508 O O . HIS A 1 324 ? 3.373 30.922 -1.392 1 54.88 324 HIS A O 1
ATOM 2514 N N . GLN A 1 325 ? 2.004 29.297 -1.9 1 51.56 325 GLN A N 1
ATOM 2515 C CA . GLN A 1 325 ? 0.899 30.188 -1.545 1 51.56 325 GLN A CA 1
ATOM 2516 C C . GLN A 1 325 ? 0.846 30.422 -0.039 1 51.56 325 GLN A C 1
ATOM 2518 O O . GLN A 1 325 ? 0.474 31.5 0.411 1 51.56 325 GLN A O 1
ATOM 2523 N N . GLU A 1 326 ? 1.158 29.438 0.666 1 50.81 326 GLU A N 1
ATOM 2524 C CA . GLU A 1 326 ? 1.198 29.641 2.109 1 50.81 326 GLU A CA 1
ATOM 2525 C C . GLU A 1 326 ? 2.357 30.562 2.506 1 50.81 326 GLU A C 1
ATOM 2527 O O . GLU A 1 326 ? 2.254 31.312 3.469 1 50.81 326 GLU A O 1
ATOM 2532 N N . GLU A 1 327 ? 3.475 30.406 1.851 1 47.19 327 GLU A N 1
ATOM 2533 C CA . GLU A 1 327 ? 4.598 31.297 2.154 1 47.19 327 GLU A CA 1
ATOM 2534 C C . GLU A 1 327 ? 4.344 32.688 1.636 1 47.19 327 GLU A C 1
ATOM 2536 O O . GLU A 1 327 ? 4.863 33.688 2.189 1 47.19 327 GLU A O 1
ATOM 2541 N N . GLY A 1 328 ? 3.738 32.812 0.526 1 43.38 328 GLY A N 1
ATOM 2542 C CA . GLY A 1 328 ? 3.514 34.125 -0.046 1 43.38 328 GLY A CA 1
ATOM 2543 C C . GLY A 1 328 ? 2.316 34.844 0.552 1 43.38 328 GLY A C 1
ATOM 2544 O O . GLY A 1 328 ? 2.043 36 0.214 1 43.38 328 GLY A O 1
ATOM 2545 N N . GLY A 1 329 ? 1.402 34.156 1.058 1 38.44 329 GLY A N 1
ATOM 2546 C CA . GLY A 1 329 ? 0.384 34.938 1.743 1 38.44 329 GLY A CA 1
ATOM 2547 C C . GLY A 1 329 ? 0.751 35.25 3.178 1 38.44 329 GLY A C 1
ATOM 2548 O O . GLY A 1 329 ? 1.643 34.625 3.756 1 38.44 329 GLY A O 1
ATOM 2549 N N . MET B 1 1 ? -46.375 70.375 46.469 1 33.09 1 MET B N 1
ATOM 2550 C CA . MET B 1 1 ? -46.312 69.75 45.125 1 33.09 1 MET B CA 1
ATOM 2551 C C . MET B 1 1 ? -45.344 68.562 45.125 1 33.09 1 MET B C 1
ATOM 2553 O O . MET B 1 1 ? -44.125 68.75 45.094 1 33.09 1 MET B O 1
ATOM 2557 N N . THR B 1 2 ? -45.656 67.438 45.844 1 38.56 2 THR B N 1
ATOM 2558 C CA . THR B 1 2 ? -45.094 66.125 46.156 1 38.56 2 THR B CA 1
ATOM 2559 C C . THR B 1 2 ? -44.938 65.25 44.906 1 38.56 2 THR B C 1
ATOM 2561 O O . THR B 1 2 ? -45.938 64.938 44.219 1 38.56 2 THR B O 1
ATOM 2564 N N . SER B 1 3 ? -43.812 65.5 44.156 1 39.59 3 SER B N 1
ATOM 2565 C CA . SER B 1 3 ? -43.438 64.75 42.938 1 39.59 3 SER B CA 1
ATOM 2566 C C . SER B 1 3 ? -43.438 63.25 43.188 1 39.59 3 SER B C 1
ATOM 2568 O O . SER B 1 3 ? -42.781 62.75 44.125 1 39.59 3 SER B O 1
ATOM 2570 N N . THR B 1 4 ? -44.562 62.531 43.031 1 41.28 4 THR B N 1
ATOM 2571 C CA . THR B 1 4 ? -44.812 61.094 43 1 41.28 4 THR B CA 1
ATOM 2572 C C . THR B 1 4 ? -43.906 60.438 41.969 1 41.28 4 THR B C 1
ATOM 2574 O O . THR B 1 4 ? -44.094 60.594 40.781 1 41.28 4 THR B O 1
ATOM 2577 N N . LEU B 1 5 ? -42.562 60.344 42.156 1 38.59 5 LEU B N 1
ATOM 2578 C CA . LEU B 1 5 ? -41.688 59.531 41.312 1 38.59 5 LEU B CA 1
ATOM 2579 C C . LEU B 1 5 ? -42.188 58.125 41.188 1 38.59 5 LEU B C 1
ATOM 2581 O O . LEU B 1 5 ? -42.344 57.406 42.188 1 38.59 5 LEU B O 1
ATOM 2585 N N . GLU B 1 6 ? -43.219 57.812 40.281 1 38.69 6 GLU B N 1
ATOM 2586 C CA . GLU B 1 6 ? -43.688 56.5 39.875 1 38.69 6 GLU B CA 1
ATOM 2587 C C . GLU B 1 6 ? -42.5 55.594 39.531 1 38.69 6 GLU B C 1
ATOM 2589 O O . GLU B 1 6 ? -41.594 55.969 38.781 1 38.69 6 GLU B O 1
ATOM 2594 N N . SER B 1 7 ? -42.125 54.594 40.375 1 41.94 7 SER B N 1
ATOM 2595 C CA . SER B 1 7 ? -41.219 53.469 40.25 1 41.94 7 SER B CA 1
ATOM 2596 C C . SER B 1 7 ? -41.469 52.656 38.969 1 41.94 7 SER B C 1
ATOM 2598 O O . SER B 1 7 ? -42.594 52.156 38.781 1 41.94 7 SER B O 1
ATOM 2600 N N . ARG B 1 8 ? -40.969 53.125 37.781 1 44.84 8 ARG B N 1
ATOM 2601 C CA . ARG B 1 8 ? -40.969 52.281 36.594 1 44.84 8 ARG B CA 1
ATOM 2602 C C . ARG B 1 8 ? -40.594 50.812 36.938 1 44.84 8 ARG B C 1
ATOM 2604 O O . ARG B 1 8 ? -39.531 50.562 37.469 1 44.84 8 ARG B O 1
ATOM 2611 N N . ALA B 1 9 ? -41.594 49.938 37.062 1 42.25 9 ALA B N 1
ATOM 2612 C CA . ALA B 1 9 ? -41.5 48.469 37.188 1 42.25 9 ALA B CA 1
ATOM 2613 C C . ALA B 1 9 ? -40.594 47.875 36.125 1 42.25 9 ALA B C 1
ATOM 2615 O O . ALA B 1 9 ? -40.719 48.219 34.938 1 42.25 9 ALA B O 1
ATOM 2616 N N . ALA B 1 10 ? -39.469 47.344 36.469 1 45.19 10 ALA B N 1
ATOM 2617 C CA . ALA B 1 10 ? -38.5 46.562 35.75 1 45.19 10 ALA B CA 1
ATOM 2618 C C . ALA B 1 10 ? -39.188 45.406 35 1 45.19 10 ALA B C 1
ATOM 2620 O O . ALA B 1 10 ? -39.875 44.594 35.594 1 45.19 10 ALA B O 1
ATOM 2621 N N . ALA B 1 11 ? -39.625 45.594 33.688 1 43.75 11 ALA B N 1
ATOM 2622 C CA . ALA B 1 11 ? -40.094 44.562 32.781 1 43.75 11 ALA B CA 1
ATOM 2623 C C . ALA B 1 11 ? -39.219 43.312 32.875 1 43.75 11 ALA B C 1
ATOM 2625 O O . ALA B 1 11 ? -38 43.406 32.969 1 43.75 11 ALA B O 1
ATOM 2626 N N . SER B 1 12 ? -39.75 42.188 33.375 1 41.41 12 SER B N 1
ATOM 2627 C CA . SER B 1 12 ? -39.188 40.844 33.531 1 41.41 12 SER B CA 1
ATOM 2628 C C . SER B 1 12 ? -38.562 40.344 32.25 1 41.41 12 SER B C 1
ATOM 2630 O O . SER B 1 12 ? -39.25 40.281 31.219 1 41.41 12 SER B O 1
ATOM 2632 N N . PRO B 1 13 ? -37.25 40.469 31.984 1 48.94 13 PRO B N 1
ATOM 2633 C CA . PRO B 1 13 ? -36.531 39.906 30.828 1 48.94 13 PRO B CA 1
ATOM 2634 C C . PRO B 1 13 ? -36.844 38.438 30.625 1 48.94 13 PRO B C 1
ATOM 2636 O O . PRO B 1 13 ? -36.188 37.781 29.812 1 48.94 13 PRO B O 1
ATOM 2639 N N . SER B 1 14 ? -37.75 37.75 31.359 1 47.34 14 SER B N 1
ATOM 2640 C CA . SER B 1 14 ? -37.656 36.312 31.469 1 47.34 14 SER B CA 1
ATOM 2641 C C . SER B 1 14 ? -38.125 35.625 30.203 1 47.34 14 SER B C 1
ATOM 2643 O O . SER B 1 14 ? -37.812 34.438 29.969 1 47.34 14 SER B O 1
ATOM 2645 N N . ALA B 1 15 ? -39.125 36.094 29.5 1 55.34 15 ALA B N 1
ATOM 2646 C CA . ALA B 1 15 ? -39.781 35.219 28.531 1 55.34 15 ALA B CA 1
ATOM 2647 C C . ALA B 1 15 ? -38.938 35.062 27.281 1 55.34 15 ALA B C 1
ATOM 2649 O O . ALA B 1 15 ? -38.969 34.031 26.641 1 55.34 15 ALA B O 1
ATOM 2650 N N . SER B 1 16 ? -38.188 36.094 26.875 1 52.59 16 SER B N 1
ATOM 2651 C CA . SER B 1 16 ? -37.562 36.062 25.562 1 52.59 16 SER B CA 1
ATOM 2652 C C . SER B 1 16 ? -36.344 35.156 25.562 1 52.59 16 SER B C 1
ATOM 2654 O O . SER B 1 16 ? -36.062 34.5 24.562 1 52.59 16 SER B O 1
ATOM 2656 N N . THR B 1 17 ? -35.75 34.969 26.797 1 55.56 17 THR B N 1
ATOM 2657 C CA . THR B 1 17 ? -34.562 34.156 26.844 1 55.56 17 THR B CA 1
ATOM 2658 C C . THR B 1 17 ? -34.938 32.656 26.844 1 55.56 17 THR B C 1
ATOM 2660 O O . THR B 1 17 ? -34.156 31.828 26.375 1 55.56 17 THR B O 1
ATOM 2663 N N . ARG B 1 18 ? -36.188 32.375 27.422 1 54.5 18 ARG B N 1
ATOM 2664 C CA . ARG B 1 18 ? -36.594 30.969 27.5 1 54.5 18 ARG B CA 1
ATOM 2665 C C . ARG B 1 18 ? -36.969 30.438 26.125 1 54.5 18 ARG B C 1
ATOM 2667 O O . ARG B 1 18 ? -36.719 29.281 25.812 1 54.5 18 ARG B O 1
ATOM 2674 N N . THR B 1 19 ? -37.625 31.25 25.328 1 53.25 19 THR B N 1
ATOM 2675 C CA . THR B 1 19 ? -38.062 30.828 24.016 1 53.25 19 THR B CA 1
ATOM 2676 C C . THR B 1 19 ? -36.906 30.594 23.078 1 53.25 19 THR B C 1
ATOM 2678 O O . THR B 1 19 ? -36.906 29.688 22.25 1 53.25 19 THR B O 1
ATOM 2681 N N . ARG B 1 20 ? -35.844 31.344 23.312 1 57.91 20 ARG B N 1
ATOM 2682 C CA . ARG B 1 20 ? -34.656 31.203 22.469 1 57.91 20 ARG B CA 1
ATOM 2683 C C . ARG B 1 20 ? -33.875 29.938 22.828 1 57.91 20 ARG B C 1
ATOM 2685 O O . ARG B 1 20 ? -33.312 29.281 21.953 1 57.91 20 ARG B O 1
ATOM 2692 N N . LYS B 1 21 ? -33.906 29.625 24.109 1 59.91 21 LYS B N 1
ATOM 2693 C CA . LYS B 1 21 ? -33.219 28.422 24.547 1 59.91 21 LYS B CA 1
ATOM 2694 C C . LYS B 1 21 ? -33.969 27.172 24.125 1 59.91 21 LYS B C 1
ATOM 2696 O O . LYS B 1 21 ? -33.375 26.156 23.766 1 59.91 21 LYS B O 1
ATOM 2701 N N . GLY B 1 22 ? -35.25 27.188 24.25 1 57.34 22 GLY B N 1
ATOM 2702 C CA . GLY B 1 22 ? -36.094 26.078 23.828 1 57.34 22 GLY B CA 1
ATOM 2703 C C . GLY B 1 22 ? -35.969 25.766 22.344 1 57.34 22 GLY B C 1
ATOM 2704 O O . GLY B 1 22 ? -35.969 24.594 21.938 1 57.34 22 GLY B O 1
ATOM 2705 N N . ASN B 1 23 ? -35.906 26.812 21.578 1 60.28 23 ASN B N 1
ATOM 2706 C CA . ASN B 1 23 ? -35.781 26.656 20.141 1 60.28 23 ASN B CA 1
ATOM 2707 C C . ASN B 1 23 ? -34.406 26.141 19.75 1 60.28 23 ASN B C 1
ATOM 2709 O O . ASN B 1 23 ? -34.281 25.359 18.812 1 60.28 23 ASN B O 1
ATOM 2713 N N . ALA B 1 24 ? -33.438 26.641 20.516 1 64.25 24 ALA B N 1
ATOM 2714 C CA . ALA B 1 24 ? -32.094 26.141 20.25 1 64.25 24 ALA B CA 1
ATOM 2715 C C . ALA B 1 24 ? -32 24.641 20.547 1 64.25 24 ALA B C 1
ATOM 2717 O O . ALA B 1 24 ? -31.344 23.906 19.812 1 64.25 24 ALA B O 1
ATOM 2718 N N . ALA B 1 25 ? -32.625 24.266 21.656 1 63.41 25 ALA B N 1
ATOM 2719 C CA . ALA B 1 25 ? -32.656 22.844 22 1 63.41 25 ALA B CA 1
ATOM 2720 C C . ALA B 1 25 ? -33.406 22.016 20.969 1 63.41 25 ALA B C 1
ATOM 2722 O O . ALA B 1 25 ? -32.969 20.922 20.609 1 63.41 25 ALA B O 1
ATOM 2723 N N . ARG B 1 26 ? -34.469 22.484 20.531 1 61.19 26 ARG B N 1
ATOM 2724 C CA . ARG B 1 26 ? -35.25 21.812 19.5 1 61.19 26 ARG B CA 1
ATOM 2725 C C . ARG B 1 26 ? -34.469 21.734 18.188 1 61.19 26 ARG B C 1
ATOM 2727 O O . ARG B 1 26 ? -34.5 20.719 17.484 1 61.19 26 ARG B O 1
ATOM 2734 N N . ARG B 1 27 ? -33.781 22.766 17.844 1 60.75 27 ARG B N 1
ATOM 2735 C CA . ARG B 1 27 ? -32.938 22.781 16.625 1 60.75 27 ARG B CA 1
ATOM 2736 C C . ARG B 1 27 ? -31.797 21.797 16.75 1 60.75 27 ARG B C 1
ATOM 2738 O O . ARG B 1 27 ? -31.469 21.094 15.781 1 60.75 27 ARG B O 1
ATOM 2745 N N . ARG B 1 28 ? -31.297 21.766 17.938 1 61.72 28 ARG B N 1
ATOM 2746 C CA . ARG B 1 28 ? -30.203 20.828 18.172 1 61.72 28 ARG B CA 1
ATOM 2747 C C . ARG B 1 28 ? -30.688 19.391 18.062 1 61.72 28 ARG B C 1
ATOM 2749 O O . ARG B 1 28 ? -30 18.531 17.516 1 61.72 28 ARG B O 1
ATOM 2756 N N . ARG B 1 29 ? -31.812 19.188 18.656 1 61.5 29 ARG B N 1
ATOM 2757 C CA . ARG B 1 29 ? -32.406 17.859 18.578 1 61.5 29 ARG B CA 1
ATOM 2758 C C . ARG B 1 29 ? -32.719 17.484 17.141 1 61.5 29 ARG B C 1
ATOM 2760 O O . ARG B 1 29 ? -32.531 16.344 16.734 1 61.5 29 ARG B O 1
ATOM 2767 N N . THR B 1 30 ? -33.125 18.422 16.375 1 59.62 30 THR B N 1
ATOM 2768 C CA . THR B 1 30 ? -33.438 18.156 14.977 1 59.62 30 THR B CA 1
ATOM 2769 C C . THR B 1 30 ? -32.188 17.844 14.188 1 59.62 30 THR B C 1
ATOM 2771 O O . THR B 1 30 ? -32.156 16.938 13.359 1 59.62 30 THR B O 1
ATOM 2774 N N . VAL B 1 31 ? -31.172 18.609 14.477 1 59.78 31 VAL B N 1
ATOM 2775 C CA . VAL B 1 31 ? -29.906 18.359 13.789 1 59.78 31 VAL B CA 1
ATOM 2776 C C . VAL B 1 31 ? -29.375 16.969 14.18 1 59.78 31 VAL B C 1
ATOM 2778 O O . VAL B 1 31 ? -28.906 16.219 13.32 1 59.78 31 VAL B O 1
ATOM 2781 N N . PHE B 1 32 ? -29.594 16.734 15.477 1 61.34 32 PHE B N 1
ATOM 2782 C CA . PHE B 1 32 ? -29.156 15.422 15.938 1 61.34 32 PHE B CA 1
ATOM 2783 C C . PHE B 1 32 ? -29.984 14.312 15.281 1 61.34 32 PHE B C 1
ATOM 2785 O O . PHE B 1 32 ? -29.438 13.266 14.914 1 61.34 32 PHE B O 1
ATOM 2792 N N . TYR B 1 33 ? -31.234 14.516 15.195 1 61.91 33 TYR B N 1
ATOM 2793 C CA . TYR B 1 33 ? -32.094 13.523 14.578 1 61.91 33 TYR B CA 1
ATOM 2794 C C . TYR B 1 33 ? -31.766 13.336 13.109 1 61.91 33 TYR B C 1
ATOM 2796 O O . TYR B 1 33 ? -31.906 12.242 12.562 1 61.91 33 TYR B O 1
ATOM 2804 N N . PHE B 1 34 ? -31.297 14.344 12.492 1 63.16 34 PHE B N 1
ATOM 2805 C CA . PHE B 1 34 ? -30.969 14.242 11.078 1 63.16 34 PHE B CA 1
ATOM 2806 C C . PHE B 1 34 ? -29.594 13.625 10.875 1 63.16 34 PHE B C 1
ATOM 2808 O O . PHE B 1 34 ? -29.359 12.914 9.898 1 63.16 34 PHE B O 1
ATOM 2815 N N . ILE B 1 35 ? -28.844 13.82 11.906 1 65.56 35 ILE B N 1
ATOM 2816 C CA . ILE B 1 35 ? -27.469 13.328 11.758 1 65.56 35 ILE B CA 1
ATOM 2817 C C . ILE B 1 35 ? -27.375 11.906 12.305 1 65.56 35 ILE B C 1
ATOM 2819 O O . ILE B 1 35 ? -26.531 11.125 11.859 1 65.56 35 ILE B O 1
ATOM 2823 N N . ALA B 1 36 ? -28.391 11.555 13.094 1 70.75 36 ALA B N 1
ATOM 2824 C CA . ALA B 1 36 ? -28.328 10.289 13.812 1 70.75 36 ALA B CA 1
ATOM 2825 C C . ALA B 1 36 ? -28.391 9.109 12.844 1 70.75 36 ALA B C 1
ATOM 2827 O O . ALA B 1 36 ? -27.578 8.18 12.938 1 70.75 36 ALA B O 1
ATOM 2828 N N . PRO B 1 37 ? -29.328 9.117 11.922 1 72 37 PRO B N 1
ATOM 2829 C CA . PRO B 1 37 ? -29.344 7.984 11 1 72 37 PRO B CA 1
ATOM 2830 C C . PRO B 1 37 ? -28.031 7.855 10.219 1 72 37 PRO B C 1
ATOM 2832 O O . PRO B 1 37 ? -27.562 6.742 9.977 1 72 37 PRO B O 1
ATOM 2835 N N . ALA B 1 38 ? -27.547 8.961 9.883 1 71.25 38 ALA B N 1
ATOM 2836 C CA . ALA B 1 38 ? -26.281 8.953 9.156 1 71.25 38 ALA B CA 1
ATOM 2837 C C . ALA B 1 38 ? -25.156 8.438 10.039 1 71.25 38 ALA B C 1
ATOM 2839 O O . ALA B 1 38 ? -24.312 7.652 9.586 1 71.25 38 ALA B O 1
ATOM 2840 N N . MET B 1 39 ? -25.234 8.781 11.242 1 75.69 39 MET B N 1
ATOM 2841 C CA . MET B 1 39 ? -24.203 8.352 12.18 1 75.69 39 MET B CA 1
ATOM 2842 C C . MET B 1 39 ? -24.297 6.852 12.438 1 75.69 39 MET B C 1
ATOM 2844 O O . MET B 1 39 ? -23.266 6.172 12.523 1 75.69 39 MET B O 1
ATOM 2848 N N . LEU B 1 40 ? -25.484 6.438 12.57 1 77.94 40 LEU B N 1
ATOM 2849 C CA . LEU B 1 40 ? -25.672 5.004 12.773 1 77.94 40 LEU B CA 1
ATOM 2850 C C . LEU B 1 40 ? -25.203 4.215 11.555 1 77.94 40 LEU B C 1
ATOM 2852 O O . LEU B 1 40 ? -24.562 3.176 11.688 1 77.94 40 LEU B O 1
ATOM 2856 N N . GLY B 1 41 ? -25.562 4.734 10.43 1 77.94 41 GLY B N 1
ATOM 2857 C CA . GLY B 1 41 ? -25.094 4.105 9.203 1 77.94 41 GLY B CA 1
ATOM 2858 C C . GLY B 1 41 ? -23.594 4.055 9.102 1 77.94 41 GLY B C 1
ATOM 2859 O O . GLY B 1 41 ? -23.016 3.033 8.703 1 77.94 41 GLY B O 1
ATOM 2860 N N . PHE B 1 42 ? -23.016 5.055 9.586 1 77.88 42 PHE B N 1
ATOM 2861 C CA . PHE B 1 42 ? -21.562 5.129 9.555 1 77.88 42 PHE B CA 1
ATOM 2862 C C . PHE B 1 42 ? -20.953 4.141 10.547 1 77.88 42 PHE B C 1
ATOM 2864 O O . PHE B 1 42 ? -20 3.439 10.211 1 77.88 42 PHE B O 1
ATOM 2871 N N . LEU B 1 43 ? -21.562 4.133 11.688 1 78.5 43 LEU B N 1
ATOM 2872 C CA . LEU B 1 43 ? -21.047 3.234 12.711 1 78.5 43 LEU B CA 1
ATOM 2873 C C . LEU B 1 43 ? -21.156 1.78 12.266 1 78.5 43 LEU B C 1
ATOM 2875 O O . LEU B 1 43 ? -20.234 0.991 12.484 1 78.5 43 LEU B O 1
ATOM 2879 N N . ILE B 1 44 ? -22.172 1.555 11.555 1 84.44 44 ILE B N 1
ATOM 2880 C CA . ILE B 1 44 ? -22.391 0.198 11.062 1 84.44 44 ILE B CA 1
ATOM 2881 C C . ILE B 1 44 ? -21.438 -0.083 9.906 1 84.44 44 ILE B C 1
ATOM 2883 O O . ILE B 1 44 ? -20.828 -1.158 9.828 1 84.44 44 ILE B O 1
ATOM 2887 N N . PHE B 1 45 ? -21.281 0.855 9.078 1 86.12 45 PHE B N 1
ATOM 2888 C CA . PHE B 1 45 ? -20.422 0.683 7.914 1 86.12 45 PHE B CA 1
ATOM 2889 C C . PHE B 1 45 ? -18.969 0.44 8.336 1 86.12 45 PHE B C 1
ATOM 2891 O O . PHE B 1 45 ? -18.281 -0.402 7.754 1 86.12 45 PHE B O 1
ATOM 2898 N N . PHE B 1 46 ? -18.547 1.039 9.414 1 88.88 46 PHE B N 1
ATOM 2899 C CA . PHE B 1 46 ? -17.141 0.958 9.805 1 88.88 46 PHE B CA 1
ATOM 2900 C C . PHE B 1 46 ? -16.938 -0.145 10.836 1 88.88 46 PHE B C 1
ATOM 2902 O O . PHE B 1 46 ? -15.922 -0.854 10.797 1 88.88 46 PHE B O 1
ATOM 2909 N N . GLY B 1 47 ? -17.891 -0.315 11.711 1 89.31 47 GLY B N 1
ATOM 2910 C CA . GLY B 1 47 ? -17.734 -1.241 12.82 1 89.31 47 GLY B CA 1
ATOM 2911 C C . GLY B 1 47 ? -18.109 -2.666 12.469 1 89.31 47 GLY B C 1
ATOM 2912 O O . GLY B 1 47 ? -17.484 -3.617 12.93 1 89.31 47 GLY B O 1
ATOM 2913 N N . TYR B 1 48 ? -19 -2.822 11.648 1 90.31 48 TYR B N 1
ATOM 2914 C CA . TYR B 1 48 ? -19.625 -4.125 11.422 1 90.31 48 TYR B CA 1
ATOM 2915 C C . TYR B 1 48 ? -18.625 -5.094 10.789 1 90.31 48 TYR B C 1
ATOM 2917 O O . TYR B 1 48 ? -18.516 -6.25 11.211 1 90.31 48 TYR B O 1
ATOM 2925 N N . PRO B 1 49 ? -17.906 -4.684 9.734 1 92.38 49 PRO B N 1
ATOM 2926 C CA . PRO B 1 49 ? -16.953 -5.629 9.148 1 92.38 49 PRO B CA 1
ATOM 2927 C C . PRO B 1 49 ? -15.93 -6.148 10.164 1 92.38 49 PRO B C 1
ATOM 2929 O O . PRO B 1 49 ? -15.547 -7.32 10.109 1 92.38 49 PRO B O 1
ATOM 2932 N N . LEU B 1 50 ? -15.539 -5.32 11.047 1 91.62 50 LEU B N 1
ATOM 2933 C CA . LEU B 1 50 ? -14.578 -5.715 12.07 1 91.62 50 LEU B CA 1
ATOM 2934 C C . LEU B 1 50 ? -15.195 -6.727 13.031 1 91.62 50 LEU B C 1
ATOM 2936 O O . LEU B 1 50 ? -14.578 -7.75 13.336 1 91.62 50 LEU B O 1
ATOM 2940 N N . ILE B 1 51 ? -16.406 -6.441 13.438 1 92.69 51 ILE B N 1
ATOM 2941 C CA . ILE B 1 51 ? -17.109 -7.32 14.367 1 92.69 51 ILE B CA 1
ATOM 2942 C C . ILE B 1 51 ? -17.391 -8.664 13.695 1 92.69 51 ILE B C 1
ATOM 2944 O O . ILE B 1 51 ? -17.25 -9.719 14.32 1 92.69 51 ILE B O 1
ATOM 2948 N N . ALA B 1 52 ? -17.797 -8.609 12.484 1 92.19 52 ALA B N 1
ATOM 2949 C CA . ALA B 1 52 ? -18.047 -9.836 11.734 1 92.19 52 ALA B CA 1
ATOM 2950 C C . ALA B 1 52 ? -16.797 -10.695 11.625 1 92.19 52 ALA B C 1
ATOM 2952 O O . ALA B 1 52 ? -16.859 -11.914 11.773 1 92.19 52 ALA B O 1
ATOM 2953 N N . THR B 1 53 ? -15.688 -10.086 11.312 1 93.81 53 THR B N 1
ATOM 2954 C CA . THR B 1 53 ? -14.438 -10.828 11.211 1 93.81 53 THR B CA 1
ATOM 2955 C C . THR B 1 53 ? -14.094 -11.508 12.531 1 93.81 53 THR B C 1
ATOM 2957 O O . THR B 1 53 ? -13.664 -12.664 12.547 1 93.81 53 THR B O 1
ATOM 2960 N N . VAL B 1 54 ? -14.289 -10.805 13.641 1 95.69 54 VAL B N 1
ATOM 2961 C CA . VAL B 1 54 ? -14.055 -11.375 14.969 1 95.69 54 VAL B CA 1
ATOM 2962 C C . VAL B 1 54 ? -15 -12.547 15.195 1 95.69 54 VAL B C 1
ATOM 2964 O O . VAL B 1 54 ? -14.586 -13.602 15.688 1 95.69 54 VAL B O 1
ATOM 2967 N N . TYR B 1 55 ? -16.219 -12.383 14.828 1 95 55 TYR B N 1
ATOM 2968 C CA . TYR B 1 55 ? -17.203 -13.461 14.969 1 95 55 TYR B CA 1
ATOM 2969 C C . TYR B 1 55 ? -16.766 -14.695 14.188 1 95 55 TYR B C 1
ATOM 2971 O O . TYR B 1 55 ? -16.766 -15.805 14.727 1 95 55 TYR B O 1
ATOM 2979 N N . TYR B 1 56 ? -16.406 -14.57 12.914 1 95.19 56 TYR B N 1
ATOM 2980 C CA . TYR B 1 56 ? -16.047 -15.703 12.062 1 95.19 56 TYR B CA 1
ATOM 2981 C C . TYR B 1 56 ? -14.766 -16.359 12.531 1 95.19 56 TYR B C 1
ATOM 2983 O O . TYR B 1 56 ? -14.523 -17.547 12.25 1 95.19 56 TYR B O 1
ATOM 2991 N N . SER B 1 57 ? -13.922 -15.57 13.266 1 97.06 57 SER B N 1
ATOM 2992 C CA . SER B 1 57 ? -12.68 -16.141 13.781 1 97.06 57 SER B CA 1
ATOM 2993 C C . SER B 1 57 ? -12.961 -17.234 14.805 1 97.06 57 SER B C 1
ATOM 2995 O O . SER B 1 57 ? -12.086 -18.062 15.094 1 97.06 57 SER B O 1
ATOM 2997 N N . PHE B 1 58 ? -14.172 -17.281 15.328 1 97.81 58 PHE B N 1
ATOM 2998 C CA . PHE B 1 58 ? -14.555 -18.297 16.312 1 97.81 58 PHE B CA 1
ATOM 2999 C C . PHE B 1 58 ? -15.398 -19.391 15.648 1 97.81 58 PHE B C 1
ATOM 3001 O O . PHE B 1 58 ? -16.031 -20.188 16.344 1 97.81 58 PHE B O 1
ATOM 3008 N N . THR B 1 59 ? -15.414 -19.453 14.328 1 96.62 59 THR B N 1
ATOM 3009 C CA . THR B 1 59 ? -16.266 -20.406 13.625 1 96.62 59 THR B CA 1
ATOM 3010 C C . THR B 1 59 ? -15.445 -21.234 12.641 1 96.62 59 THR B C 1
ATOM 3012 O O . THR B 1 59 ? -14.305 -20.891 12.328 1 96.62 59 THR B O 1
ATOM 3015 N N . ARG B 1 60 ? -16.094 -22.359 12.32 1 95.31 60 ARG B N 1
ATOM 3016 C CA . ARG B 1 60 ? -15.672 -23.094 11.133 1 95.31 60 ARG B CA 1
ATOM 3017 C C . ARG B 1 60 ? -16.453 -22.641 9.898 1 95.31 60 ARG B C 1
ATOM 3019 O O . ARG B 1 60 ? -17.641 -22.938 9.773 1 95.31 60 ARG B O 1
ATOM 3026 N N . TYR B 1 61 ? -15.891 -21.781 9.172 1 91.75 61 TYR B N 1
ATOM 3027 C CA . TYR B 1 61 ? -16.531 -21.219 7.988 1 91.75 61 TYR B CA 1
ATOM 3028 C C . TYR B 1 61 ? -15.68 -21.438 6.75 1 91.75 61 TYR B C 1
ATOM 3030 O O . TYR B 1 61 ? -14.453 -21.281 6.793 1 91.75 61 TYR B O 1
ATOM 3038 N N . ASP B 1 62 ? -16.312 -21.891 5.648 1 88.75 62 ASP B N 1
ATOM 3039 C CA . ASP B 1 62 ? -15.57 -22.172 4.422 1 88.75 62 ASP B CA 1
ATOM 3040 C C . ASP B 1 62 ? -16.219 -21.5 3.219 1 88.75 62 ASP B C 1
ATOM 3042 O O . ASP B 1 62 ? -15.898 -21.812 2.072 1 88.75 62 ASP B O 1
ATOM 3046 N N . LEU B 1 63 ? -17.219 -20.625 3.398 1 82.62 63 LEU B N 1
ATOM 3047 C CA . LEU B 1 63 ? -17.922 -19.844 2.389 1 82.62 63 LEU B CA 1
ATOM 3048 C C . LEU B 1 63 ? -19.031 -20.672 1.729 1 82.62 63 LEU B C 1
ATOM 3050 O O . LEU B 1 63 ? -19.922 -20.125 1.096 1 82.62 63 LEU B O 1
ATOM 3054 N N . ILE B 1 64 ? -18.953 -21.922 1.854 1 82.81 64 ILE B N 1
ATOM 3055 C CA . ILE B 1 64 ? -19.906 -22.828 1.209 1 82.81 64 ILE B CA 1
ATOM 3056 C C . ILE B 1 64 ? -20.953 -23.281 2.221 1 82.81 64 ILE B C 1
ATOM 3058 O O . ILE B 1 64 ? -22.141 -23.234 1.947 1 82.81 64 ILE B O 1
ATOM 3062 N N . ASN B 1 65 ? -20.438 -23.688 3.318 1 88.38 65 ASN B N 1
ATOM 3063 C CA . ASN B 1 65 ? -21.312 -24.141 4.395 1 88.38 65 ASN B CA 1
ATOM 3064 C C . ASN B 1 65 ? -21.531 -23.047 5.438 1 88.38 65 ASN B C 1
ATOM 3066 O O . ASN B 1 65 ? -20.719 -22.141 5.562 1 88.38 65 ASN B O 1
ATOM 3070 N N . ALA B 1 66 ? -22.609 -23.219 6.148 1 90.75 66 ALA B N 1
ATOM 3071 C CA . ALA B 1 66 ? -22.906 -22.25 7.211 1 90.75 66 ALA B CA 1
ATOM 3072 C C . ALA B 1 66 ? -21.828 -22.281 8.297 1 90.75 66 ALA B C 1
ATOM 3074 O O . ALA B 1 66 ? -21.297 -23.344 8.609 1 90.75 66 ALA B O 1
ATOM 3075 N N . PRO B 1 67 ? -21.609 -21.094 8.867 1 93.38 67 PRO B N 1
ATOM 3076 C CA . PRO B 1 67 ? -20.625 -21.047 9.945 1 93.38 67 PRO B CA 1
ATOM 3077 C C . PRO B 1 67 ? -21.062 -21.797 11.188 1 93.38 67 PRO B C 1
ATOM 3079 O O . PRO B 1 67 ? -22.234 -21.75 11.57 1 93.38 67 PRO B O 1
ATOM 3082 N N . GLU B 1 68 ? -20.125 -22.578 11.719 1 96.31 68 GLU B N 1
ATOM 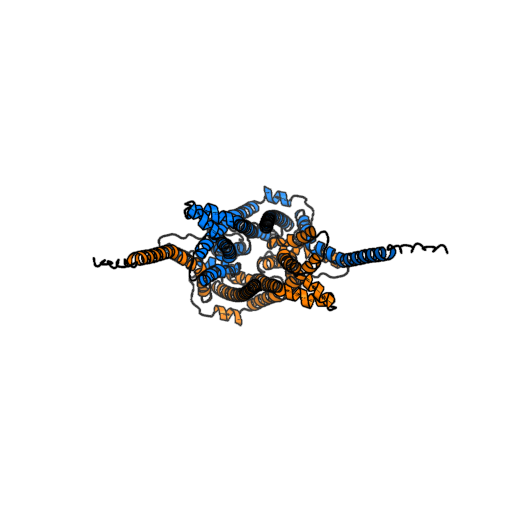3083 C CA . GLU B 1 68 ? -20.328 -23.297 12.969 1 96.31 68 GLU B CA 1
ATOM 3084 C C . GLU B 1 68 ? -19.406 -22.766 14.07 1 96.31 68 GLU B C 1
ATOM 3086 O O . GLU B 1 68 ? -18.188 -22.672 13.883 1 96.31 68 GLU B O 1
ATOM 3091 N N . PHE B 1 69 ? -20.031 -22.469 15.203 1 97.06 69 PHE B N 1
ATOM 3092 C CA . PHE B 1 69 ? -19.234 -21.953 16.312 1 97.06 69 PHE B CA 1
ATOM 3093 C C . PHE B 1 69 ? -18.359 -23.031 16.906 1 97.06 69 PHE B C 1
ATOM 3095 O O . PHE B 1 69 ? -18.844 -24.094 17.312 1 97.06 69 PHE B O 1
ATOM 3102 N N . ILE B 1 70 ? -17.062 -22.828 16.938 1 97.56 70 ILE B N 1
ATOM 3103 C CA . ILE B 1 70 ? -16.125 -23.844 17.438 1 97.56 70 ILE B CA 1
ATOM 3104 C C . ILE B 1 70 ? -15.281 -23.25 18.562 1 97.56 70 ILE B C 1
ATOM 3106 O O . ILE B 1 70 ? -14.234 -23.797 18.922 1 97.56 70 ILE B O 1
ATOM 3110 N N . GLY B 1 71 ? -15.695 -22.062 19.031 1 96.69 71 GLY B N 1
ATOM 3111 C CA . GLY B 1 71 ? -14.969 -21.438 20.125 1 96.69 71 GLY B CA 1
ATOM 3112 C C . GLY B 1 71 ? -13.586 -20.969 19.734 1 96.69 71 GLY B C 1
ATOM 3113 O O . GLY B 1 71 ? -13.422 -20.266 18.734 1 96.69 71 GLY B O 1
ATOM 3114 N N . PHE B 1 72 ? -12.562 -21.484 20.562 1 96.94 72 PHE B N 1
ATOM 3115 C CA . PHE B 1 72 ? -11.203 -20.969 20.391 1 96.94 72 PHE B CA 1
ATOM 3116 C C . PHE B 1 72 ? -10.359 -21.938 19.578 1 96.94 72 PHE B C 1
ATOM 3118 O O . PHE B 1 72 ? -9.133 -21.828 19.531 1 96.94 72 PHE B O 1
ATOM 3125 N N . ASP B 1 73 ? -10.93 -22.828 18.812 1 96.5 73 ASP B N 1
ATOM 3126 C CA . ASP B 1 73 ? -10.211 -23.891 18.109 1 96.5 73 ASP B CA 1
ATOM 3127 C C . ASP B 1 73 ? -9.266 -23.312 17.047 1 96.5 73 ASP B C 1
ATOM 3129 O O . ASP B 1 73 ? -8.156 -23.797 16.859 1 96.5 73 ASP B O 1
ATOM 3133 N N . ASN B 1 74 ? -9.758 -22.25 16.344 1 97.12 74 ASN B N 1
ATOM 3134 C CA . ASN B 1 74 ? -8.898 -21.625 15.352 1 97.12 74 ASN B CA 1
ATOM 3135 C C . ASN B 1 74 ? -7.641 -21.047 15.984 1 97.12 74 ASN B C 1
ATOM 3137 O O . ASN B 1 74 ? -6.551 -21.141 15.414 1 97.12 74 ASN B O 1
ATOM 3141 N N . TYR B 1 75 ? -7.809 -20.5 17.156 1 96.5 75 TYR B N 1
ATOM 3142 C CA . TYR B 1 75 ? -6.68 -19.906 17.859 1 96.5 75 TYR B CA 1
ATOM 3143 C C . TYR B 1 75 ? -5.754 -20.969 18.422 1 96.5 75 TYR B C 1
ATOM 3145 O O . TYR B 1 75 ? -4.531 -20.812 18.406 1 96.5 75 TYR B O 1
ATOM 3153 N N . ILE B 1 76 ? -6.297 -22.031 18.906 1 95.44 76 ILE B N 1
ATOM 3154 C CA . ILE B 1 76 ? -5.496 -23.141 19.406 1 95.44 76 ILE B CA 1
ATOM 3155 C C . ILE B 1 76 ? -4.688 -23.766 18.281 1 95.44 76 ILE B C 1
ATOM 3157 O O . ILE B 1 76 ? -3.488 -24.016 18.422 1 95.44 76 ILE B O 1
ATOM 3161 N N . ARG B 1 77 ? -5.309 -23.922 17.172 1 93.56 77 ARG B N 1
ATOM 3162 C CA . ARG B 1 77 ? -4.637 -24.438 15.992 1 93.56 77 ARG B CA 1
ATOM 3163 C C . ARG B 1 77 ? -3.479 -23.547 15.57 1 93.56 77 ARG B C 1
ATOM 3165 O O . ARG B 1 77 ? -2.395 -24.031 15.242 1 93.56 77 ARG B O 1
ATOM 3172 N N . MET B 1 78 ? -3.686 -22.312 15.547 1 94.31 78 MET B N 1
ATOM 3173 C CA . MET B 1 78 ? -2.701 -21.312 15.109 1 94.31 78 MET B CA 1
ATOM 3174 C C . MET B 1 78 ? -1.439 -21.391 15.961 1 94.31 78 MET B C 1
ATOM 3176 O O . MET B 1 78 ? -0.328 -21.25 15.453 1 94.31 78 MET B O 1
ATOM 3180 N N . PHE B 1 79 ? -1.556 -21.75 17.266 1 92.69 79 PHE B N 1
ATOM 3181 C CA . PHE B 1 79 ? -0.417 -21.656 18.172 1 92.69 79 PHE B CA 1
ATOM 3182 C C . PHE B 1 79 ? 0.131 -23.047 18.5 1 92.69 79 PHE B C 1
ATOM 3184 O O . PHE B 1 79 ? 1.188 -23.172 19.125 1 92.69 79 PHE B O 1
ATOM 3191 N N . THR B 1 80 ? -0.437 -24.156 18.078 1 88.88 80 THR B N 1
ATOM 3192 C CA . THR B 1 80 ? 0.02 -25.469 18.516 1 88.88 80 THR B CA 1
ATOM 3193 C C . THR B 1 80 ? 0.24 -26.391 17.328 1 88.88 80 THR B C 1
ATOM 3195 O O . THR B 1 80 ? 1.209 -27.156 17.281 1 88.88 80 THR B O 1
ATOM 3198 N N . SER B 1 81 ? -0.547 -26.438 16.328 1 84.38 81 SER B N 1
ATOM 3199 C CA . SER B 1 81 ? -0.559 -27.531 15.359 1 84.38 81 SER B CA 1
ATOM 3200 C C . SER B 1 81 ? -0.037 -27.062 14 1 84.38 81 SER B C 1
ATOM 3202 O O . SER B 1 81 ? 0.48 -27.875 13.227 1 84.38 81 SER B O 1
ATOM 3204 N N . GLU B 1 82 ? -0.154 -25.906 13.719 1 84.69 82 GLU B N 1
ATOM 3205 C CA . GLU B 1 82 ? 0.184 -25.5 12.359 1 84.69 82 GLU B CA 1
ATOM 3206 C C . GLU B 1 82 ? 1.596 -24.938 12.289 1 84.69 82 GLU B C 1
ATOM 3208 O O . GLU B 1 82 ? 1.851 -23.844 12.797 1 84.69 82 GLU B O 1
ATOM 3213 N N . GLN B 1 83 ? 2.438 -25.656 11.617 1 84.5 83 GLN B N 1
ATOM 3214 C CA . GLN B 1 83 ? 3.848 -25.281 11.586 1 84.5 83 GLN B CA 1
ATOM 3215 C C . GLN B 1 83 ? 4.086 -24.094 10.656 1 84.5 83 GLN B C 1
ATOM 3217 O O . GLN B 1 83 ? 4.895 -23.219 10.953 1 84.5 83 GLN B O 1
ATOM 3222 N N . LEU B 1 84 ? 3.334 -23.938 9.648 1 92 84 LEU B N 1
ATOM 3223 C CA . LEU B 1 84 ? 3.639 -22.938 8.633 1 92 84 LEU B CA 1
ATOM 3224 C C . LEU B 1 84 ? 3.227 -21.547 9.109 1 92 84 LEU B C 1
ATOM 3226 O O . LEU B 1 84 ? 3.762 -20.531 8.633 1 92 84 LEU B O 1
ATOM 3230 N N . VAL B 1 85 ? 2.355 -21.562 10.086 1 93.75 85 VAL B N 1
ATOM 3231 C CA . VAL B 1 85 ? 2 -20.266 10.625 1 93.75 85 VAL B CA 1
ATOM 3232 C C . VAL B 1 85 ? 3.18 -19.688 11.406 1 93.75 85 VAL B C 1
ATOM 3234 O O . VAL B 1 85 ? 3.42 -18.469 11.375 1 93.75 85 VAL B O 1
ATOM 3237 N N . GLY B 1 86 ? 3.881 -20.531 12.094 1 94.19 86 GLY B N 1
ATOM 3238 C CA . GLY B 1 86 ? 5.086 -20.094 12.781 1 94.19 86 GLY B CA 1
ATOM 3239 C C . GLY B 1 86 ? 6.156 -19.562 11.836 1 94.19 86 GLY B C 1
ATOM 3240 O O . GLY B 1 86 ? 6.781 -18.547 12.109 1 94.19 86 GLY B O 1
ATOM 3241 N N . THR B 1 87 ? 6.324 -20.297 10.758 1 95 87 THR B N 1
ATOM 3242 C CA . THR B 1 87 ? 7.281 -19.875 9.742 1 95 87 THR B CA 1
ATOM 3243 C C . THR B 1 87 ? 6.883 -18.516 9.148 1 95 87 THR B C 1
ATOM 3245 O O . THR B 1 87 ? 7.723 -17.641 8.984 1 95 87 THR B O 1
ATOM 3248 N N . ALA B 1 88 ? 5.609 -18.391 8.844 1 96.62 88 ALA B N 1
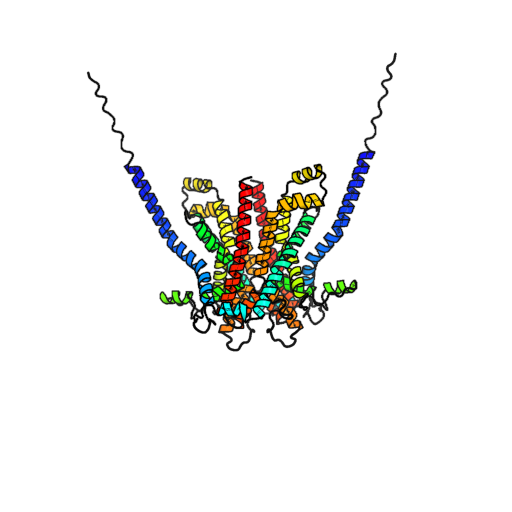ATOM 3249 C CA . ALA B 1 88 ? 5.098 -17.141 8.289 1 96.62 88 ALA B CA 1
ATOM 3250 C C . ALA B 1 88 ? 5.27 -15.992 9.281 1 96.62 88 ALA B C 1
ATOM 3252 O O . ALA B 1 88 ? 5.664 -14.891 8.898 1 96.62 88 ALA B O 1
ATOM 3253 N N . ALA B 1 89 ? 4.992 -16.297 10.539 1 96.19 89 ALA B N 1
ATOM 3254 C CA . ALA B 1 89 ? 5.152 -15.289 11.586 1 96.19 89 ALA B CA 1
ATOM 3255 C C . ALA B 1 89 ? 6.617 -14.891 11.742 1 96.19 89 ALA B C 1
ATOM 3257 O O . ALA B 1 89 ? 6.934 -13.711 11.906 1 96.19 89 ALA B O 1
ATOM 3258 N N . TYR B 1 90 ? 7.453 -15.852 11.703 1 96.31 90 TYR B N 1
ATOM 3259 C CA . TYR B 1 90 ? 8.883 -15.586 11.828 1 96.31 90 TYR B CA 1
ATOM 3260 C C . TYR B 1 90 ? 9.383 -14.719 10.68 1 96.31 90 TYR B C 1
ATOM 3262 O O . TYR B 1 90 ? 10.109 -13.75 10.898 1 96.31 90 TYR B O 1
ATOM 3270 N N . ASN B 1 91 ? 9.055 -15.094 9.484 1 97.5 91 ASN B N 1
ATOM 3271 C CA . ASN B 1 91 ? 9.461 -14.312 8.32 1 97.5 91 ASN B CA 1
ATOM 3272 C C . ASN B 1 91 ? 8.969 -12.867 8.414 1 97.5 91 ASN B C 1
ATOM 3274 O O . ASN B 1 91 ? 9.711 -11.938 8.094 1 97.5 91 ASN B O 1
ATOM 3278 N N . THR B 1 92 ? 7.758 -12.734 8.82 1 97.5 92 THR B N 1
ATOM 3279 C CA . THR B 1 92 ? 7.184 -11.406 8.961 1 97.5 92 THR B CA 1
ATOM 3280 C C . THR B 1 92 ? 7.906 -10.617 10.055 1 97.5 92 THR B C 1
ATOM 3282 O O . THR B 1 92 ? 8.227 -9.445 9.867 1 97.5 92 THR B O 1
ATOM 3285 N N . LEU B 1 93 ? 8.156 -11.234 11.156 1 97.38 93 LEU B N 1
ATOM 3286 C CA . LEU B 1 93 ? 8.883 -10.586 12.242 1 97.38 93 LEU B CA 1
ATOM 3287 C C . LEU B 1 93 ? 10.289 -10.188 11.797 1 97.38 93 LEU B C 1
ATOM 3289 O O . LEU B 1 93 ? 10.773 -9.109 12.156 1 97.38 93 LEU B O 1
ATOM 3293 N N . TRP B 1 94 ? 10.938 -11.094 11.102 1 98 94 TRP B N 1
ATOM 3294 C CA . TRP B 1 94 ? 12.25 -10.789 10.547 1 98 94 TRP B CA 1
ATOM 3295 C C . TRP B 1 94 ? 12.195 -9.516 9.703 1 98 94 TRP B C 1
ATOM 3297 O O . TRP B 1 94 ? 13.047 -8.633 9.852 1 98 94 TRP B O 1
ATOM 3307 N N . LEU B 1 95 ? 11.242 -9.43 8.844 1 97.88 95 LEU B N 1
ATOM 3308 C CA . LEU B 1 95 ? 11.094 -8.258 7.996 1 97.88 95 LEU B CA 1
ATOM 3309 C C . LEU B 1 95 ? 10.781 -7.02 8.836 1 97.88 95 LEU B C 1
ATOM 3311 O O . LEU B 1 95 ? 11.312 -5.938 8.57 1 97.88 95 LEU B O 1
ATOM 3315 N N . VAL B 1 96 ? 9.914 -7.172 9.797 1 97.69 96 VAL B N 1
ATOM 3316 C CA . VAL B 1 96 ? 9.547 -6.047 10.656 1 97.69 96 VAL B CA 1
ATOM 3317 C C . VAL B 1 96 ? 10.805 -5.457 11.297 1 97.69 96 VAL B C 1
ATOM 3319 O O . VAL B 1 96 ? 10.977 -4.238 11.32 1 97.69 96 VAL B O 1
ATOM 3322 N N . ILE B 1 97 ? 11.68 -6.27 11.719 1 97.88 97 ILE B N 1
ATOM 3323 C CA . ILE B 1 97 ? 12.844 -5.805 12.461 1 97.88 97 ILE B CA 1
ATOM 3324 C C . ILE B 1 97 ? 13.945 -5.391 11.477 1 97.88 97 ILE B C 1
ATOM 3326 O O . ILE B 1 97 ? 14.375 -4.238 11.477 1 97.88 97 ILE B O 1
ATOM 3330 N N . VAL B 1 98 ? 14.352 -6.285 10.609 1 98.38 98 VAL B N 1
ATOM 3331 C CA . VAL B 1 98 ? 15.523 -6.074 9.766 1 98.38 98 VAL B CA 1
ATOM 3332 C C . VAL B 1 98 ? 15.195 -5.062 8.672 1 98.38 98 VAL B C 1
ATOM 3334 O O . VAL B 1 98 ? 15.961 -4.129 8.43 1 98.38 98 VAL B O 1
ATOM 3337 N N . LEU B 1 99 ? 14.086 -5.266 7.996 1 98.12 99 LEU B N 1
ATOM 3338 C CA . LEU B 1 99 ? 13.688 -4.328 6.949 1 98.12 99 LEU B CA 1
ATOM 3339 C C . LEU B 1 99 ? 13.531 -2.922 7.52 1 98.12 99 LEU B C 1
ATOM 3341 O O . LEU B 1 99 ? 13.969 -1.946 6.906 1 98.12 99 LEU B O 1
ATOM 3345 N N . THR B 1 100 ? 12.898 -2.859 8.688 1 98.06 100 THR B N 1
ATOM 3346 C CA . THR B 1 100 ? 12.703 -1.56 9.32 1 98.06 100 THR B CA 1
ATOM 3347 C C . THR B 1 100 ? 14.047 -0.905 9.625 1 98.06 100 THR B C 1
ATOM 3349 O O . THR B 1 100 ? 14.273 0.257 9.281 1 98.06 100 THR B O 1
ATOM 3352 N N . PHE B 1 101 ? 14.898 -1.643 10.234 1 98.31 101 PHE B N 1
ATOM 3353 C CA . PHE B 1 101 ? 16.219 -1.127 10.586 1 98.31 101 PHE B CA 1
ATOM 3354 C C . PHE B 1 101 ? 16.953 -0.652 9.344 1 98.31 101 PHE B C 1
ATOM 3356 O O . PHE B 1 101 ? 17.453 0.476 9.305 1 98.31 101 PHE B O 1
ATOM 3363 N N . CYS B 1 102 ? 17 -1.414 8.359 1 98.31 102 CYS B N 1
ATOM 3364 C CA . CYS B 1 102 ? 17.734 -1.097 7.137 1 98.31 102 CYS B CA 1
ATOM 3365 C C . CYS B 1 102 ? 17.094 0.084 6.414 1 98.31 102 CYS B C 1
ATOM 3367 O O . CYS B 1 102 ? 17.797 0.973 5.93 1 98.31 102 CYS B O 1
ATOM 3369 N N . ARG B 1 103 ? 15.766 0.085 6.328 1 98.06 103 ARG B N 1
ATOM 3370 C CA . ARG B 1 103 ? 15.055 1.145 5.625 1 98.06 103 ARG B CA 1
ATOM 3371 C C . ARG B 1 103 ? 15.273 2.494 6.297 1 98.06 103 ARG B C 1
ATOM 3373 O O . ARG B 1 103 ? 15.555 3.49 5.621 1 98.06 103 ARG B O 1
ATOM 3380 N N . VAL B 1 104 ? 15.227 2.523 7.613 1 98.12 104 VAL B N 1
ATOM 3381 C CA . VAL B 1 104 ? 15.359 3.777 8.344 1 98.12 104 VAL B CA 1
ATOM 3382 C C . VAL B 1 104 ? 16.812 4.266 8.289 1 98.12 104 VAL B C 1
ATOM 3384 O O . VAL B 1 104 ? 17.062 5.441 8.008 1 98.12 104 VAL B O 1
ATOM 3387 N N . VAL B 1 105 ? 17.75 3.377 8.492 1 97.69 105 VAL B N 1
ATOM 3388 C CA . VAL B 1 105 ? 19.156 3.736 8.469 1 97.69 105 VAL B CA 1
ATOM 3389 C C . VAL B 1 105 ? 19.547 4.195 7.066 1 97.69 105 VAL B C 1
ATOM 3391 O O . VAL B 1 105 ? 20.25 5.195 6.906 1 97.69 105 VAL B O 1
ATOM 3394 N N . PHE B 1 106 ? 19.109 3.52 6.121 1 96.56 106 PHE B N 1
ATOM 3395 C CA . PHE B 1 106 ? 19.422 3.873 4.738 1 96.56 106 PHE B CA 1
ATOM 3396 C C . PHE B 1 106 ? 18.828 5.23 4.387 1 96.56 106 PHE B C 1
ATOM 3398 O O . PHE B 1 106 ? 19.5 6.078 3.797 1 96.56 106 PHE B O 1
ATOM 3405 N N . SER B 1 107 ? 17.531 5.41 4.711 1 97.06 107 SER B N 1
ATOM 3406 C CA . SER B 1 107 ? 16.859 6.676 4.418 1 97.06 107 SER B CA 1
ATOM 3407 C C . SER B 1 107 ? 17.547 7.836 5.129 1 97.06 107 SER B C 1
ATOM 3409 O O . SER B 1 107 ? 17.703 8.914 4.555 1 97.06 107 SER B O 1
ATOM 3411 N N . LEU B 1 108 ? 17.922 7.59 6.383 1 96.75 108 LEU B N 1
ATOM 3412 C CA . LEU B 1 108 ? 18.656 8.609 7.133 1 96.75 108 LEU B CA 1
ATOM 3413 C C . LEU B 1 108 ? 20 8.914 6.469 1 96.75 108 LEU B C 1
ATOM 3415 O O . LEU B 1 108 ? 20.391 10.078 6.363 1 96.75 108 LEU B O 1
ATOM 3419 N N . GLY B 1 109 ? 20.703 7.879 6.059 1 93.81 109 GLY B N 1
ATOM 3420 C CA . GLY B 1 109 ? 21.984 8.062 5.379 1 93.81 109 GLY B CA 1
ATOM 3421 C C . GLY B 1 109 ? 21.859 8.859 4.098 1 93.81 109 GLY B C 1
ATOM 3422 O O . GLY B 1 109 ? 22.609 9.82 3.887 1 93.81 109 GLY B O 1
ATOM 3423 N N . VAL B 1 110 ? 20.938 8.531 3.285 1 92.75 110 VAL B N 1
ATOM 3424 C CA . VAL B 1 110 ? 20.734 9.219 2.012 1 92.75 110 VAL B CA 1
ATOM 3425 C C . VAL B 1 110 ? 20.328 10.664 2.262 1 92.75 110 VAL B C 1
ATOM 3427 O O . VAL B 1 110 ? 20.859 11.586 1.647 1 92.75 110 VAL B O 1
ATOM 3430 N N . ALA B 1 111 ? 19.375 10.859 3.17 1 94.12 111 ALA B N 1
ATOM 3431 C CA . ALA B 1 111 ? 18.938 12.211 3.502 1 94.12 111 ALA B CA 1
ATOM 3432 C C . ALA B 1 111 ? 20.094 13.055 4.02 1 94.12 111 ALA B C 1
ATOM 3434 O O . ALA B 1 111 ? 20.203 14.242 3.689 1 94.12 111 ALA B O 1
ATOM 3435 N N . SER B 1 112 ? 20.938 12.484 4.832 1 92.12 112 SER B N 1
ATOM 3436 C CA . SER B 1 112 ? 22.078 13.195 5.391 1 92.12 112 SER B CA 1
ATOM 3437 C C . SER B 1 112 ? 23.047 13.641 4.301 1 92.12 112 SER B C 1
ATOM 3439 O O . SER B 1 112 ? 23.594 14.734 4.359 1 92.12 112 SER B O 1
ATOM 3441 N N . ILE B 1 113 ? 23.219 12.781 3.336 1 88.62 113 ILE B N 1
ATOM 3442 C CA . ILE B 1 113 ? 24.109 13.109 2.227 1 88.62 113 ILE B CA 1
ATOM 3443 C C . ILE B 1 113 ? 23.5 14.234 1.392 1 88.62 113 ILE B C 1
ATOM 3445 O O . ILE B 1 113 ? 24.188 15.203 1.052 1 88.62 113 ILE B O 1
ATOM 3449 N N . ILE B 1 114 ? 22.25 14.164 1.154 1 89 114 ILE B N 1
ATOM 3450 C CA . ILE B 1 114 ? 21.578 15.164 0.333 1 89 114 ILE B CA 1
ATOM 3451 C C . ILE B 1 114 ? 21.562 16.5 1.058 1 89 114 ILE B C 1
ATOM 3453 O O . ILE B 1 114 ? 21.703 17.562 0.429 1 89 114 ILE B O 1
ATOM 3457 N N . SER B 1 115 ? 21.422 16.516 2.379 1 89.12 115 SER B N 1
ATOM 3458 C CA . SER B 1 115 ? 21.359 17.734 3.168 1 89.12 115 SER B CA 1
ATOM 3459 C C . SER B 1 115 ? 22.656 18.516 3.088 1 89.12 115 SER B C 1
ATOM 3461 O O . SER B 1 115 ? 22.688 19.719 3.379 1 89.12 115 SER B O 1
ATOM 3463 N N . ARG B 1 116 ? 23.734 17.891 2.676 1 84.31 116 ARG B N 1
ATOM 3464 C CA . ARG B 1 116 ? 25.031 18.531 2.629 1 84.31 116 ARG B CA 1
ATOM 3465 C C . ARG B 1 116 ? 25.391 18.953 1.206 1 84.31 116 ARG B C 1
ATOM 3467 O O . ARG B 1 116 ? 26.406 19.625 0.984 1 84.31 116 ARG B O 1
ATOM 3474 N N . LEU B 1 117 ? 24.547 18.516 0.3 1 83.81 117 LEU B N 1
ATOM 3475 C CA . LEU B 1 117 ? 24.828 18.828 -1.097 1 83.81 117 LEU B CA 1
ATOM 3476 C C . LEU B 1 117 ? 24.547 20.312 -1.39 1 83.81 117 LEU B C 1
ATOM 3478 O O . LEU B 1 117 ? 23.562 20.859 -0.888 1 83.81 117 LEU B O 1
ATOM 3482 N N . LYS B 1 118 ? 25.438 20.922 -2.152 1 79.12 118 LYS B N 1
ATOM 3483 C CA . LYS B 1 118 ? 25.297 22.344 -2.492 1 79.12 118 LYS B CA 1
ATOM 3484 C C . LYS B 1 118 ? 24.734 22.516 -3.9 1 79.12 118 LYS B C 1
ATOM 3486 O O . LYS B 1 118 ? 24.156 23.547 -4.219 1 79.12 118 LYS B O 1
ATOM 3491 N N . SER B 1 119 ? 24.984 21.547 -4.781 1 81.62 119 SER B N 1
ATOM 3492 C CA . SER B 1 119 ? 24.516 21.625 -6.156 1 81.62 119 SER B CA 1
ATOM 3493 C C . SER B 1 119 ? 23.875 20.312 -6.602 1 81.62 119 SER B C 1
ATOM 3495 O O . SER B 1 119 ? 24.156 19.266 -6.031 1 81.62 119 SER B O 1
ATOM 3497 N N . GLY B 1 120 ? 22.953 20.406 -7.531 1 81.12 120 GLY B N 1
ATOM 3498 C CA . GLY B 1 120 ? 22.328 19.234 -8.102 1 81.12 120 GLY B CA 1
ATOM 3499 C C . GLY B 1 120 ? 21.281 18.609 -7.188 1 81.12 120 GLY B C 1
ATOM 3500 O O . GLY B 1 120 ? 20.984 17.422 -7.312 1 81.12 120 GLY B O 1
ATOM 3501 N N . ILE B 1 121 ? 20.844 19.328 -6.238 1 83.69 121 ILE B N 1
ATOM 3502 C CA . ILE B 1 121 ? 19.922 18.844 -5.215 1 83.69 121 ILE B CA 1
ATOM 3503 C C . ILE B 1 121 ? 18.625 18.391 -5.867 1 83.69 121 ILE B C 1
ATOM 3505 O O . ILE B 1 121 ? 18.062 17.344 -5.508 1 83.69 121 ILE B O 1
ATOM 3509 N N . GLY B 1 122 ? 18.203 19.078 -6.859 1 83.31 122 GLY B N 1
ATOM 3510 C CA . GLY B 1 122 ? 16.969 18.734 -7.555 1 83.31 122 GLY B CA 1
ATOM 3511 C C . GLY B 1 122 ? 17.047 17.391 -8.242 1 83.31 122 GLY B C 1
ATOM 3512 O O . GLY B 1 122 ? 16.125 16.578 -8.109 1 83.31 122 GLY B O 1
ATOM 3513 N N . LEU B 1 123 ? 18.109 17.141 -8.867 1 82.94 123 LEU B N 1
ATOM 3514 C CA . LEU B 1 123 ? 18.281 15.875 -9.578 1 82.94 123 LEU B CA 1
ATOM 3515 C C . LEU B 1 123 ? 18.375 14.703 -8.609 1 82.94 123 LEU B C 1
ATOM 3517 O O . LEU B 1 123 ? 17.781 13.656 -8.836 1 82.94 123 LEU B O 1
ATOM 3521 N N . VAL B 1 124 ? 19.094 14.906 -7.523 1 84.12 124 VAL B N 1
ATOM 3522 C CA . VAL B 1 124 ? 19.281 13.836 -6.551 1 84.12 124 VAL B CA 1
ATOM 3523 C C . VAL B 1 124 ? 17.953 13.523 -5.859 1 84.12 124 VAL B C 1
ATOM 3525 O O . VAL B 1 124 ? 17.594 12.359 -5.664 1 84.12 124 VAL B O 1
ATOM 3528 N N . ARG B 1 125 ? 17.25 14.531 -5.566 1 85.5 125 ARG B N 1
ATOM 3529 C CA . ARG B 1 125 ? 15.945 14.352 -4.941 1 85.5 125 ARG B CA 1
ATOM 3530 C C . ARG B 1 125 ? 14.992 13.609 -5.871 1 85.5 125 ARG B C 1
ATOM 3532 O O . ARG B 1 125 ? 14.25 12.727 -5.43 1 85.5 125 ARG B O 1
ATOM 3539 N N . THR B 1 126 ? 15.094 13.906 -7.078 1 83.81 126 THR B N 1
ATOM 3540 C CA . THR B 1 126 ? 14.219 13.273 -8.055 1 83.81 126 THR B CA 1
ATOM 3541 C C . THR B 1 126 ? 14.57 11.797 -8.227 1 83.81 126 THR B C 1
ATOM 3543 O O . THR B 1 126 ? 13.68 10.938 -8.242 1 83.81 126 THR B O 1
ATOM 3546 N N . LEU B 1 127 ? 15.797 11.531 -8.289 1 85.75 127 LEU B N 1
ATOM 3547 C CA . LEU B 1 127 ? 16.234 10.156 -8.5 1 85.75 127 LEU B CA 1
ATOM 3548 C C . LEU B 1 127 ? 15.906 9.281 -7.293 1 85.75 127 LEU B C 1
ATOM 3550 O O . LEU B 1 127 ? 15.602 8.102 -7.441 1 85.75 127 LEU B O 1
ATOM 3554 N N . CYS B 1 128 ? 15.977 9.906 -6.148 1 88.19 128 CYS B N 1
ATOM 3555 C CA . CYS B 1 128 ? 15.695 9.148 -4.938 1 88.19 128 CYS B CA 1
ATOM 3556 C C . CYS B 1 128 ? 14.195 8.906 -4.785 1 88.19 128 CYS B C 1
ATOM 3558 O O . CYS B 1 128 ? 13.781 7.898 -4.219 1 88.19 128 CYS B O 1
ATOM 3560 N N . TYR B 1 129 ? 13.445 9.75 -5.344 1 87.19 129 TYR B N 1
ATOM 3561 C CA . TYR B 1 129 ? 12 9.672 -5.133 1 87.19 129 TYR B CA 1
ATOM 3562 C C . TYR B 1 129 ? 11.336 8.875 -6.242 1 87.19 129 TYR B C 1
ATOM 3564 O O . TYR B 1 129 ? 10.281 8.266 -6.027 1 87.19 129 TYR B O 1
ATOM 3572 N N . LEU B 1 130 ? 11.914 8.789 -7.375 1 86.81 130 LEU B N 1
ATOM 3573 C CA . LEU B 1 130 ? 11.32 8.188 -8.562 1 86.81 130 LEU B CA 1
ATOM 3574 C C . LEU B 1 130 ? 10.945 6.73 -8.305 1 86.81 130 LEU B C 1
ATOM 3576 O O . LEU B 1 130 ? 9.852 6.293 -8.672 1 86.81 130 LEU B O 1
ATOM 3580 N N . PRO B 1 131 ? 11.773 5.922 -7.695 1 91.56 131 PRO B N 1
ATOM 3581 C CA . PRO B 1 131 ? 11.438 4.516 -7.457 1 91.56 131 PRO B CA 1
ATOM 3582 C C . PRO B 1 131 ? 10.195 4.344 -6.586 1 91.56 131 PRO B C 1
ATOM 3584 O O . PRO B 1 131 ? 9.508 3.322 -6.68 1 91.56 131 PRO B O 1
ATOM 3587 N N . SER B 1 132 ? 9.984 5.316 -5.73 1 88.88 132 SER B N 1
ATOM 3588 C CA . SER B 1 132 ? 8.836 5.223 -4.84 1 88.88 132 SER B CA 1
ATOM 3589 C C . SER B 1 132 ? 7.523 5.293 -5.617 1 88.88 132 SER B C 1
ATOM 3591 O O . SER B 1 132 ? 6.465 4.941 -5.094 1 88.88 132 SER B O 1
ATOM 3593 N N . LEU B 1 133 ? 7.613 5.668 -6.859 1 84.75 133 LEU B N 1
ATOM 3594 C CA . LEU B 1 133 ? 6.426 5.801 -7.695 1 84.75 133 LEU B CA 1
ATOM 3595 C C . LEU B 1 133 ? 6.137 4.5 -8.438 1 84.75 133 LEU B C 1
ATOM 3597 O O . LEU B 1 133 ? 5.07 4.348 -9.039 1 84.75 133 LEU B O 1
ATOM 3601 N N . ALA B 1 134 ? 7.059 3.625 -8.391 1 88.69 134 ALA B N 1
ATOM 3602 C CA . ALA B 1 134 ? 6.875 2.344 -9.07 1 88.69 134 ALA B CA 1
ATOM 3603 C C . ALA B 1 134 ? 5.879 1.464 -8.32 1 88.69 134 ALA B C 1
ATOM 3605 O O . ALA B 1 134 ? 5.988 1.293 -7.105 1 88.69 134 ALA B O 1
ATOM 3606 N N . PRO B 1 135 ? 4.871 0.963 -9.07 1 89.38 135 PRO B N 1
ATOM 3607 C CA . PRO B 1 135 ? 3.996 -0.01 -8.414 1 89.38 135 PRO B CA 1
ATOM 3608 C C . PRO B 1 135 ? 4.758 -1.213 -7.863 1 89.38 135 PRO B C 1
ATOM 3610 O O . PRO B 1 135 ? 5.723 -1.672 -8.477 1 89.38 135 PRO B O 1
ATOM 3613 N N . PRO B 1 136 ? 4.316 -1.691 -6.77 1 92.06 136 PRO B N 1
ATOM 3614 C CA . PRO B 1 136 ? 5.047 -2.762 -6.086 1 92.06 136 PRO B CA 1
ATOM 3615 C C . PRO B 1 136 ? 5.277 -3.98 -6.977 1 92.06 136 PRO B C 1
ATOM 3617 O O . PRO B 1 136 ? 6.363 -4.562 -6.965 1 92.06 136 PRO B O 1
ATOM 3620 N N . ALA B 1 137 ? 4.285 -4.336 -7.727 1 90.31 137 ALA B N 1
ATOM 3621 C CA . ALA B 1 137 ? 4.438 -5.492 -8.609 1 90.31 137 ALA B CA 1
ATOM 3622 C C . ALA B 1 137 ? 5.508 -5.238 -9.664 1 90.31 137 ALA B C 1
ATOM 3624 O O . ALA B 1 137 ? 6.352 -6.102 -9.922 1 90.31 137 ALA B O 1
ATOM 3625 N N . ALA B 1 138 ? 5.488 -4.051 -10.211 1 91.69 138 ALA B N 1
ATOM 3626 C CA . ALA B 1 138 ? 6.457 -3.672 -11.234 1 91.69 138 ALA B CA 1
ATOM 3627 C C . ALA B 1 138 ? 7.855 -3.527 -10.641 1 91.69 138 ALA B C 1
ATOM 3629 O O . ALA B 1 138 ? 8.844 -3.916 -11.266 1 91.69 138 ALA B O 1
ATOM 3630 N N . ALA B 1 139 ? 7.863 -2.975 -9.484 1 94.75 139 ALA B N 1
ATOM 3631 C CA . ALA B 1 139 ? 9.148 -2.826 -8.812 1 94.75 139 ALA B CA 1
ATOM 3632 C C . ALA B 1 139 ? 9.781 -4.188 -8.531 1 94.75 139 ALA B C 1
ATOM 3634 O O . ALA B 1 139 ? 10.992 -4.359 -8.688 1 94.75 139 ALA B O 1
ATOM 3635 N N . THR B 1 140 ? 8.992 -5.109 -8.094 1 94.69 140 THR B N 1
ATOM 3636 C CA . THR B 1 140 ? 9.508 -6.441 -7.801 1 94.69 140 THR B CA 1
ATOM 3637 C C . THR B 1 140 ? 10.008 -7.121 -9.07 1 94.69 140 THR B C 1
ATOM 3639 O O . THR B 1 140 ? 11.039 -7.801 -9.047 1 94.69 140 THR B O 1
ATOM 3642 N N . LEU B 1 141 ? 9.328 -6.93 -10.164 1 92.56 141 LEU B N 1
ATOM 3643 C CA . LEU B 1 141 ? 9.773 -7.453 -11.445 1 92.56 141 LEU B CA 1
ATOM 3644 C C . LEU B 1 141 ? 11.164 -6.934 -11.797 1 92.56 141 LEU B C 1
ATOM 3646 O O . LEU B 1 141 ? 12.023 -7.703 -12.234 1 92.56 141 LEU B O 1
ATOM 3650 N N . ALA B 1 142 ? 11.352 -5.699 -11.586 1 93.56 142 ALA B N 1
ATOM 3651 C CA . ALA B 1 142 ? 12.641 -5.082 -11.875 1 93.56 142 ALA B CA 1
ATOM 3652 C C . ALA B 1 142 ? 13.766 -5.746 -11.078 1 93.56 142 ALA B C 1
ATOM 3654 O O . ALA B 1 142 ? 14.836 -6.02 -11.617 1 93.56 142 ALA B O 1
ATOM 3655 N N . PHE B 1 143 ? 13.5 -6.074 -9.898 1 95.69 143 PHE B N 1
ATOM 3656 C CA . PHE B 1 143 ? 14.547 -6.637 -9.055 1 95.69 143 PHE B CA 1
ATOM 3657 C C . PHE B 1 143 ? 14.742 -8.117 -9.352 1 95.69 143 PHE B C 1
ATOM 3659 O O . PHE B 1 143 ? 15.812 -8.672 -9.094 1 95.69 143 PHE B O 1
ATOM 3666 N N . VAL B 1 144 ? 13.703 -8.75 -9.82 1 92.88 144 VAL B N 1
ATOM 3667 C CA . VAL B 1 144 ? 13.867 -10.125 -10.273 1 92.88 144 VAL B CA 1
ATOM 3668 C C . VAL B 1 144 ? 14.836 -10.164 -11.453 1 92.88 144 VAL B C 1
ATOM 3670 O O . VAL B 1 144 ? 15.68 -11.062 -11.547 1 92.88 144 VAL B O 1
ATOM 3673 N N . PHE B 1 145 ? 14.797 -9.117 -12.266 1 91 145 PHE B N 1
ATOM 3674 C CA . PHE B 1 145 ? 15.734 -8.992 -13.375 1 91 145 PHE B CA 1
ATOM 3675 C C . PHE B 1 145 ? 17.141 -8.719 -12.867 1 91 145 PHE B C 1
ATOM 3677 O O . PHE B 1 145 ? 18.094 -9.383 -13.289 1 91 145 PHE B O 1
ATOM 3684 N N . LEU B 1 146 ? 17.203 -7.871 -12.008 1 92.62 146 LEU B N 1
ATOM 3685 C CA . LEU B 1 146 ? 18.5 -7.406 -11.523 1 92.62 146 LEU B CA 1
ATOM 3686 C C . LEU B 1 146 ? 19.234 -8.531 -10.805 1 92.62 146 LEU B C 1
ATOM 3688 O O . LEU B 1 146 ? 20.453 -8.664 -10.945 1 92.62 146 LEU B O 1
ATOM 3692 N N . PHE B 1 147 ? 18.469 -9.344 -10.094 1 94.06 147 PHE B N 1
ATOM 3693 C CA . PHE B 1 147 ? 19.078 -10.32 -9.203 1 94.06 147 PHE B CA 1
ATOM 3694 C C . PHE B 1 147 ? 19.062 -11.711 -9.82 1 94.06 147 PHE B C 1
ATOM 3696 O O . PHE B 1 147 ? 19.328 -12.703 -9.141 1 94.06 147 PHE B O 1
ATOM 3703 N N . ASN B 1 148 ? 18.688 -11.734 -11.094 1 91.88 148 ASN B N 1
ATOM 3704 C CA . ASN B 1 148 ? 18.812 -13.031 -11.758 1 91.88 148 ASN B CA 1
ATOM 3705 C C . ASN B 1 148 ? 20.234 -13.562 -11.672 1 91.88 148 ASN B C 1
ATOM 3707 O O . ASN B 1 148 ? 21.188 -12.867 -12.039 1 91.88 148 ASN B O 1
ATOM 3711 N N . PRO B 1 149 ? 20.359 -14.734 -11.188 1 91.88 149 PRO B N 1
ATOM 3712 C CA . PRO B 1 149 ? 21.719 -15.234 -10.93 1 91.88 149 PRO B CA 1
ATOM 3713 C C . PRO B 1 149 ? 22.516 -15.453 -12.219 1 91.88 149 PRO B C 1
ATOM 3715 O O . PRO B 1 149 ? 23.75 -15.344 -12.211 1 91.88 149 PRO B O 1
ATOM 3718 N N . GLU B 1 150 ? 21.906 -15.766 -13.266 1 89.56 150 GLU B N 1
ATOM 3719 C CA . GLU B 1 150 ? 22.594 -16.141 -14.492 1 89.56 150 GLU B CA 1
ATOM 3720 C C . GLU B 1 150 ? 22.781 -14.945 -15.422 1 89.56 150 GLU B C 1
ATOM 3722 O O . GLU B 1 150 ? 23.875 -14.703 -15.93 1 89.56 150 GLU B O 1
ATOM 3727 N N . TYR B 1 151 ? 21.75 -14.133 -15.578 1 87.81 151 TYR B N 1
ATOM 3728 C CA . TYR B 1 151 ? 21.797 -13.117 -16.625 1 87.81 151 TYR B CA 1
ATOM 3729 C C . TYR B 1 151 ? 21.656 -11.719 -16.031 1 87.81 151 TYR B C 1
ATOM 3731 O O . TYR B 1 151 ? 21.75 -10.719 -16.75 1 87.81 151 TYR B O 1
ATOM 3739 N N . GLY B 1 152 ? 21.469 -11.625 -14.734 1 90.06 152 GLY B N 1
ATOM 3740 C CA . GLY B 1 152 ? 21.266 -10.328 -14.109 1 90.06 152 GLY B CA 1
ATOM 3741 C C . GLY B 1 152 ? 22.531 -9.492 -14.039 1 90.06 152 GLY B C 1
ATOM 3742 O O . GLY B 1 152 ? 23.641 -10.031 -13.93 1 90.06 152 GLY B O 1
ATOM 3743 N N . PRO B 1 153 ? 22.391 -8.219 -14.078 1 89 153 PRO B N 1
ATOM 3744 C CA . PRO B 1 153 ? 23.562 -7.328 -14.07 1 89 153 PRO B CA 1
ATOM 3745 C C . PRO B 1 153 ? 24.281 -7.32 -12.734 1 89 153 PRO B C 1
ATOM 3747 O O . PRO B 1 153 ? 25.5 -7.07 -12.688 1 89 153 PRO B O 1
ATOM 3750 N N . VAL B 1 154 ? 23.641 -7.582 -11.648 1 92.31 154 VAL B N 1
ATOM 3751 C CA . VAL B 1 154 ? 24.266 -7.543 -10.328 1 92.31 154 VAL B CA 1
ATOM 3752 C C . VAL B 1 154 ? 25.297 -8.664 -10.219 1 92.31 154 VAL B C 1
ATOM 3754 O O . VAL B 1 154 ? 26.453 -8.422 -9.852 1 92.31 154 VAL B O 1
ATOM 3757 N N . ASN B 1 155 ? 24.844 -9.82 -10.547 1 93.81 155 ASN B N 1
ATOM 3758 C CA . ASN B 1 155 ? 25.766 -10.938 -10.477 1 93.81 155 ASN B CA 1
ATOM 3759 C C . ASN B 1 155 ? 26.859 -10.836 -11.547 1 93.81 155 ASN B C 1
ATOM 3761 O O . ASN B 1 155 ? 27.984 -11.281 -11.344 1 93.81 155 ASN B O 1
ATOM 3765 N N . ALA B 1 156 ? 26.547 -10.266 -12.719 1 91.19 156 ALA B N 1
ATOM 3766 C CA . ALA B 1 156 ? 27.562 -10.023 -13.734 1 91.19 156 ALA B CA 1
ATOM 3767 C C . ALA B 1 156 ? 28.672 -9.125 -13.195 1 91.19 156 ALA B C 1
ATOM 3769 O O . ALA B 1 156 ? 29.859 -9.406 -13.398 1 91.19 156 ALA B O 1
ATOM 3770 N N . PHE B 1 157 ? 28.312 -8.102 -12.547 1 90.56 157 PHE B N 1
ATOM 3771 C CA . PHE B 1 157 ? 29.266 -7.18 -11.961 1 90.56 157 PHE B CA 1
ATOM 3772 C C . PHE B 1 157 ? 30.062 -7.859 -10.859 1 90.56 157 PHE B C 1
ATOM 3774 O O . PHE B 1 157 ? 31.281 -7.699 -10.781 1 90.56 157 PHE B O 1
ATOM 3781 N N . LEU B 1 158 ? 29.375 -8.547 -9.969 1 93.38 158 LEU B N 1
ATOM 3782 C CA . LEU B 1 158 ? 30.047 -9.227 -8.867 1 93.38 158 LEU B CA 1
ATOM 3783 C C . LEU B 1 158 ? 31.062 -10.25 -9.391 1 93.38 158 LEU B C 1
ATOM 3785 O O . LEU B 1 158 ? 32.156 -10.367 -8.859 1 93.38 158 LEU B O 1
ATOM 3789 N N . ARG B 1 159 ? 30.672 -10.938 -10.398 1 94.38 159 ARG B N 1
ATOM 3790 C CA . ARG B 1 159 ? 31.578 -11.898 -11.016 1 94.38 159 ARG B CA 1
ATOM 3791 C C . ARG B 1 159 ? 32.812 -11.203 -11.578 1 94.38 159 ARG B C 1
ATOM 3793 O O . ARG B 1 159 ? 33.938 -11.734 -11.492 1 94.38 159 ARG B O 1
ATOM 3800 N N . ALA B 1 160 ? 32.625 -10.062 -12.172 1 93.75 160 ALA B N 1
ATOM 3801 C CA . ALA B 1 160 ? 33.75 -9.305 -12.758 1 93.75 160 ALA B CA 1
ATOM 3802 C C . ALA B 1 160 ? 34.781 -8.938 -11.695 1 93.75 160 ALA B C 1
ATOM 3804 O O . ALA B 1 160 ? 35.969 -8.805 -12 1 93.75 160 ALA B O 1
ATOM 3805 N N . VAL B 1 161 ? 34.344 -8.844 -10.469 1 93.88 161 VAL B N 1
ATOM 3806 C CA . VAL B 1 161 ? 35.281 -8.477 -9.422 1 93.88 161 VAL B CA 1
ATOM 3807 C C . VAL B 1 161 ? 35.625 -9.703 -8.578 1 93.88 161 VAL B C 1
ATOM 3809 O O . VAL B 1 161 ? 36.219 -9.578 -7.496 1 93.88 161 VAL B O 1
ATOM 3812 N N . GLY B 1 162 ? 35.188 -10.852 -8.906 1 94.5 162 GLY B N 1
ATOM 3813 C CA . GLY B 1 162 ? 35.594 -12.117 -8.312 1 94.5 162 GLY B CA 1
ATOM 3814 C C . GLY B 1 162 ? 34.719 -12.539 -7.156 1 94.5 162 GLY B C 1
ATOM 3815 O O . GLY B 1 162 ? 35.125 -13.367 -6.332 1 94.5 162 GLY B O 1
ATOM 3816 N N . ILE B 1 163 ? 33.562 -12.047 -7.047 1 94.88 163 ILE B N 1
ATOM 3817 C CA . ILE B 1 163 ? 32.656 -12.375 -5.957 1 94.88 163 ILE B CA 1
ATOM 3818 C C . ILE B 1 163 ? 31.484 -13.203 -6.492 1 94.88 163 ILE B C 1
ATOM 3820 O O . ILE B 1 163 ? 30.922 -12.875 -7.539 1 94.88 163 ILE B O 1
ATOM 3824 N N . ASP B 1 164 ? 31.219 -14.25 -5.816 1 94.19 164 ASP B N 1
ATOM 3825 C CA . ASP B 1 164 ? 30.031 -15.016 -6.141 1 94.19 164 ASP B CA 1
ATOM 3826 C C . ASP B 1 164 ? 28.766 -14.344 -5.574 1 94.19 164 ASP B C 1
ATOM 3828 O O . ASP B 1 164 ? 28.625 -14.227 -4.355 1 94.19 164 ASP B O 1
ATOM 3832 N N . GLY B 1 165 ? 27.891 -13.953 -6.363 1 93.44 165 GLY B N 1
ATOM 3833 C CA . GLY B 1 165 ? 26.719 -13.18 -5.973 1 93.44 165 GLY B CA 1
ATOM 3834 C C . GLY B 1 165 ? 25.641 -14.016 -5.324 1 93.44 165 GLY B C 1
ATOM 3835 O O . GLY B 1 165 ? 24.734 -13.477 -4.688 1 93.44 165 GLY B O 1
ATOM 3836 N N . GLY B 1 166 ? 25.656 -15.359 -5.57 1 94.12 166 GLY B N 1
ATOM 3837 C CA . GLY B 1 166 ? 24.625 -16.219 -5.008 1 94.12 166 GLY B CA 1
ATOM 3838 C C . GLY B 1 166 ? 23.359 -16.281 -5.844 1 94.12 166 GLY B C 1
ATOM 3839 O O . GLY B 1 166 ? 23.391 -15.969 -7.035 1 94.12 166 GLY B O 1
ATOM 3840 N N . LEU B 1 167 ? 22.219 -16.734 -5.203 1 94.69 167 LEU B N 1
ATOM 3841 C CA . LEU B 1 167 ? 21.016 -17 -5.969 1 94.69 167 LEU B CA 1
ATOM 3842 C C . LEU B 1 167 ? 19.922 -16 -5.629 1 94.69 167 LEU B C 1
ATOM 3844 O O . LEU B 1 167 ? 18.828 -16.047 -6.191 1 94.69 167 LEU B O 1
ATOM 3848 N N . TRP B 1 168 ? 20.141 -15.094 -4.691 1 95.75 168 TRP B N 1
ATOM 3849 C CA . TRP B 1 168 ? 19.25 -13.992 -4.348 1 95.75 168 TRP B CA 1
ATOM 3850 C C . TRP B 1 168 ? 17.844 -14.508 -4.055 1 95.75 168 TRP B C 1
ATOM 3852 O O . TRP B 1 168 ? 17.641 -15.258 -3.1 1 95.75 168 TRP B O 1
ATOM 3862 N N . PHE B 1 169 ? 16.828 -14.25 -4.891 1 93.81 169 PHE B N 1
ATOM 3863 C CA . PHE B 1 169 ? 15.453 -14.633 -4.621 1 93.81 169 PHE B CA 1
ATOM 3864 C C . PHE B 1 169 ? 15.289 -16.141 -4.645 1 93.81 169 PHE B C 1
ATOM 3866 O O . PHE B 1 169 ? 14.297 -16.688 -4.148 1 93.81 169 PHE B O 1
ATOM 3873 N N . ASN B 1 170 ? 16.25 -16.844 -5.191 1 92.19 170 ASN B N 1
ATOM 3874 C CA . ASN B 1 170 ? 16.156 -18.297 -5.332 1 92.19 170 ASN B CA 1
ATOM 3875 C C . ASN B 1 170 ? 16.828 -19.016 -4.164 1 92.19 170 ASN B C 1
ATOM 3877 O O . ASN B 1 170 ? 16.875 -20.25 -4.133 1 92.19 170 ASN B O 1
ATOM 3881 N N . ASP B 1 171 ? 17.344 -18.25 -3.277 1 94.88 171 ASP B N 1
ATOM 3882 C CA . ASP B 1 171 ? 18 -18.766 -2.082 1 94.88 171 ASP B CA 1
ATOM 3883 C C . ASP B 1 171 ? 17.234 -18.375 -0.82 1 94.88 171 ASP B C 1
ATOM 3885 O O . ASP B 1 171 ? 16.984 -17.188 -0.587 1 94.88 171 ASP B O 1
ATOM 3889 N N . PRO B 1 172 ? 16.906 -19.406 -0.023 1 94.75 172 PRO B N 1
ATOM 3890 C CA . PRO B 1 172 ? 16.125 -19.109 1.187 1 94.75 172 PRO B CA 1
ATOM 3891 C C . PRO B 1 172 ? 16.828 -18.109 2.104 1 94.75 172 PRO B C 1
ATOM 3893 O O . PRO B 1 172 ? 16.172 -17.312 2.779 1 94.75 172 PRO B O 1
ATOM 3896 N N . ALA B 1 173 ? 18.109 -18.109 2.115 1 95.5 173 ALA B N 1
ATOM 3897 C CA . ALA B 1 173 ? 18.859 -17.219 3.008 1 95.5 173 ALA B CA 1
ATOM 3898 C C . ALA B 1 173 ? 18.953 -15.812 2.439 1 95.5 173 ALA B C 1
ATOM 3900 O O . ALA B 1 173 ? 19.062 -14.836 3.189 1 95.5 173 ALA B O 1
ATOM 3901 N N . MET B 1 174 ? 18.812 -15.664 1.104 1 96.56 174 MET B N 1
ATOM 3902 C CA . MET B 1 174 ? 19.062 -14.367 0.475 1 96.56 174 MET B CA 1
ATOM 3903 C C . MET B 1 174 ? 17.75 -13.719 0.051 1 96.56 174 MET B C 1
ATOM 3905 O O . MET B 1 174 ? 17.719 -12.523 -0.263 1 96.56 174 MET B O 1
ATOM 3909 N N . SER B 1 175 ? 16.688 -14.5 0.052 1 96.62 175 SER B N 1
ATOM 3910 C CA . SER B 1 175 ? 15.422 -13.992 -0.482 1 96.62 175 SER B CA 1
ATOM 3911 C C . SER B 1 175 ? 14.922 -12.797 0.324 1 96.62 175 SER B C 1
ATOM 3913 O O . SER B 1 175 ? 14.555 -11.766 -0.245 1 96.62 175 SER B O 1
ATOM 3915 N N . LYS B 1 176 ? 14.898 -12.836 1.687 1 97.69 176 LYS B N 1
ATOM 3916 C CA . LYS B 1 176 ? 14.406 -11.742 2.518 1 97.69 176 LYS B CA 1
ATOM 3917 C C . LYS B 1 176 ? 15.328 -10.531 2.441 1 97.69 176 LYS B C 1
ATOM 3919 O O . LYS B 1 176 ? 14.867 -9.398 2.311 1 97.69 176 LYS B O 1
ATOM 3924 N N . PRO B 1 177 ? 16.656 -10.711 2.43 1 97.75 177 PRO B N 1
ATOM 3925 C CA . PRO B 1 177 ? 17.531 -9.57 2.199 1 97.75 177 PRO B CA 1
ATOM 3926 C C . PRO B 1 177 ? 17.312 -8.914 0.839 1 97.75 177 PRO B C 1
ATOM 3928 O O . PRO B 1 177 ? 17.391 -7.691 0.721 1 97.75 177 PRO B O 1
ATOM 3931 N N . ALA B 1 178 ? 17.078 -9.742 -0.155 1 97.44 178 ALA B N 1
ATOM 3932 C CA . ALA B 1 178 ? 16.797 -9.195 -1.48 1 97.44 178 ALA B CA 1
ATOM 3933 C C . ALA B 1 178 ? 15.523 -8.359 -1.468 1 97.44 178 ALA B C 1
ATOM 3935 O O . ALA B 1 178 ? 15.477 -7.285 -2.078 1 97.44 178 ALA B O 1
ATOM 3936 N N . LEU B 1 179 ? 14.5 -8.859 -0.778 1 97.75 179 LEU B N 1
ATOM 3937 C CA . LEU B 1 179 ? 13.266 -8.094 -0.606 1 97.75 179 LEU B CA 1
ATOM 3938 C C . LEU B 1 179 ? 13.539 -6.785 0.119 1 97.75 179 LEU B C 1
ATOM 3940 O O . LEU B 1 179 ? 12.945 -5.754 -0.211 1 97.75 179 LEU B O 1
ATOM 3944 N N . THR B 1 180 ? 14.43 -6.844 1.103 1 98.31 180 THR B N 1
ATOM 3945 C CA . THR B 1 180 ? 14.773 -5.656 1.875 1 98.31 180 THR B CA 1
ATOM 3946 C C . THR B 1 180 ? 15.438 -4.609 0.987 1 98.31 180 THR B C 1
ATOM 3948 O O . THR B 1 180 ? 15.117 -3.422 1.071 1 98.31 180 THR B O 1
ATOM 3951 N N . LEU B 1 181 ? 16.297 -5.023 0.096 1 97 181 LEU B N 1
ATOM 3952 C CA . LEU B 1 181 ? 16.953 -4.109 -0.838 1 97 181 LEU B CA 1
ATOM 3953 C C . LEU B 1 181 ? 15.93 -3.461 -1.763 1 97 181 LEU B C 1
ATOM 3955 O O . LEU B 1 181 ? 16.031 -2.273 -2.074 1 97 181 LEU B O 1
ATOM 3959 N N . LEU B 1 182 ? 14.984 -4.238 -2.199 1 97.12 182 LEU B N 1
ATOM 3960 C CA . LEU B 1 182 ? 13.898 -3.744 -3.039 1 97.12 182 LEU B CA 1
ATOM 3961 C C . LEU B 1 182 ? 13.133 -2.633 -2.336 1 97.12 182 LEU B C 1
ATOM 3963 O O . LEU B 1 182 ? 12.867 -1.584 -2.928 1 97.12 182 LEU B O 1
ATOM 3967 N N . VAL B 1 183 ? 12.82 -2.852 -1.073 1 97.44 183 VAL B N 1
ATOM 3968 C CA . VAL B 1 183 ? 12.062 -1.872 -0.307 1 97.44 183 VAL B CA 1
ATOM 3969 C C . VAL B 1 183 ? 12.898 -0.614 -0.096 1 97.44 183 VAL B C 1
ATOM 3971 O O . VAL B 1 183 ? 12.383 0.504 -0.176 1 97.44 183 VAL B O 1
ATOM 3974 N N . MET B 1 184 ? 14.156 -0.792 0.154 1 96.81 184 MET B N 1
ATOM 3975 C CA . MET B 1 184 ? 15.047 0.354 0.308 1 96.81 184 MET B CA 1
ATOM 3976 C C . MET B 1 184 ? 15.062 1.205 -0.958 1 96.81 184 MET B C 1
ATOM 3978 O O . MET B 1 184 ? 15.031 2.434 -0.885 1 96.81 184 MET B O 1
ATOM 3982 N N . TRP B 1 185 ? 15.086 0.533 -2.027 1 96.25 185 TRP B N 1
ATOM 3983 C CA . TRP B 1 185 ? 15.086 1.201 -3.326 1 96.25 185 TRP B CA 1
ATOM 3984 C C . TRP B 1 185 ? 13.844 2.072 -3.492 1 96.25 185 TRP B C 1
ATOM 3986 O O . TRP B 1 185 ? 13.922 3.18 -4.027 1 96.25 185 TRP B O 1
ATOM 3996 N N . GLY B 1 186 ? 12.719 1.659 -2.977 1 94.94 186 GLY B N 1
ATOM 3997 C CA . GLY B 1 186 ? 11.461 2.365 -3.131 1 94.94 186 GLY B CA 1
ATOM 3998 C C . GLY B 1 186 ? 11.125 3.26 -1.952 1 94.94 186 GLY B C 1
ATOM 3999 O O . GLY B 1 186 ? 9.984 3.691 -1.796 1 94.94 186 GLY B O 1
ATOM 4000 N N . SER B 1 187 ? 12.062 3.611 -1.101 1 96 187 SER B N 1
ATOM 4001 C CA . SER B 1 187 ? 11.766 4.32 0.141 1 96 187 SER B CA 1
ATOM 4002 C C . SER B 1 187 ? 12.031 5.816 -0.002 1 96 187 SER B C 1
ATOM 4004 O O . SER B 1 187 ? 12.438 6.473 0.956 1 96 187 SER B O 1
ATOM 4006 N N . GLY B 1 188 ? 11.781 6.348 -1.143 1 93.31 188 GLY B N 1
ATOM 4007 C CA . GLY B 1 188 ? 12.016 7.762 -1.385 1 93.31 188 GLY B CA 1
ATOM 4008 C C . GLY B 1 188 ? 11.156 8.672 -0.52 1 93.31 188 GLY B C 1
ATOM 4009 O O . GLY B 1 188 ? 11.602 9.75 -0.12 1 93.31 188 GLY B O 1
ATOM 4010 N N . GLU B 1 189 ? 9.961 8.281 -0.22 1 89.94 189 GLU B N 1
ATOM 4011 C CA . GLU B 1 189 ? 9.07 9.102 0.605 1 89.94 189 GLU B CA 1
ATOM 4012 C C . GLU B 1 189 ? 9.664 9.328 1.993 1 89.94 189 GLU B C 1
ATOM 4014 O O . GLU B 1 189 ? 9.664 10.453 2.5 1 89.94 189 GLU B O 1
ATOM 4019 N N . LEU B 1 190 ? 10.188 8.25 2.559 1 95.19 190 LEU B N 1
ATOM 4020 C CA . LEU B 1 190 ? 10.781 8.383 3.887 1 95.19 190 LEU B CA 1
ATOM 4021 C C . LEU B 1 190 ? 12.055 9.219 3.834 1 95.19 190 LEU B C 1
ATOM 4023 O O . LEU B 1 190 ? 12.305 10.031 4.73 1 95.19 190 LEU B O 1
ATOM 4027 N N . MET B 1 191 ? 12.805 9.086 2.779 1 95.12 191 MET B N 1
ATOM 4028 C CA . MET B 1 191 ? 14.023 9.867 2.605 1 95.12 191 MET B CA 1
ATOM 4029 C C . MET B 1 191 ? 13.719 11.359 2.578 1 95.12 191 MET B C 1
ATOM 4031 O O . MET B 1 191 ? 14.398 12.148 3.24 1 95.12 191 MET B O 1
ATOM 4035 N N . ILE B 1 192 ? 12.75 11.695 1.905 1 91.75 192 ILE B N 1
ATOM 4036 C CA . ILE B 1 192 ? 12.398 13.102 1.754 1 91.75 192 ILE B CA 1
ATOM 4037 C C . ILE B 1 192 ? 11.844 13.641 3.07 1 91.75 192 ILE B C 1
ATOM 4039 O O . ILE B 1 192 ? 12.117 14.781 3.445 1 91.75 192 ILE B O 1
ATOM 4043 N N . ILE B 1 193 ? 11.094 12.812 3.736 1 91.19 193 ILE B N 1
ATOM 4044 C CA . ILE B 1 193 ? 10.547 13.219 5.027 1 91.19 193 ILE B CA 1
ATOM 4045 C C . ILE B 1 193 ? 11.688 13.484 6.008 1 91.19 193 ILE B C 1
ATOM 4047 O O . ILE B 1 193 ? 11.703 14.516 6.691 1 91.19 193 ILE B O 1
ATOM 4051 N N . ILE B 1 194 ? 12.641 12.656 6.039 1 96.31 194 ILE B N 1
ATOM 4052 C CA . ILE B 1 194 ? 13.781 12.812 6.941 1 96.31 194 ILE B CA 1
ATOM 4053 C C . ILE B 1 194 ? 14.633 14 6.5 1 96.31 194 ILE B C 1
ATOM 4055 O O . ILE B 1 194 ? 15.125 14.758 7.332 1 96.31 194 ILE B O 1
ATOM 4059 N N . LEU B 1 195 ? 14.789 14.172 5.219 1 94.5 195 LEU B N 1
ATOM 4060 C CA . LEU B 1 195 ? 15.539 15.305 4.691 1 94.5 195 LEU B CA 1
ATOM 4061 C C . LEU B 1 195 ? 14.922 16.625 5.148 1 94.5 195 LEU B C 1
ATOM 4063 O O . LEU B 1 195 ? 15.641 17.531 5.594 1 94.5 195 LEU B O 1
ATOM 4067 N N . ALA B 1 196 ? 13.625 16.703 5.047 1 91.31 196 ALA B N 1
ATOM 4068 C CA . ALA B 1 196 ? 12.93 17.906 5.48 1 91.31 196 ALA B CA 1
ATOM 4069 C C . ALA B 1 196 ? 13.18 18.188 6.961 1 91.31 196 ALA B C 1
ATOM 4071 O O . ALA B 1 196 ? 13.398 19.328 7.359 1 91.31 196 ALA B O 1
ATOM 4072 N N . ALA B 1 197 ? 13.117 17.141 7.703 1 93.69 197 ALA B N 1
ATOM 4073 C CA . ALA B 1 197 ? 13.367 17.281 9.133 1 93.69 197 ALA B CA 1
ATOM 4074 C C . ALA B 1 197 ? 14.797 17.734 9.398 1 93.69 197 ALA B C 1
ATOM 4076 O O . ALA B 1 197 ? 15.039 18.562 10.281 1 93.69 197 ALA B O 1
ATOM 4077 N N . LEU B 1 198 ? 15.734 17.234 8.695 1 94.81 198 LEU B N 1
ATOM 4078 C CA . LEU B 1 198 ? 17.141 17.609 8.844 1 94.81 198 LEU B CA 1
ATOM 4079 C C . LEU B 1 198 ? 17.344 19.078 8.5 1 94.81 198 LEU B C 1
ATOM 4081 O O . LEU B 1 198 ? 18.094 19.781 9.188 1 94.81 198 LEU B O 1
ATOM 4085 N N . LEU B 1 199 ? 16.703 19.484 7.48 1 91.88 199 LEU B N 1
ATOM 4086 C CA . LEU B 1 199 ? 16.859 20.859 7.012 1 91.88 199 LEU B CA 1
ATOM 4087 C C . LEU B 1 199 ? 16.188 21.844 7.965 1 91.88 199 LEU B C 1
ATOM 4089 O O . LEU B 1 199 ? 16.5 23.031 7.965 1 91.88 199 LEU B O 1
ATOM 4093 N N . ASP B 1 200 ? 15.305 21.281 8.758 1 91.56 200 ASP B N 1
ATOM 4094 C CA . ASP B 1 200 ? 14.555 22.125 9.68 1 91.56 200 ASP B CA 1
ATOM 4095 C C . ASP B 1 200 ? 15.32 22.344 10.977 1 91.56 200 ASP B C 1
ATOM 4097 O O . ASP B 1 200 ? 14.953 23.188 11.797 1 91.56 200 ASP B O 1
ATOM 4101 N N . VAL B 1 201 ? 16.391 21.656 11.172 1 91.94 201 VAL B N 1
ATOM 4102 C CA . VAL B 1 201 ? 17.203 21.859 12.375 1 91.94 201 VAL B CA 1
ATOM 4103 C C . VAL B 1 201 ? 17.906 23.203 12.305 1 91.94 201 VAL B C 1
ATOM 4105 O O . VAL B 1 201 ? 18.641 23.484 11.367 1 91.94 201 VAL B O 1
ATOM 4108 N N . PRO B 1 202 ? 17.641 24.031 13.266 1 92.75 202 PRO B N 1
ATOM 4109 C CA . PRO B 1 202 ? 18.25 25.359 13.242 1 92.75 202 PRO B CA 1
ATOM 4110 C C . PRO B 1 202 ? 19.781 25.312 13.211 1 92.75 202 PRO B C 1
ATOM 4112 O O . PRO B 1 202 ? 20.391 24.562 13.969 1 92.75 202 PRO B O 1
ATOM 4115 N N . GLN B 1 203 ? 20.281 26.125 12.43 1 90.38 203 GLN B N 1
ATOM 4116 C CA . GLN B 1 203 ? 21.734 26.172 12.266 1 90.38 203 GLN B CA 1
ATOM 4117 C C . GLN B 1 203 ? 22.406 26.641 13.555 1 90.38 203 GLN B C 1
ATOM 4119 O O . GLN B 1 203 ? 23.547 26.266 13.82 1 90.38 203 GLN B O 1
ATOM 4124 N N . GLU B 1 204 ? 21.672 27.328 14.273 1 92.38 204 GLU B N 1
ATOM 4125 C CA . GLU B 1 204 ? 22.203 27.859 15.531 1 92.38 204 GLU B CA 1
ATOM 4126 C C . GLU B 1 204 ? 22.594 26.734 16.484 1 92.38 204 GLU B C 1
ATOM 4128 O O . GLU B 1 204 ? 23.547 26.875 17.25 1 92.38 204 GLU B O 1
ATOM 4133 N N . GLN B 1 205 ? 21.891 25.688 16.375 1 92 205 GLN B N 1
ATOM 4134 C CA . GLN B 1 205 ? 22.203 24.547 17.234 1 92 205 GLN B CA 1
ATOM 4135 C C . GLN B 1 205 ? 23.547 23.922 16.859 1 92 205 GLN B C 1
ATOM 4137 O O . GLN B 1 205 ? 24.312 23.5 17.719 1 92 205 GLN B O 1
ATOM 4142 N N . TYR B 1 206 ? 23.828 23.938 15.648 1 89.88 206 TYR B N 1
ATOM 4143 C CA . TYR B 1 206 ? 25.094 23.391 15.188 1 89.88 206 TYR B CA 1
ATOM 4144 C C . TYR B 1 206 ? 26.25 24.312 15.547 1 89.88 206 TYR B C 1
ATOM 4146 O O . TYR B 1 206 ? 27.328 23.859 15.953 1 89.88 206 TYR B O 1
ATOM 4154 N N . GLU B 1 207 ? 26 25.578 15.445 1 91.56 207 GLU B N 1
ATOM 4155 C CA . GLU B 1 207 ? 27 26.578 15.773 1 91.56 207 GLU B CA 1
ATOM 4156 C C . GLU B 1 207 ? 27.344 26.562 17.266 1 91.56 207 GLU B C 1
ATOM 4158 O O . GLU B 1 207 ? 28.5 26.656 17.641 1 91.56 207 GLU B O 1
ATOM 4163 N N . ALA B 1 208 ? 26.328 26.438 18 1 92.94 208 ALA B N 1
ATOM 4164 C CA . ALA B 1 208 ? 26.516 26.359 19.438 1 92.94 208 ALA B CA 1
ATOM 4165 C C . ALA B 1 208 ? 27.344 25.141 19.812 1 92.94 208 ALA B C 1
ATOM 4167 O O . ALA B 1 208 ? 28.234 25.219 20.672 1 92.94 208 ALA B O 1
ATOM 4168 N N . ALA B 1 209 ? 27.078 24.062 19.172 1 92.25 209 ALA B N 1
ATOM 4169 C CA . ALA B 1 209 ? 27.812 22.828 19.453 1 92.25 209 ALA B CA 1
ATOM 4170 C C . ALA B 1 209 ? 29.266 22.938 19 1 92.25 209 ALA B C 1
ATOM 4172 O O . ALA B 1 209 ? 30.172 22.406 19.641 1 92.25 209 ALA B O 1
ATOM 4173 N N . GLN B 1 210 ? 29.422 23.625 17.953 1 90.62 210 GLN B N 1
ATOM 4174 C CA . GLN B 1 210 ? 30.766 23.828 17.438 1 90.62 210 GLN B CA 1
ATOM 4175 C C . GLN B 1 210 ? 31.594 24.703 18.391 1 90.62 210 GLN B C 1
ATOM 4177 O O . GLN B 1 210 ? 32.781 24.453 18.578 1 90.62 210 GLN B O 1
ATOM 4182 N N . LEU B 1 211 ? 30.938 25.625 18.922 1 92.69 211 LEU B N 1
ATOM 4183 C CA . LEU B 1 211 ? 31.594 26.5 19.891 1 92.69 211 LEU B CA 1
ATOM 4184 C C . LEU B 1 211 ? 32.031 25.734 21.125 1 92.69 211 LEU B C 1
ATOM 4186 O O . LEU B 1 211 ? 33.031 26.047 21.734 1 92.69 211 LEU B O 1
ATOM 4190 N N . ASP B 1 212 ? 31.328 24.703 21.438 1 93.56 212 ASP B N 1
ATOM 4191 C CA . ASP B 1 212 ? 31.625 23.844 22.578 1 93.56 212 ASP B CA 1
ATOM 4192 C C . ASP B 1 212 ? 32.688 22.781 22.219 1 93.56 212 ASP B C 1
ATOM 4194 O O . ASP B 1 212 ? 33.031 21.938 23.047 1 93.56 212 ASP B O 1
ATOM 4198 N N . GLY B 1 213 ? 33.125 22.844 21 1 91.81 213 GLY B N 1
ATOM 4199 C CA . GLY B 1 213 ? 34.188 21.938 20.562 1 91.81 213 GLY B CA 1
ATOM 4200 C C . GLY B 1 213 ? 33.688 20.625 20.031 1 91.81 213 GLY B C 1
ATOM 4201 O O . GLY B 1 213 ? 34.438 19.672 19.875 1 91.81 213 GLY B O 1
ATOM 4202 N N . ALA B 1 214 ? 32.469 20.562 19.734 1 92.12 214 ALA B N 1
ATOM 4203 C CA . ALA B 1 214 ? 31.891 19.312 19.266 1 92.12 214 ALA B CA 1
ATOM 4204 C C . ALA B 1 214 ? 32.25 19.047 17.797 1 92.12 214 ALA B C 1
ATOM 4206 O O . ALA B 1 214 ? 32.031 19.906 16.938 1 92.12 214 ALA B O 1
ATOM 4207 N N . GLY B 1 215 ? 32.812 17.891 17.562 1 92.25 215 GLY B N 1
ATOM 4208 C CA . GLY B 1 215 ? 33.125 17.469 16.203 1 92.25 215 GLY B CA 1
ATOM 4209 C C . GLY B 1 215 ? 31.891 17.016 15.445 1 92.25 215 GLY B C 1
ATOM 4210 O O . GLY B 1 215 ? 30.766 17.078 15.969 1 92.25 215 GLY B O 1
ATOM 4211 N N . PRO B 1 216 ? 32.062 16.656 14.188 1 89.81 216 PRO B N 1
ATOM 4212 C CA . PRO B 1 216 ? 30.922 16.266 13.352 1 89.81 216 PRO B CA 1
ATOM 4213 C C . PRO B 1 216 ? 30.172 15.055 13.883 1 89.81 216 PRO B C 1
ATOM 4215 O O . PRO B 1 216 ? 28.938 15.008 13.82 1 89.81 216 PRO B O 1
ATOM 4218 N N . VAL B 1 217 ? 30.828 14.102 14.344 1 92.94 217 VAL B N 1
ATOM 4219 C CA . VAL B 1 217 ? 30.203 12.883 14.852 1 92.94 217 VAL B CA 1
ATOM 4220 C C . VAL B 1 217 ? 29.406 13.195 16.109 1 92.94 217 VAL B C 1
ATOM 4222 O O . VAL B 1 217 ? 28.297 12.695 16.297 1 92.94 217 VAL B O 1
ATOM 4225 N N . ARG B 1 218 ? 29.938 14.023 16.953 1 92.94 218 ARG B N 1
ATOM 4226 C CA . ARG B 1 218 ? 29.25 14.414 18.188 1 92.94 218 ARG B CA 1
ATOM 4227 C C . ARG B 1 218 ? 28.016 15.258 17.891 1 92.94 218 ARG B C 1
ATOM 4229 O O . ARG B 1 218 ? 26.984 15.125 18.547 1 92.94 218 ARG B O 1
ATOM 4236 N N . ARG B 1 219 ? 28.188 16.156 16.938 1 93.81 219 ARG B N 1
ATOM 4237 C CA . ARG B 1 219 ? 27.047 16.984 16.547 1 93.81 219 ARG B CA 1
ATOM 4238 C C . ARG B 1 219 ? 25.906 16.141 15.984 1 93.81 219 ARG B C 1
ATOM 4240 O O . ARG B 1 219 ? 24.734 16.422 16.234 1 93.81 219 ARG B O 1
ATOM 4247 N N . PHE B 1 220 ? 26.297 15.109 15.227 1 93.69 220 PHE B N 1
ATOM 4248 C CA . PHE B 1 220 ? 25.297 14.227 14.656 1 93.69 220 PHE B CA 1
ATOM 4249 C C . PHE B 1 220 ? 24.531 13.5 15.758 1 93.69 220 PHE B C 1
ATOM 4251 O O . PHE B 1 220 ? 23.297 13.477 15.75 1 93.69 220 PHE B O 1
ATOM 4258 N N . TRP B 1 221 ? 25.172 12.977 16.766 1 93.81 221 TRP B N 1
ATOM 4259 C CA . TRP B 1 221 ? 24.562 12.125 17.781 1 93.81 221 TRP B CA 1
ATOM 4260 C C . TRP B 1 221 ? 23.875 12.953 18.859 1 93.81 221 TRP B C 1
ATOM 4262 O O . TRP B 1 221 ? 22.891 12.508 19.453 1 93.81 221 TRP B O 1
ATOM 4272 N N . HIS B 1 222 ? 24.281 14.242 19.031 1 93.56 222 HIS B N 1
ATOM 4273 C CA . HIS B 1 222 ? 23.781 14.984 20.172 1 93.56 222 HIS B CA 1
ATOM 4274 C C . HIS B 1 222 ? 22.938 16.172 19.719 1 93.56 222 HIS B C 1
ATOM 4276 O O . HIS B 1 222 ? 22.203 16.766 20.531 1 93.56 222 HIS B O 1
ATOM 4282 N N . VAL B 1 223 ? 22.984 16.531 18.516 1 93.62 223 VAL B N 1
ATOM 4283 C CA . VAL B 1 223 ? 22.188 17.641 18.031 1 93.62 223 VAL B CA 1
ATOM 4284 C C . VAL B 1 223 ? 21.219 17.156 16.953 1 93.62 223 VAL B C 1
ATOM 4286 O O . VAL B 1 223 ? 20 17.188 17.141 1 93.62 223 VAL B O 1
ATOM 4289 N N . THR B 1 224 ? 21.734 16.562 15.898 1 94.31 224 THR B N 1
ATOM 4290 C CA . THR B 1 224 ? 20.938 16.188 14.742 1 94.31 224 THR B CA 1
ATOM 4291 C C . THR B 1 224 ? 19.922 15.102 15.109 1 94.31 224 THR B C 1
ATOM 4293 O O . THR B 1 224 ? 18.719 15.297 14.953 1 94.31 224 THR B O 1
ATOM 4296 N N . LEU B 1 225 ? 20.375 14 15.617 1 94.94 225 LEU B N 1
ATOM 4297 C CA . LEU B 1 225 ? 19.547 12.828 15.852 1 94.94 225 LEU B CA 1
ATOM 4298 C C . LEU B 1 225 ? 18.453 13.133 16.875 1 94.94 225 LEU B C 1
ATOM 4300 O O . LEU B 1 225 ? 17.281 12.82 16.656 1 94.94 225 LEU B O 1
ATOM 4304 N N . PRO B 1 226 ? 18.828 13.797 17.953 1 93.88 226 PRO B N 1
ATOM 4305 C CA . PRO B 1 226 ? 17.766 14.141 18.906 1 93.88 226 PRO B CA 1
ATOM 4306 C C . PRO B 1 226 ? 16.75 15.125 18.328 1 93.88 226 PRO B C 1
ATOM 4308 O O . PRO B 1 226 ? 15.562 15.047 18.656 1 93.88 226 PRO B O 1
ATOM 4311 N N . SER B 1 227 ? 17.203 16.031 17.516 1 93.88 227 SER B N 1
ATOM 4312 C CA . SER B 1 227 ? 16.312 17.047 16.969 1 93.88 227 SER B CA 1
ATOM 4313 C C . SER B 1 227 ? 15.297 16.422 16.016 1 93.88 227 SER B C 1
ATOM 4315 O O . SER B 1 227 ? 14.156 16.891 15.922 1 93.88 227 SER B O 1
ATOM 4317 N N . ILE B 1 228 ? 15.656 15.344 15.359 1 95.31 228 ILE B N 1
ATOM 4318 C CA . ILE B 1 228 ? 14.75 14.789 14.359 1 95.31 228 ILE B CA 1
ATOM 4319 C C . ILE B 1 228 ? 14.164 13.477 14.875 1 95.31 228 ILE B C 1
ATOM 4321 O O . ILE B 1 228 ? 13.547 12.719 14.117 1 95.31 228 ILE B O 1
ATOM 4325 N N . SER B 1 229 ? 14.328 13.172 16.125 1 94.25 229 SER B N 1
ATOM 4326 C CA . SER B 1 229 ? 13.938 11.898 16.719 1 94.25 229 SER B CA 1
ATOM 4327 C C . SER B 1 229 ? 12.453 11.625 16.516 1 94.25 229 SER B C 1
ATOM 4329 O O . SER B 1 229 ? 12.055 10.484 16.281 1 94.25 229 SER B O 1
ATOM 4331 N N . PRO B 1 230 ? 11.609 12.57 16.609 1 91.44 230 PRO B N 1
ATOM 4332 C CA . PRO B 1 230 ? 10.203 12.266 16.359 1 91.44 230 PRO B CA 1
ATOM 4333 C C . PRO B 1 230 ? 9.945 11.789 14.938 1 91.44 230 PRO B C 1
ATOM 4335 O O . PRO B 1 230 ? 9.117 10.898 14.719 1 91.44 230 PRO B O 1
ATOM 4338 N N . VAL B 1 231 ? 10.617 12.375 14.023 1 92.88 231 VAL B N 1
ATOM 4339 C CA . VAL B 1 231 ? 10.461 11.992 12.625 1 92.88 231 VAL B CA 1
ATOM 4340 C C . VAL B 1 231 ? 11.031 10.594 12.406 1 92.88 231 VAL B C 1
ATOM 4342 O O . VAL B 1 231 ? 10.477 9.805 11.641 1 92.88 231 VAL B O 1
ATOM 4345 N N . LEU B 1 232 ? 12.133 10.281 13.047 1 95.69 232 LEU B N 1
ATOM 4346 C CA . LEU B 1 232 ? 12.711 8.945 12.945 1 95.69 232 LEU B CA 1
ATOM 4347 C C . LEU B 1 232 ? 11.781 7.895 13.539 1 95.69 232 LEU B C 1
ATOM 4349 O O . LEU B 1 232 ? 11.656 6.793 13 1 95.69 232 LEU B O 1
ATOM 4353 N N . LEU B 1 233 ? 11.188 8.25 14.664 1 93.12 233 LEU B N 1
ATOM 4354 C CA . LEU B 1 233 ? 10.227 7.328 15.258 1 93.12 233 LEU B CA 1
ATOM 4355 C C . LEU B 1 233 ? 9.055 7.078 14.32 1 93.12 233 LEU B C 1
ATOM 4357 O O . LEU B 1 233 ? 8.57 5.949 14.211 1 93.12 233 LEU B O 1
ATOM 4361 N N . PHE B 1 234 ? 8.594 8.125 13.688 1 90.25 234 PHE B N 1
ATOM 4362 C CA . PHE B 1 234 ? 7.578 7.973 12.656 1 90.25 234 PHE B CA 1
ATOM 4363 C C . PHE B 1 234 ? 8.039 6.988 11.586 1 90.25 234 PHE B C 1
ATOM 4365 O O . PHE B 1 234 ? 7.277 6.105 11.18 1 90.25 234 PHE B O 1
ATOM 4372 N N . GLY B 1 235 ? 9.242 7.164 11.133 1 95.19 235 GLY B N 1
ATOM 4373 C CA . GLY B 1 235 ? 9.805 6.273 10.125 1 95.19 235 GLY B CA 1
ATOM 4374 C C . GLY B 1 235 ? 9.852 4.824 10.578 1 95.19 235 GLY B C 1
ATOM 4375 O O . GLY B 1 235 ? 9.531 3.918 9.805 1 95.19 235 GLY B O 1
ATOM 4376 N N . VAL B 1 236 ? 10.227 4.645 11.812 1 96.31 236 VAL B N 1
ATOM 4377 C CA . VAL B 1 236 ? 10.344 3.301 12.367 1 96.31 236 VAL B CA 1
ATOM 4378 C C . VAL B 1 236 ? 8.961 2.648 12.43 1 96.31 236 VAL B C 1
ATOM 4380 O O . VAL B 1 236 ? 8.773 1.533 11.938 1 96.31 236 VAL B O 1
ATOM 4383 N N . VAL B 1 237 ? 8 3.334 12.961 1 93.38 237 VAL B N 1
ATOM 4384 C CA . VAL B 1 237 ? 6.664 2.771 13.141 1 93.38 237 VAL B CA 1
ATOM 4385 C C . VAL B 1 237 ? 6.008 2.559 11.773 1 93.38 237 VAL B C 1
ATOM 4387 O O . VAL B 1 237 ? 5.387 1.52 11.531 1 93.38 237 VAL B O 1
ATOM 4390 N N . ASN B 1 238 ? 6.125 3.557 10.922 1 91.75 238 ASN B N 1
ATOM 4391 C CA . ASN B 1 238 ? 5.598 3.43 9.57 1 91.75 238 ASN B CA 1
ATOM 4392 C C . ASN B 1 238 ? 6.176 2.213 8.852 1 91.75 238 ASN B C 1
ATOM 4394 O O . ASN B 1 238 ? 5.457 1.495 8.156 1 91.75 238 ASN B O 1
ATOM 4398 N N . SER B 1 239 ? 7.461 1.959 9.023 1 96.81 239 SER B N 1
ATOM 4399 C CA . SER B 1 239 ? 8.133 0.825 8.398 1 96.81 239 SER B CA 1
ATOM 4400 C C . SER B 1 239 ? 7.656 -0.497 8.992 1 96.81 239 SER B C 1
ATOM 4402 O O . SER B 1 239 ? 7.52 -1.492 8.281 1 96.81 239 SER B O 1
ATOM 4404 N N . MET B 1 240 ? 7.426 -0.459 10.266 1 95.62 240 MET B N 1
ATOM 4405 C CA . MET B 1 240 ? 6.945 -1.671 10.922 1 95.62 240 MET B CA 1
ATOM 4406 C C . MET B 1 240 ? 5.551 -2.041 10.43 1 95.62 240 MET B C 1
ATOM 4408 O O . MET B 1 240 ? 5.273 -3.213 10.164 1 95.62 240 MET B O 1
ATOM 4412 N N . ILE B 1 241 ? 4.711 -1.074 10.344 1 92.12 241 ILE B N 1
ATOM 4413 C CA . ILE B 1 241 ? 3.359 -1.312 9.844 1 92.12 241 ILE B CA 1
ATOM 4414 C C . ILE B 1 241 ? 3.42 -1.82 8.406 1 92.12 241 ILE B C 1
ATOM 4416 O O . ILE B 1 241 ? 2.729 -2.775 8.047 1 92.12 241 ILE B O 1
ATOM 4420 N N . PHE B 1 242 ? 4.254 -1.204 7.617 1 93.31 242 PHE B N 1
ATOM 4421 C CA . PHE B 1 242 ? 4.457 -1.611 6.23 1 93.31 242 PHE B CA 1
ATOM 4422 C C . PHE B 1 242 ? 4.895 -3.07 6.156 1 93.31 242 PHE B C 1
ATOM 4424 O O . PHE B 1 242 ? 4.352 -3.844 5.359 1 93.31 242 PHE B O 1
ATOM 4431 N N . ALA B 1 243 ? 5.832 -3.469 6.984 1 96.38 243 ALA B N 1
ATOM 4432 C CA . ALA B 1 243 ? 6.371 -4.824 6.984 1 96.38 243 ALA B CA 1
ATOM 4433 C C . ALA B 1 243 ? 5.32 -5.836 7.438 1 96.38 243 ALA B C 1
ATOM 4435 O O . ALA B 1 243 ? 5.289 -6.969 6.953 1 96.38 243 ALA B O 1
ATOM 4436 N N . LEU B 1 244 ? 4.484 -5.441 8.344 1 95.06 244 LEU B N 1
ATOM 4437 C CA . LEU B 1 244 ? 3.428 -6.316 8.836 1 95.06 244 LEU B CA 1
ATOM 4438 C C . LEU B 1 244 ? 2.438 -6.656 7.727 1 95.06 244 LEU B C 1
ATOM 4440 O O . LEU B 1 244 ? 1.804 -7.715 7.758 1 95.06 244 LEU B O 1
ATOM 4444 N N . GLN B 1 245 ? 2.334 -5.816 6.73 1 93.38 245 GLN B N 1
ATOM 4445 C CA . GLN B 1 245 ? 1.339 -5.984 5.676 1 93.38 245 GLN B CA 1
ATOM 4446 C C . GLN B 1 245 ? 1.99 -6.426 4.371 1 93.38 245 GLN B C 1
ATOM 4448 O O . GLN B 1 245 ? 1.381 -6.332 3.303 1 93.38 245 GLN B O 1
ATOM 4453 N N . PHE B 1 246 ? 3.211 -6.832 4.496 1 95.06 246 PHE B N 1
ATOM 4454 C CA . PHE B 1 246 ? 4.027 -7.176 3.336 1 95.06 246 PHE B CA 1
ATOM 4455 C C . PHE B 1 246 ? 3.428 -8.352 2.576 1 95.06 246 PHE B C 1
ATOM 4457 O O . PHE B 1 246 ? 3.395 -9.477 3.084 1 95.06 246 PHE B O 1
ATOM 4464 N N . PHE B 1 247 ? 2.932 -8.117 1.333 1 94.44 247 PHE B N 1
ATOM 4465 C CA . PHE B 1 247 ? 2.18 -9.141 0.614 1 94.44 247 PHE B CA 1
ATOM 4466 C C . PHE B 1 247 ? 2.6 -9.195 -0.851 1 94.44 247 PHE B C 1
ATOM 4468 O O . PHE B 1 247 ? 3.156 -10.195 -1.309 1 94.44 247 PHE B O 1
ATOM 4475 N N . THR B 1 248 ? 2.441 -8.086 -1.667 1 92.56 248 THR B N 1
ATOM 4476 C CA . THR B 1 248 ? 2.604 -8.055 -3.115 1 92.56 248 THR B CA 1
ATOM 4477 C C . THR B 1 248 ? 4.02 -8.469 -3.512 1 92.56 248 THR B C 1
ATOM 4479 O O . THR B 1 248 ? 4.199 -9.383 -4.316 1 92.56 248 THR B O 1
ATOM 4482 N N . GLN B 1 249 ? 4.953 -7.871 -2.889 1 94.69 249 GLN B N 1
ATOM 4483 C CA . GLN B 1 249 ? 6.34 -8.141 -3.252 1 94.69 249 GLN B CA 1
ATOM 4484 C C . GLN B 1 249 ? 6.734 -9.57 -2.893 1 94.69 249 GLN B C 1
ATOM 4486 O O . GLN B 1 249 ? 7.488 -10.219 -3.623 1 94.69 249 GLN B O 1
ATOM 4491 N N . ALA B 1 250 ? 6.195 -10.039 -1.791 1 94.69 250 ALA B N 1
ATOM 4492 C CA . ALA B 1 250 ? 6.496 -11.398 -1.353 1 94.69 250 ALA B CA 1
ATOM 4493 C C . ALA B 1 250 ? 5.93 -12.43 -2.328 1 94.69 250 ALA B C 1
ATOM 4495 O O . ALA B 1 250 ? 6.617 -13.383 -2.707 1 94.69 250 ALA B O 1
ATOM 4496 N N . ILE B 1 251 ? 4.719 -12.25 -2.783 1 91.19 251 ILE B N 1
ATOM 4497 C CA . ILE B 1 251 ? 4.078 -13.18 -3.705 1 91.19 251 ILE B CA 1
ATOM 4498 C C . ILE B 1 251 ? 4.801 -13.156 -5.051 1 91.19 251 ILE B C 1
ATOM 4500 O O . ILE B 1 251 ? 5.082 -14.211 -5.625 1 91.19 251 ILE B O 1
ATOM 4504 N N . VAL B 1 252 ? 5.133 -11.992 -5.492 1 90.81 252 VAL B N 1
ATOM 4505 C CA . VAL B 1 252 ? 5.75 -11.828 -6.805 1 90.81 252 VAL B CA 1
ATOM 4506 C C . VAL B 1 252 ? 7.156 -12.422 -6.789 1 90.81 252 VAL B C 1
ATOM 4508 O O . VAL B 1 252 ? 7.508 -13.234 -7.652 1 90.81 252 VAL B O 1
ATOM 4511 N N . ALA B 1 253 ? 7.93 -12.117 -5.793 1 91.31 253 ALA B N 1
ATOM 4512 C CA . ALA B 1 253 ? 9.289 -12.641 -5.684 1 91.31 253 ALA B CA 1
ATOM 4513 C C . ALA B 1 253 ? 9.273 -14.156 -5.5 1 91.31 253 ALA B C 1
ATOM 4515 O O . ALA B 1 253 ? 10.094 -14.867 -6.09 1 91.31 253 ALA B O 1
ATOM 4516 N N . GLY B 1 254 ? 8.375 -14.617 -4.688 1 90.19 254 GLY B N 1
ATOM 4517 C CA . GLY B 1 254 ? 8.25 -16.047 -4.469 1 90.19 254 GLY B CA 1
ATOM 4518 C C . GLY B 1 254 ? 7.906 -16.812 -5.73 1 90.19 254 GLY B C 1
ATOM 4519 O O . GLY B 1 254 ? 8.383 -17.938 -5.938 1 90.19 254 GLY B O 1
ATOM 4520 N N . SER B 1 255 ? 7.086 -16.203 -6.547 1 85.56 255 SER B N 1
ATOM 4521 C CA . SER B 1 255 ? 6.688 -16.828 -7.801 1 85.56 255 SER B CA 1
ATOM 4522 C C . SER B 1 255 ? 7.863 -16.938 -8.766 1 85.56 255 SER B C 1
ATOM 4524 O O . SER B 1 255 ? 7.973 -17.906 -9.516 1 85.56 255 SER B O 1
ATOM 4526 N N . ALA B 1 256 ? 8.672 -15.938 -8.75 1 82.25 256 ALA B N 1
ATOM 4527 C CA . ALA B 1 256 ? 9.867 -15.969 -9.586 1 82.25 256 ALA B CA 1
ATOM 4528 C C . ALA B 1 256 ? 10.781 -17.125 -9.195 1 82.25 256 ALA B C 1
ATOM 4530 O O . ALA B 1 256 ? 11.328 -17.812 -10.062 1 82.25 256 ALA B O 1
ATOM 4531 N N . ALA B 1 257 ? 10.867 -17.328 -7.922 1 80.44 257 ALA B N 1
ATOM 4532 C CA . ALA B 1 257 ? 11.711 -18.391 -7.402 1 80.44 257 ALA B CA 1
ATOM 4533 C C . ALA B 1 257 ? 11.102 -19.766 -7.699 1 80.44 257 ALA B C 1
ATOM 4535 O O . ALA B 1 257 ? 11.82 -20.719 -7.984 1 80.44 257 ALA B O 1
ATOM 4536 N N . ALA B 1 258 ? 9.781 -19.844 -7.602 1 75.69 258 ALA B N 1
ATOM 4537 C CA . ALA B 1 258 ? 9.078 -21.094 -7.848 1 75.69 258 ALA B CA 1
ATOM 4538 C C . ALA B 1 258 ? 9.211 -21.516 -9.312 1 75.69 258 ALA B C 1
ATOM 4540 O O . ALA B 1 258 ? 9.336 -22.703 -9.609 1 75.69 258 ALA B O 1
ATOM 4541 N N . GLY B 1 259 ? 8.906 -20.562 -10.172 1 64.62 259 GLY B N 1
ATOM 4542 C CA . GLY B 1 259 ? 9.062 -20.875 -11.586 1 64.62 259 GLY B CA 1
ATOM 4543 C C . GLY B 1 259 ? 10.445 -21.375 -11.938 1 64.62 259 GLY B C 1
ATOM 4544 O O . GLY B 1 259 ? 10.586 -22.266 -12.789 1 64.62 259 GLY B O 1
ATOM 4545 N N . ALA B 1 260 ? 11.312 -20.844 -11.289 1 52.06 260 ALA B N 1
ATOM 4546 C CA . ALA B 1 260 ? 12.672 -21.312 -11.516 1 52.06 260 ALA B CA 1
ATOM 4547 C C . ALA B 1 260 ? 12.836 -22.75 -11.055 1 52.06 260 ALA B C 1
ATOM 4549 O O . ALA B 1 260 ? 13.625 -23.516 -11.625 1 52.06 260 ALA B O 1
ATOM 4550 N N . ALA B 1 261 ? 12.016 -23.078 -9.992 1 47.53 261 ALA B N 1
ATOM 4551 C CA . ALA B 1 261 ? 12.109 -24.422 -9.461 1 47.53 261 ALA B CA 1
ATOM 4552 C C . ALA B 1 261 ? 11.188 -25.375 -10.227 1 47.53 261 ALA B C 1
ATOM 4554 O O . ALA B 1 261 ? 11.5 -26.562 -10.383 1 47.53 261 ALA B O 1
ATOM 4555 N N . ASP B 1 262 ? 9.867 -25.016 -10.391 1 47.91 262 ASP B N 1
ATOM 4556 C CA . ASP B 1 262 ? 8.883 -25.922 -10.953 1 47.91 262 ASP B CA 1
ATOM 4557 C C . ASP B 1 262 ? 8.828 -25.797 -12.477 1 47.91 262 ASP B C 1
ATOM 4559 O O . ASP B 1 262 ? 8.289 -24.828 -13.008 1 47.91 262 ASP B O 1
ATOM 4563 N N . VAL B 1 263 ? 9.789 -26.25 -13.219 1 36.03 263 VAL B N 1
ATOM 4564 C CA . VAL B 1 263 ? 9.555 -26.484 -14.633 1 36.03 263 VAL B CA 1
ATOM 4565 C C . VAL B 1 263 ? 8.086 -26.844 -14.867 1 36.03 263 VAL B C 1
ATOM 4567 O O . VAL B 1 263 ? 7.605 -26.797 -16 1 36.03 263 VAL B O 1
ATOM 4570 N N . ALA B 1 264 ? 7.453 -27.656 -14.133 1 33.22 264 ALA B N 1
ATOM 4571 C CA . ALA B 1 264 ? 6.234 -28.391 -14.469 1 33.22 264 ALA B CA 1
ATOM 4572 C C . ALA B 1 264 ? 4.992 -27.578 -14.117 1 33.22 264 ALA B C 1
ATOM 4574 O O . ALA B 1 264 ? 3.867 -28.078 -14.219 1 33.22 264 ALA B O 1
ATOM 4575 N N . GLY B 1 265 ? 4.832 -26.234 -14.078 1 35.28 265 GLY B N 1
ATOM 4576 C CA . GLY B 1 265 ? 3.604 -25.469 -14.148 1 35.28 265 GLY B CA 1
ATOM 4577 C C . GLY B 1 265 ? 2.898 -25.344 -12.805 1 35.28 265 GLY B C 1
ATOM 4578 O O . GLY B 1 265 ? 1.736 -24.938 -12.742 1 35.28 265 GLY B O 1
ATOM 4579 N N . ASN B 1 266 ? 3.146 -26.078 -11.758 1 36.75 266 ASN B N 1
ATOM 4580 C CA . ASN B 1 266 ? 2.285 -26.156 -10.586 1 36.75 266 ASN B CA 1
ATOM 4581 C C . ASN B 1 266 ? 2.332 -24.859 -9.773 1 36.75 266 ASN B C 1
ATOM 4583 O O . ASN B 1 266 ? 3.381 -24.5 -9.234 1 36.75 266 ASN B O 1
ATOM 4587 N N . THR B 1 267 ? 1.68 -23.781 -10.102 1 45.16 267 THR B N 1
ATOM 4588 C CA . THR B 1 267 ? 1.315 -22.531 -9.438 1 45.16 267 THR B CA 1
ATOM 4589 C C . THR B 1 267 ? 1.343 -22.703 -7.922 1 45.16 267 THR B C 1
ATOM 4591 O O . THR B 1 267 ? 0.848 -21.844 -7.184 1 45.16 267 THR B O 1
ATOM 4594 N N . ARG B 1 268 ? 1.737 -23.891 -7.367 1 49.28 268 ARG B N 1
ATOM 4595 C CA . ARG B 1 268 ? 1.49 -24.391 -6.02 1 49.28 268 ARG B CA 1
ATOM 4596 C C . ARG B 1 268 ? 2.43 -23.75 -5.012 1 49.28 268 ARG B C 1
ATOM 4598 O O . ARG B 1 268 ? 2.178 -23.781 -3.805 1 49.28 268 ARG B O 1
ATOM 4605 N N . PHE B 1 269 ? 3.477 -22.969 -5.379 1 63 269 PHE B N 1
ATOM 4606 C CA . PHE B 1 269 ? 4.301 -22.859 -4.184 1 63 269 PHE B CA 1
ATOM 4607 C C . PHE B 1 269 ? 4.441 -21.391 -3.76 1 63 269 PHE B C 1
ATOM 4609 O O . PHE B 1 269 ? 5.418 -20.734 -4.121 1 63 269 PHE B O 1
ATOM 4616 N N . ILE B 1 270 ? 3.408 -20.922 -3.299 1 80.81 270 ILE B N 1
ATOM 4617 C CA . ILE B 1 270 ? 3.459 -19.641 -2.613 1 80.81 270 ILE B CA 1
ATOM 4618 C C . ILE B 1 270 ? 4.414 -19.734 -1.426 1 80.81 270 ILE B C 1
ATOM 4620 O O . ILE B 1 270 ? 4.395 -20.703 -0.672 1 80.81 270 ILE B O 1
ATOM 4624 N N . GLY B 1 271 ? 5.414 -18.766 -1.399 1 86.69 271 GLY B N 1
ATOM 4625 C CA . GLY B 1 271 ? 6.359 -18.688 -0.3 1 86.69 271 GLY B CA 1
ATOM 4626 C C . GLY B 1 271 ? 7.754 -19.172 -0.678 1 86.69 271 GLY B C 1
ATOM 4627 O O . GLY B 1 271 ? 8.648 -19.203 0.164 1 86.69 271 GLY B O 1
ATOM 4628 N N . ALA B 1 272 ? 7.965 -19.609 -1.952 1 87.62 272 ALA B N 1
ATOM 4629 C CA . ALA B 1 272 ? 9.273 -20.078 -2.406 1 87.62 272 ALA B CA 1
ATOM 4630 C C . ALA B 1 272 ? 10.32 -18.969 -2.273 1 87.62 272 ALA B C 1
ATOM 4632 O O . ALA B 1 272 ? 9.992 -17.781 -2.352 1 87.62 272 ALA B O 1
ATOM 4633 N N . PRO B 1 273 ? 11.609 -19.391 -2.012 1 91.19 273 PRO B N 1
ATOM 4634 C CA . PRO B 1 273 ? 12.109 -20.75 -1.879 1 91.19 273 PRO B CA 1
ATOM 4635 C C . PRO B 1 273 ? 11.969 -21.297 -0.459 1 91.19 273 PRO B C 1
ATOM 4637 O O . PRO B 1 273 ? 12.242 -20.594 0.51 1 91.19 273 PRO B O 1
ATOM 4640 N N . GLN B 1 274 ? 11.578 -22.5 -0.258 1 91.81 274 GLN B N 1
ATOM 4641 C CA . GLN B 1 274 ? 11.469 -23.188 1.021 1 91.81 274 GLN B CA 1
ATOM 4642 C C . GLN B 1 274 ? 10.719 -22.344 2.045 1 91.81 274 GLN B C 1
ATOM 4644 O O . GLN B 1 274 ? 11.188 -22.172 3.172 1 91.81 274 GLN B O 1
ATOM 4649 N N . ASN B 1 275 ? 9.711 -21.609 1.651 1 92.69 275 ASN B N 1
ATOM 4650 C CA . ASN B 1 275 ? 8.797 -20.828 2.475 1 92.69 275 ASN B CA 1
ATOM 4651 C C . ASN B 1 275 ? 9.484 -19.609 3.062 1 92.69 275 ASN B C 1
ATOM 4653 O O . ASN B 1 275 ? 9 -19.016 4.035 1 92.69 275 ASN B O 1
ATOM 4657 N N . SER B 1 276 ? 10.578 -19.203 2.48 1 94.75 276 SER B N 1
ATOM 4658 C CA . SER B 1 276 ? 11.328 -18.078 3.029 1 94.75 276 SER B CA 1
ATOM 4659 C C . SER B 1 276 ? 10.633 -16.766 2.738 1 94.75 276 SER B C 1
ATOM 4661 O O . SER B 1 276 ? 10.836 -15.773 3.449 1 94.75 276 SER B O 1
ATOM 4663 N N . THR B 1 277 ? 9.773 -16.703 1.718 1 94.62 277 THR B N 1
ATOM 4664 C CA . THR B 1 277 ? 9.07 -15.469 1.395 1 94.62 277 THR B CA 1
ATOM 4665 C C . THR B 1 277 ? 7.617 -15.539 1.856 1 94.62 277 THR B C 1
ATOM 4667 O O . THR B 1 277 ? 6.812 -14.672 1.52 1 94.62 277 THR B O 1
ATOM 4670 N N . LEU B 1 278 ? 7.34 -16.625 2.607 1 95.75 278 LEU B N 1
ATOM 4671 C CA . LEU B 1 278 ? 5.996 -16.781 3.15 1 95.75 278 LEU B CA 1
ATOM 4672 C C . LEU B 1 278 ? 5.77 -15.844 4.328 1 95.75 278 LEU B C 1
ATOM 4674 O O . LEU B 1 278 ? 6.129 -16.156 5.465 1 95.75 278 LEU B O 1
ATOM 4678 N N . THR B 1 279 ? 5.133 -14.742 4.047 1 96.94 279 THR B N 1
ATOM 4679 C CA . THR B 1 279 ? 4.793 -13.812 5.109 1 96.94 279 THR B CA 1
ATOM 4680 C C . THR B 1 279 ? 3.428 -14.141 5.707 1 96.94 279 THR B C 1
ATOM 4682 O O . THR B 1 279 ? 2.684 -14.953 5.152 1 96.94 279 THR B O 1
ATOM 4685 N N . TYR B 1 280 ? 3.135 -13.562 6.867 1 96.56 280 TYR B N 1
ATOM 4686 C CA . TYR B 1 280 ? 1.884 -13.812 7.574 1 96.56 280 TYR B CA 1
ATOM 4687 C C . TYR B 1 280 ? 0.684 -13.445 6.707 1 96.56 280 TYR B C 1
ATOM 4689 O O . TYR B 1 280 ? -0.253 -14.234 6.57 1 96.56 280 TYR B O 1
ATOM 4697 N N . PRO B 1 281 ? 0.676 -12.258 5.969 1 95.56 281 PRO B N 1
ATOM 4698 C CA . PRO B 1 281 ? -0.465 -11.945 5.1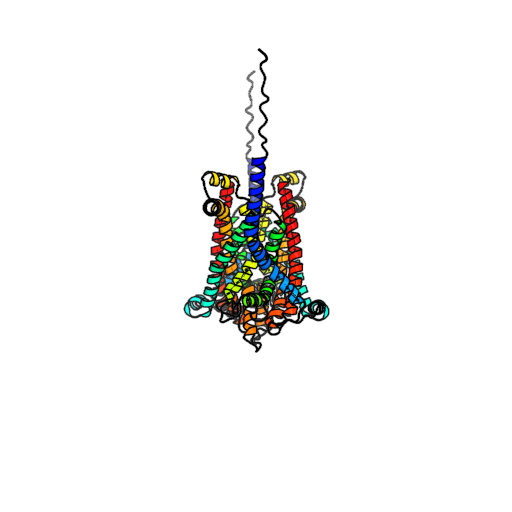05 1 95.56 281 PRO B CA 1
ATOM 4699 C C . PRO B 1 281 ? -0.601 -12.914 3.932 1 95.56 281 PRO B C 1
ATOM 4701 O O . PRO B 1 281 ? -1.717 -13.211 3.502 1 95.56 281 PRO B O 1
ATOM 4704 N N . VAL B 1 282 ? 0.512 -13.391 3.434 1 94.12 282 VAL B N 1
ATOM 4705 C CA . VAL B 1 282 ? 0.467 -14.359 2.344 1 94.12 282 VAL B CA 1
ATOM 4706 C C . VAL B 1 282 ? -0.144 -15.672 2.838 1 94.12 282 VAL B C 1
ATOM 4708 O O . VAL B 1 282 ? -0.975 -16.266 2.154 1 94.12 282 VAL B O 1
ATOM 4711 N N . TRP B 1 283 ? 0.264 -16.078 4.008 1 94.69 283 TRP B N 1
ATOM 4712 C CA . TRP B 1 283 ? -0.282 -17.312 4.559 1 94.69 283 TRP B CA 1
ATOM 4713 C C . TRP B 1 283 ? -1.768 -17.156 4.871 1 94.69 283 TRP B C 1
ATOM 4715 O O . TRP B 1 283 ? -2.549 -18.094 4.668 1 94.69 283 TRP B O 1
ATOM 4725 N N . LEU B 1 284 ? -2.105 -16.031 5.371 1 94.56 284 LEU B N 1
ATOM 4726 C CA . LEU B 1 284 ? -3.516 -15.719 5.57 1 94.56 284 LEU B CA 1
ATOM 4727 C C . LEU B 1 284 ? -4.297 -15.867 4.27 1 94.56 284 LEU B C 1
ATOM 4729 O O . LEU B 1 284 ? -5.379 -16.453 4.258 1 94.56 284 LEU B O 1
ATOM 4733 N N . TYR B 1 285 ? -3.756 -15.398 3.215 1 91.25 285 TYR B N 1
ATOM 4734 C CA . TYR B 1 285 ? -4.367 -15.484 1.894 1 91.25 285 TYR B CA 1
ATOM 4735 C C . TYR B 1 285 ? -4.512 -16.938 1.454 1 91.25 285 TYR B C 1
ATOM 4737 O O . TYR B 1 285 ? -5.566 -17.344 0.951 1 91.25 285 TYR B O 1
ATOM 4745 N N . VAL B 1 286 ? -3.473 -17.703 1.67 1 91.25 286 VAL B N 1
ATOM 4746 C CA . VAL B 1 286 ? -3.486 -19.109 1.269 1 91.25 286 VAL B CA 1
ATOM 4747 C C . VAL B 1 286 ? -4.551 -19.859 2.061 1 91.25 286 VAL B C 1
ATOM 4749 O O . VAL B 1 286 ? -5.367 -20.578 1.483 1 91.25 286 VAL B O 1
ATOM 4752 N N . GLN B 1 287 ? -4.586 -19.656 3.312 1 92.06 287 GLN B N 1
ATOM 4753 C CA . GLN B 1 287 ? -5.559 -20.328 4.164 1 92.06 287 GLN B CA 1
ATOM 4754 C C . GLN B 1 287 ? -6.984 -19.922 3.803 1 92.06 287 GLN B C 1
ATOM 4756 O O . GLN B 1 287 ? -7.875 -20.766 3.725 1 92.06 287 GLN B O 1
ATOM 4761 N N . GLY B 1 288 ? -7.18 -18.734 3.543 1 89.44 288 GLY B N 1
ATOM 4762 C CA . GLY B 1 288 ? -8.523 -18.234 3.301 1 89.44 288 GLY B CA 1
ATOM 4763 C C . GLY B 1 288 ? -9.016 -18.5 1.893 1 89.44 288 GLY B C 1
ATOM 4764 O O . GLY B 1 288 ? -10.188 -18.844 1.695 1 89.44 288 GLY B O 1
ATOM 4765 N N . PHE B 1 289 ? -8.133 -18.422 0.926 1 87.06 289 PHE B N 1
ATOM 4766 C CA . PHE B 1 289 ? -8.664 -18.328 -0.429 1 87.06 289 PHE B CA 1
ATOM 4767 C C . PHE B 1 289 ? -8.07 -19.406 -1.327 1 87.06 289 PHE B C 1
ATOM 4769 O O . PHE B 1 289 ? -8.438 -19.516 -2.498 1 87.06 289 PHE B O 1
ATOM 4776 N N . ARG B 1 290 ? -7.195 -20.141 -0.825 1 84 290 ARG B N 1
ATOM 4777 C CA . ARG B 1 290 ? -6.723 -21.328 -1.524 1 84 290 ARG B CA 1
ATOM 4778 C C . ARG B 1 290 ? -7.223 -22.594 -0.845 1 84 290 ARG B C 1
ATOM 4780 O O . ARG B 1 290 ? -7.742 -23.5 -1.507 1 84 290 ARG B O 1
ATOM 4787 N N . TYR B 1 291 ? -7.102 -22.594 0.491 1 87.94 291 TYR B N 1
ATOM 4788 C CA . TYR B 1 291 ? -7.535 -23.766 1.237 1 87.94 291 TYR B CA 1
ATOM 4789 C C . TYR B 1 291 ? -8.969 -23.609 1.733 1 87.94 291 TYR B C 1
ATOM 4791 O O . TYR B 1 291 ? -9.594 -24.578 2.166 1 87.94 291 TYR B O 1
ATOM 4799 N N . PHE B 1 292 ? -9.453 -22.391 1.773 1 89.25 292 PHE B N 1
ATOM 4800 C CA . PHE B 1 292 ? -10.82 -22.031 2.139 1 89.25 292 PHE B CA 1
ATOM 4801 C C . PHE B 1 292 ? -11.086 -22.344 3.605 1 89.25 292 PHE B C 1
ATOM 4803 O O . PHE B 1 292 ? -12.195 -22.734 3.971 1 89.25 292 PHE B O 1
ATOM 4810 N N . ASN B 1 293 ? -10.023 -22.391 4.367 1 92.69 293 ASN B N 1
ATOM 4811 C CA . ASN B 1 293 ? -10.164 -22.344 5.82 1 92.69 293 ASN B CA 1
ATOM 4812 C C . ASN B 1 293 ? -10.469 -20.938 6.312 1 92.69 293 ASN B C 1
ATOM 4814 O O . ASN B 1 293 ? -9.672 -20.344 7.039 1 92.69 293 ASN B O 1
ATOM 4818 N N . MET B 1 294 ? -11.656 -20.531 6.035 1 92.38 294 MET B N 1
ATOM 4819 C CA . MET B 1 294 ? -12.008 -19.125 6.203 1 92.38 294 MET B CA 1
ATOM 4820 C C . MET B 1 294 ? -12.086 -18.75 7.684 1 92.38 294 MET B C 1
ATOM 4822 O O . MET B 1 294 ? -11.703 -17.641 8.07 1 92.38 294 MET B O 1
ATOM 4826 N N . GLY B 1 295 ? -12.633 -19.562 8.453 1 95.62 295 GLY B N 1
ATOM 4827 C CA . GLY B 1 295 ? -12.641 -19.297 9.883 1 95.62 295 GLY B CA 1
ATOM 4828 C C . GLY B 1 295 ? -11.25 -19.109 10.461 1 95.62 295 GLY B C 1
ATOM 4829 O O . GLY B 1 295 ? -11.016 -18.188 11.234 1 95.62 295 GLY B O 1
ATOM 4830 N N . TYR B 1 296 ? -10.359 -20.016 10.094 1 95.69 296 TYR B N 1
ATOM 4831 C CA . TYR B 1 296 ? -8.977 -19.938 10.547 1 95.69 296 TYR B CA 1
ATOM 4832 C C . TYR B 1 296 ? -8.312 -18.672 10.016 1 95.69 296 TYR B C 1
ATOM 4834 O O . TYR B 1 296 ? -7.59 -17.984 10.742 1 95.69 296 TYR B O 1
ATOM 4842 N N . ALA B 1 297 ? -8.562 -18.344 8.766 1 95.81 297 ALA B N 1
ATOM 4843 C CA . ALA B 1 297 ? -8.031 -17.125 8.164 1 95.81 297 ALA B CA 1
ATOM 4844 C C . ALA B 1 297 ? -8.555 -15.891 8.891 1 95.81 297 ALA B C 1
ATOM 4846 O O . ALA B 1 297 ? -7.832 -14.898 9.031 1 95.81 297 ALA B O 1
ATOM 4847 N N . ALA B 1 298 ? -9.773 -15.953 9.297 1 96.88 298 ALA B N 1
ATOM 4848 C CA . ALA B 1 298 ? -10.344 -14.852 10.062 1 96.88 298 ALA B CA 1
ATOM 4849 C C . ALA B 1 298 ? -9.602 -14.656 11.383 1 96.88 298 ALA B C 1
ATOM 4851 O O . ALA B 1 298 ? -9.336 -13.523 11.797 1 96.88 298 ALA B O 1
ATOM 4852 N N . ALA B 1 299 ? -9.344 -15.734 12.023 1 97.38 299 ALA B N 1
ATOM 4853 C CA . ALA B 1 299 ? -8.57 -15.664 13.258 1 97.38 299 ALA B CA 1
ATOM 4854 C C . ALA B 1 299 ? -7.199 -15.039 13.016 1 97.38 299 ALA B C 1
ATOM 4856 O O . ALA B 1 299 ? -6.738 -14.203 13.797 1 97.38 299 ALA B O 1
ATOM 4857 N N . MET B 1 300 ? -6.562 -15.438 11.945 1 96.75 300 MET B N 1
ATOM 4858 C CA . MET B 1 300 ? -5.277 -14.859 11.57 1 96.75 300 MET B CA 1
ATOM 4859 C C . MET B 1 300 ? -5.414 -13.367 11.297 1 96.75 300 MET B C 1
ATOM 4861 O O . MET B 1 300 ? -4.547 -12.578 11.672 1 96.75 300 MET B O 1
ATOM 4865 N N . ALA B 1 301 ? -6.465 -13 10.633 1 96.44 301 ALA B N 1
ATOM 4866 C CA . ALA B 1 301 ? -6.723 -11.602 10.312 1 96.44 301 ALA B CA 1
ATOM 4867 C C . ALA B 1 301 ? -6.898 -10.773 11.578 1 96.44 301 ALA B C 1
ATOM 4869 O O . ALA B 1 301 ? -6.395 -9.648 11.672 1 96.44 301 ALA B O 1
ATOM 4870 N N . VAL B 1 302 ? -7.598 -11.312 12.516 1 96.12 302 VAL B N 1
ATOM 4871 C CA . VAL B 1 302 ? -7.836 -10.617 13.773 1 96.12 302 VAL B CA 1
ATOM 4872 C C . VAL B 1 302 ? -6.512 -10.359 14.484 1 96.12 302 VAL B C 1
ATOM 4874 O O . VAL B 1 302 ? -6.25 -9.25 14.945 1 96.12 302 VAL B O 1
ATOM 4877 N N . LEU B 1 303 ? -5.711 -11.367 14.539 1 95.75 303 LEU B N 1
ATOM 4878 C CA . LEU B 1 303 ? -4.414 -11.219 15.188 1 95.75 303 LEU B CA 1
ATOM 4879 C C . LEU B 1 303 ? -3.561 -10.18 14.461 1 95.75 303 LEU B C 1
ATOM 4881 O O . LEU B 1 303 ? -2.932 -9.336 15.094 1 95.75 303 LEU B O 1
ATOM 4885 N N . LEU B 1 304 ? -3.512 -10.305 13.148 1 94.62 304 LEU B N 1
ATOM 4886 C CA . LEU B 1 304 ? -2.756 -9.352 12.352 1 94.62 304 LEU B CA 1
ATOM 4887 C C . LEU B 1 304 ? -3.252 -7.93 12.586 1 94.62 304 LEU B C 1
ATOM 4889 O O . LEU B 1 304 ? -2.451 -7 12.703 1 94.62 304 LEU B O 1
ATOM 4893 N N . PHE B 1 305 ? -4.516 -7.746 12.648 1 92.88 305 PHE B N 1
ATOM 4894 C CA . PHE B 1 305 ? -5.121 -6.445 12.891 1 92.88 305 PHE B CA 1
ATOM 4895 C C . PHE B 1 305 ? -4.727 -5.902 14.258 1 92.88 305 PHE B C 1
ATOM 4897 O O . PHE B 1 305 ? -4.363 -4.734 14.391 1 92.88 305 PHE B O 1
ATOM 4904 N N . ILE B 1 306 ? -4.797 -6.68 15.266 1 93.69 306 ILE B N 1
ATOM 4905 C CA . ILE B 1 306 ? -4.484 -6.266 16.625 1 93.69 306 ILE B CA 1
ATOM 4906 C C . ILE B 1 306 ? -3.029 -5.812 16.719 1 93.69 306 ILE B C 1
ATOM 4908 O O . ILE B 1 306 ? -2.732 -4.758 17.281 1 93.69 306 ILE B O 1
ATOM 4912 N N . VAL B 1 307 ? -2.145 -6.555 16.094 1 93.56 307 VAL B N 1
ATOM 4913 C CA . VAL B 1 307 ? -0.726 -6.211 16.125 1 93.56 307 VAL B CA 1
ATOM 4914 C C . VAL B 1 307 ? -0.49 -4.922 15.344 1 93.56 307 VAL B C 1
ATOM 4916 O O . VAL B 1 307 ? 0.203 -4.02 15.82 1 93.56 307 VAL B O 1
ATOM 4919 N N . SER B 1 308 ? -1.1 -4.84 14.164 1 90.56 308 SER B N 1
ATOM 4920 C CA . SER B 1 308 ? -0.97 -3.639 13.352 1 90.56 308 SER B CA 1
ATOM 4921 C C . SER B 1 308 ? -1.539 -2.42 14.07 1 90.56 308 SER B C 1
ATOM 4923 O O . SER B 1 308 ? -0.949 -1.337 14.031 1 90.56 308 SER B O 1
ATOM 4925 N N . ALA B 1 309 ? -2.648 -2.623 14.719 1 88.88 309 ALA B N 1
ATOM 4926 C CA . ALA B 1 309 ? -3.277 -1.545 15.477 1 88.88 309 ALA B CA 1
ATOM 4927 C C . ALA B 1 309 ? -2.387 -1.094 16.625 1 88.88 309 ALA B C 1
ATOM 4929 O O . ALA B 1 309 ? -2.316 0.099 16.938 1 88.88 309 ALA B O 1
ATOM 4930 N N . GLY B 1 310 ? -1.753 -1.995 17.281 1 91.12 310 GLY B N 1
ATOM 4931 C CA . GLY B 1 310 ? -0.818 -1.658 18.344 1 91.12 310 GLY B CA 1
ATOM 4932 C C . GLY B 1 310 ? 0.306 -0.75 17.875 1 91.12 310 GLY B C 1
ATOM 4933 O O . GLY B 1 310 ? 0.59 0.267 18.516 1 91.12 310 GLY B O 1
ATOM 4934 N N . PHE B 1 311 ? 0.893 -1.038 16.75 1 87.94 311 PHE B N 1
ATOM 4935 C CA . PHE B 1 311 ? 1.961 -0.207 16.219 1 87.94 311 PHE B CA 1
ATOM 4936 C C . PHE B 1 311 ? 1.425 1.153 15.789 1 87.94 311 PHE B C 1
ATOM 4938 O O . PHE B 1 311 ? 2.092 2.174 15.969 1 87.94 311 PHE B O 1
ATOM 4945 N N . THR B 1 312 ? 0.308 1.133 15.258 1 81.62 312 THR B N 1
ATOM 4946 C CA . THR B 1 312 ? -0.299 2.395 14.844 1 81.62 312 THR B CA 1
ATOM 4947 C C . THR B 1 312 ? -0.588 3.275 16.062 1 81.62 312 THR B C 1
ATOM 4949 O O . THR B 1 312 ? -0.389 4.492 16.016 1 81.62 312 THR B O 1
ATOM 4952 N N . TRP B 1 313 ? -1.07 2.633 17.094 1 85.12 313 TRP B N 1
ATOM 4953 C CA . TRP B 1 313 ? -1.345 3.357 18.328 1 85.12 313 TRP B CA 1
ATOM 4954 C C . TRP B 1 313 ? -0.084 4.039 18.844 1 85.12 313 TRP B C 1
ATOM 4956 O O . TRP B 1 313 ? -0.127 5.195 19.266 1 85.12 313 TRP B O 1
ATOM 4966 N N . ILE B 1 314 ? 0.944 3.4 18.766 1 85.69 314 ILE B N 1
ATOM 4967 C CA . ILE B 1 314 ? 2.223 3.971 19.172 1 85.69 314 ILE B CA 1
ATOM 4968 C C . ILE B 1 314 ? 2.568 5.16 18.281 1 85.69 314 ILE B C 1
ATOM 4970 O O . ILE B 1 314 ? 2.971 6.219 18.766 1 85.69 314 ILE B O 1
ATOM 4974 N N . LEU B 1 315 ? 2.354 4.992 17.031 1 81.56 315 LEU B N 1
ATOM 4975 C CA . LEU B 1 315 ? 2.656 6.043 16.062 1 81.56 315 LEU B CA 1
ATOM 4976 C C . LEU B 1 315 ? 1.812 7.285 16.328 1 81.56 315 LEU B C 1
ATOM 4978 O O . LEU B 1 315 ? 2.336 8.398 16.375 1 81.56 315 LEU B O 1
ATOM 4982 N N . VAL B 1 316 ? 0.593 7.164 16.641 1 75.69 316 VAL B N 1
ATOM 4983 C CA . VAL B 1 316 ? -0.327 8.281 16.859 1 75.69 316 VAL B CA 1
ATOM 4984 C C . VAL B 1 316 ? 0.014 8.984 18.156 1 75.69 316 VAL B C 1
ATOM 4986 O O . VAL B 1 316 ? 0.001 10.219 18.234 1 75.69 316 VAL B O 1
ATOM 4989 N N . ARG B 1 317 ? 0.288 8.25 19.109 1 80.5 317 ARG B N 1
ATOM 4990 C CA . ARG B 1 317 ? 0.653 8.836 20.391 1 80.5 317 ARG B CA 1
ATOM 4991 C C . ARG B 1 317 ? 1.908 9.688 20.266 1 80.5 317 ARG B C 1
ATOM 4993 O O . ARG B 1 317 ? 2.002 10.758 20.891 1 80.5 317 ARG B O 1
ATOM 5000 N N . GLN B 1 318 ? 2.783 9.211 19.484 1 76.5 318 GLN B N 1
ATOM 5001 C CA . GLN B 1 318 ? 4.027 9.945 19.297 1 76.5 318 GLN B CA 1
ATOM 5002 C C . GLN B 1 318 ? 3.789 11.219 18.484 1 76.5 318 GLN B C 1
ATOM 5004 O O . GLN B 1 318 ? 4.383 12.258 18.781 1 76.5 318 GLN B O 1
ATOM 5009 N N . LEU B 1 319 ? 2.979 11.125 17.5 1 71.75 319 LEU B N 1
ATOM 5010 C CA . LEU B 1 319 ? 2.67 12.289 16.688 1 71.75 319 LEU B CA 1
ATOM 5011 C C . LEU B 1 319 ? 1.93 13.352 17.5 1 71.75 319 LEU B C 1
ATOM 5013 O O . LEU B 1 319 ? 2.152 14.547 17.312 1 71.75 319 LEU B O 1
ATOM 5017 N N . ARG B 1 320 ? 1.153 12.914 18.391 1 70.19 320 ARG B N 1
ATOM 5018 C CA . ARG B 1 320 ? 0.409 13.828 19.25 1 70.19 320 ARG B CA 1
ATOM 5019 C C . ARG B 1 320 ? 1.336 14.523 20.234 1 70.19 320 ARG B C 1
ATOM 5021 O O . ARG B 1 320 ? 1.168 15.711 20.531 1 70.19 320 ARG B O 1
ATOM 5028 N N . LYS B 1 321 ? 2.182 13.812 20.688 1 71.31 321 LYS B N 1
ATOM 5029 C CA . LYS B 1 321 ? 3.133 14.398 21.641 1 71.31 321 LYS B CA 1
ATOM 5030 C C . LYS B 1 321 ? 4 15.453 20.953 1 71.31 321 LYS B C 1
ATOM 5032 O O . LYS B 1 321 ? 4.293 16.5 21.562 1 71.31 321 LYS B O 1
ATOM 5037 N N . SER B 1 322 ? 4.312 15.156 19.766 1 65.69 322 SER B N 1
ATOM 5038 C CA . SER B 1 322 ? 5.152 16.094 19.031 1 65.69 322 SER B CA 1
ATOM 5039 C C . SER B 1 322 ? 4.383 17.375 18.688 1 65.69 322 SER B C 1
ATOM 5041 O O . SER B 1 322 ? 4.965 18.453 18.609 1 65.69 322 SER B O 1
ATOM 5043 N N . GLN B 1 323 ? 3.166 17.25 18.328 1 58.84 323 GLN B N 1
ATOM 5044 C CA . GLN B 1 323 ? 2.346 18.422 18.047 1 58.84 323 GLN B CA 1
ATOM 5045 C C . GLN B 1 323 ? 2.154 19.266 19.297 1 58.84 323 GLN B C 1
ATOM 5047 O O . GLN B 1 323 ? 2.127 20.5 19.219 1 58.84 323 GLN B O 1
ATOM 5052 N N . HIS B 1 324 ? 1.988 18.641 20.406 1 55 324 HIS B N 1
ATOM 5053 C CA . HIS B 1 324 ? 1.861 19.406 21.641 1 55 324 HIS B CA 1
ATOM 5054 C C . HIS B 1 324 ? 3.164 20.109 22 1 55 324 HIS B C 1
ATOM 5056 O O . HIS B 1 324 ? 3.146 21.203 22.562 1 55 324 HIS B O 1
ATOM 5062 N N . GLN B 1 325 ? 4.129 19.469 21.688 1 51.88 325 GLN B N 1
ATOM 5063 C CA . GLN B 1 325 ? 5.41 20.125 21.938 1 51.88 325 GLN B CA 1
ATOM 5064 C C . GLN B 1 325 ? 5.613 21.328 21.031 1 51.88 325 GLN B C 1
ATOM 5066 O O . GLN B 1 325 ? 6.223 22.312 21.422 1 51.88 325 GLN B O 1
ATOM 5071 N N . GLU B 1 326 ? 5.164 21.188 19.859 1 51.06 326 GLU B N 1
ATOM 5072 C CA . GLU B 1 326 ? 5.266 22.344 18.969 1 51.06 326 GLU B CA 1
ATOM 5073 C C . GLU B 1 326 ? 4.336 23.469 19.422 1 51.06 326 GLU B C 1
ATOM 5075 O O . GLU B 1 326 ? 4.656 24.656 19.25 1 51.06 326 GLU B O 1
ATOM 5080 N N . GLU B 1 327 ? 3.172 23.125 19.891 1 47.38 327 GLU B N 1
ATOM 5081 C CA . GLU B 1 327 ? 2.27 24.172 20.391 1 47.38 327 GLU B CA 1
ATOM 5082 C C . GLU B 1 327 ? 2.758 24.734 21.719 1 47.38 327 GLU B C 1
ATOM 5084 O O . GLU B 1 327 ? 2.486 25.891 22.031 1 47.38 327 GLU B O 1
ATOM 5089 N N . GLY B 1 328 ? 3.264 23.922 22.531 1 43.59 328 GLY B N 1
ATOM 5090 C CA . GLY B 1 328 ? 3.693 24.391 23.844 1 43.59 328 GLY B CA 1
ATOM 5091 C C . GLY B 1 328 ? 5.055 25.062 23.812 1 43.59 328 GLY B C 1
ATOM 5092 O O . GLY B 1 328 ? 5.52 25.578 24.844 1 43.59 328 GLY B O 1
ATOM 5093 N N . GLY B 1 329 ? 5.859 24.766 22.875 1 39 329 GLY B N 1
ATOM 5094 C CA . GLY B 1 329 ? 7.062 25.594 22.828 1 39 329 GLY B CA 1
ATOM 5095 C C . GLY B 1 329 ? 6.879 26.891 22.062 1 39 329 GLY B C 1
ATOM 5096 O O . GLY B 1 329 ? 5.961 27 21.25 1 39 329 GLY B O 1
#